Protein AF-W7TID5-F1 (afdb_monomer)

Nearest PDB structures (foldseek):
  6id6-assembly1_A  TM=7.604E-01  e=5.717E-15  Mycobacterium tuberculosis H37Rv
  3bgv-assembly3_C  TM=6.003E-01  e=4.172E-04  Homo sapiens
  6rie-assembly1_O  TM=4.556E-01  e=3.171E-04  Orthopoxvirus vaccinia
  3epp-assembly1_A  TM=5.094E-01  e=3.171E-04  Homo sapiens
  8p0n-assembly1_O  TM=4.345E-01  e=3.539E-04  Orthopoxvirus vaccinia

Mean predicted aligned error: 10.77 Å

pLDDT: mean 79.39, std 19.6, range [28.08, 98.88]

InterPro domains:
  IPR007213 Methyltransferase Ppm1/Ppm2/Tcmp [PF04072] (36-234)
  IPR011610 S-adenosyl-L-methionine-dependent methyltransferase ML2640-like [TIGR00027] (33-306)
  IPR029063 S-adenosyl-L-methionine-dependent methyltransferase superfamily [G3DSA:3.40.50.150] (23-325)
  IPR029063 S-adenosyl-L-methionine-dependent methyltransferase superfamily [SSF53335] (32-321)

Foldseek 3Di:
DPVVVVVVPPPPPPLPPPPPPQFQPCVVLVDALVLLLLLLLLCCLVVDPDRLFDQPCSDLLSDDSSNVSSVVVVLVLLPDDPQDHSVRVVLLSSQQSSLLVSLLLVVVVVLQVVQQVVCCVPPVHDGDQAAEEEEEQCQLPRCQQGHADAARYEYEYEEAPSRVVSSVVSSVVDDGHDGNYNYYHYHHDDLQPDPSVVVCVVVPDQLQGAYEYEDEPDLQQDAPVSSLVSLLVVVVSGHPSHYYKYKYFAPLLVLAVSCVSVQVVCVSSVNHGRDHDLFVVVSVVVSVDPPDDKDAAQPPSRPSVSNHHDVVLVVVVVVLVVVVVVLVVVCVVDPDDCVVVSVVVNVVVVVVSPPPRVVSVVSSVCSVPPSPDDRPCPRGGMMID

Structure (mmCIF, N/CA/C/O backbone):
data_AF-W7TID5-F1
#
_entry.id   AF-W7TID5-F1
#
loop_
_atom_site.group_PDB
_atom_site.id
_atom_site.type_symbol
_atom_site.label_atom_id
_atom_site.label_alt_id
_atom_site.label_comp_id
_atom_site.label_asym_id
_atom_site.label_entity_id
_atom_site.label_seq_id
_atom_site.pdbx_PDB_ins_code
_atom_site.Cartn_x
_atom_site.Cartn_y
_atom_site.Cartn_z
_atom_site.occupancy
_atom_site.B_iso_or_equiv
_atom_site.auth_seq_id
_atom_site.auth_comp_id
_atom_site.auth_asym_id
_atom_site.auth_atom_id
_atom_site.pdbx_PDB_model_num
ATOM 1 N N . MET A 1 1 ? -24.154 -16.522 -13.495 1.00 38.22 1 MET A N 1
ATOM 2 C CA . MET A 1 1 ? -23.960 -17.780 -14.330 1.00 38.22 1 MET A CA 1
ATOM 3 C C . MET A 1 1 ? -23.012 -17.511 -15.502 1.00 38.22 1 MET A C 1
ATOM 5 O O . MET A 1 1 ? -22.383 -18.443 -16.006 1.00 38.22 1 MET A O 1
ATOM 9 N N . ASP A 1 2 ? -22.217 -16.254 -15.408 1.00 41.12 2 ASP A N 1
ATOM 10 C CA . ASP A 1 2 ? -21.320 -15.791 -16.483 1.00 41.12 2 ASP A CA 1
ATOM 11 C C . ASP A 1 2 ? -19.944 -15.440 -15.903 1.00 41.12 2 ASP A C 1
ATOM 13 O O . ASP A 1 2 ? -18.964 -15.359 -16.647 1.00 41.12 2 ASP A O 1
ATOM 17 N N . LEU A 1 3 ? -19.691 -15.609 -14.525 1.00 28.09 3 LEU A N 1
ATOM 18 C CA . LEU A 1 3 ? -18.386 -15.388 -13.869 1.00 28.09 3 LEU A CA 1
ATOM 19 C C . LEU A 1 3 ? -17.693 -16.726 -13.595 1.00 28.09 3 LEU A C 1
ATOM 21 O O . LEU A 1 3 ? -16.471 -16.820 -13.730 1.00 28.09 3 LEU A O 1
ATOM 25 N N . GLN A 1 4 ? -18.489 -17.851 -13.604 1.00 30.02 4 GLN A N 1
ATOM 26 C CA . GLN A 1 4 ? -17.901 -19.190 -13.381 1.00 30.02 4 GLN A CA 1
ATOM 27 C C . GLN A 1 4 ? -17.480 -19.831 -14.710 1.00 30.02 4 GLN A C 1
ATOM 29 O O . GLN A 1 4 ? -16.478 -20.549 -14.753 1.00 30.02 4 GLN A O 1
ATOM 34 N N . ARG A 1 5 ? -17.934 -19.276 -15.828 1.00 33.09 5 ARG A N 1
ATOM 35 C CA . ARG A 1 5 ? -17.554 -19.788 -17.166 1.00 33.09 5 ARG A CA 1
ATOM 36 C C . ARG A 1 5 ? -16.271 -19.108 -17.657 1.00 33.09 5 ARG A C 1
ATOM 38 O O . ARG A 1 5 ? -15.450 -19.754 -18.312 1.00 33.09 5 ARG A O 1
ATOM 45 N N . HIS A 1 6 ? -15.901 -17.869 -17.071 1.00 33.94 6 HIS A N 1
ATOM 46 C CA . HIS A 1 6 ? -14.624 -17.199 -17.406 1.00 33.94 6 HIS A CA 1
ATOM 47 C C . HIS A 1 6 ? -13.496 -17.667 -16.479 1.00 33.94 6 HIS A C 1
ATOM 49 O O . HIS A 1 6 ? -12.352 -17.789 -16.923 1.00 33.94 6 HIS A O 1
ATOM 55 N N . LEU A 1 7 ? -13.906 -18.269 -15.311 1.00 34.12 7 LEU A N 1
ATOM 56 C CA . LEU A 1 7 ? -12.902 -18.849 -14.389 1.00 34.12 7 LEU A CA 1
ATOM 57 C C . LEU A 1 7 ? -12.597 -20.300 -14.761 1.00 34.12 7 LEU A C 1
ATOM 59 O O . LEU A 1 7 ? -11.462 -20.749 -14.588 1.00 34.12 7 LEU A O 1
ATOM 63 N N . ASP A 1 8 ? -13.524 -20.924 -15.618 1.00 33.19 8 ASP A N 1
ATOM 64 C CA . ASP A 1 8 ? -13.312 -22.333 -16.024 1.00 33.19 8 ASP A CA 1
ATOM 65 C C . ASP A 1 8 ? -12.595 -22.394 -17.376 1.00 33.19 8 ASP A C 1
ATOM 67 O O . ASP A 1 8 ? -12.046 -23.439 -17.732 1.00 33.19 8 ASP A O 1
ATOM 71 N N . ALA A 1 9 ? -12.390 -21.201 -18.075 1.00 32.53 9 ALA A N 1
ATOM 72 C CA . ALA A 1 9 ? -11.707 -21.196 -19.388 1.00 32.53 9 ALA A CA 1
ATOM 73 C C . ALA A 1 9 ? -10.220 -20.872 -19.197 1.00 32.53 9 ALA A C 1
ATOM 75 O O . ALA A 1 9 ? -9.450 -20.922 -20.159 1.00 32.53 9 ALA A O 1
ATOM 76 N N . VAL A 1 10 ? -9.712 -21.010 -17.923 1.00 33.84 10 VAL A N 1
ATOM 77 C CA . VAL A 1 10 ? -8.245 -20.939 -17.739 1.00 33.84 10 VAL A CA 1
ATOM 78 C C . VAL A 1 10 ? -7.714 -22.358 -17.507 1.00 33.84 10 VAL A C 1
ATOM 80 O O . VAL A 1 10 ? -8.231 -23.109 -16.677 1.00 33.84 10 VAL A O 1
ATOM 83 N N . ASP A 1 11 ? -7.760 -23.231 -18.501 1.00 28.08 11 ASP A N 1
ATOM 84 C CA . ASP A 1 11 ? -6.997 -24.493 -18.555 1.00 28.08 11 ASP A CA 1
ATOM 85 C C . ASP A 1 11 ? -5.775 -24.447 -17.615 1.00 28.08 11 ASP A C 1
ATOM 87 O O . ASP A 1 11 ? -4.859 -23.642 -17.796 1.00 28.08 11 ASP A O 1
ATOM 91 N N . PRO A 1 12 ? -5.787 -24.980 -16.384 1.00 35.19 12 PRO A N 1
ATOM 92 C CA . PRO A 1 12 ? -4.662 -25.040 -15.434 1.00 35.19 12 PRO A CA 1
ATOM 93 C C . PRO A 1 12 ? -3.476 -25.829 -16.005 1.00 35.19 12 PRO A C 1
ATOM 95 O O . PRO A 1 12 ? -2.359 -25.700 -15.498 1.00 35.19 12 PRO A O 1
ATOM 98 N N . GLU A 1 13 ? -3.563 -26.270 -17.336 1.00 28.91 13 GLU A N 1
ATOM 99 C CA . GLU A 1 13 ? -2.483 -27.170 -17.790 1.00 28.91 13 GLU A CA 1
ATOM 100 C C . GLU A 1 13 ? -1.807 -26.580 -19.029 1.00 28.91 13 GLU A C 1
ATOM 102 O O . GLU A 1 13 ? -0.747 -27.061 -19.437 1.00 28.91 13 GLU A O 1
ATOM 107 N N . LYS A 1 14 ? -2.046 -25.226 -19.255 1.00 31.23 14 LYS A N 1
ATOM 108 C CA . LYS A 1 14 ? -1.193 -24.697 -20.346 1.00 31.23 14 LYS A CA 1
ATOM 109 C C . LYS A 1 14 ? -0.378 -23.515 -19.822 1.00 31.23 14 LYS A C 1
ATOM 111 O O . LYS A 1 14 ? -0.394 -22.429 -20.406 1.00 31.23 14 LYS A O 1
ATOM 116 N N . GLY A 1 15 ? 0.144 -23.517 -18.529 1.00 32.66 15 GLY A N 1
ATOM 117 C CA . GLY A 1 15 ? 1.190 -22.579 -18.050 1.00 32.66 15 GLY A CA 1
ATOM 118 C C . GLY A 1 15 ? 2.593 -23.132 -18.321 1.00 32.66 15 GLY A C 1
ATOM 119 O O . GLY A 1 15 ? 2.868 -24.313 -18.101 1.00 32.66 15 GLY A O 1
ATOM 120 N N . GLU A 1 16 ? 3.021 -23.250 -19.608 1.00 31.70 16 GLU A N 1
ATOM 121 C CA . GLU A 1 16 ? 4.478 -23.357 -19.846 1.00 31.70 16 GLU A CA 1
ATOM 122 C C . GLU A 1 16 ? 5.277 -23.219 -18.545 1.00 31.70 16 GLU A C 1
ATOM 124 O O . GLU A 1 16 ? 5.048 -22.309 -17.745 1.00 31.70 16 GLU A O 1
ATOM 129 N N . ALA A 1 17 ? 5.523 -24.329 -17.809 1.00 30.56 17 ALA A N 1
ATOM 130 C CA . ALA A 1 17 ? 6.594 -24.678 -16.855 1.00 30.56 17 ALA A CA 1
ATOM 131 C C . ALA A 1 17 ? 7.681 -23.596 -16.807 1.00 30.56 17 ALA A C 1
ATOM 133 O O . ALA A 1 17 ? 8.222 -23.184 -17.836 1.00 30.56 17 ALA A O 1
ATOM 134 N N . VAL A 1 18 ? 7.443 -22.457 -16.110 1.00 40.59 18 VAL A N 1
ATOM 135 C CA . VAL A 1 18 ? 8.576 -21.669 -15.565 1.00 40.59 18 VAL A CA 1
ATOM 136 C C . VAL A 1 18 ? 9.692 -22.621 -15.106 1.00 40.59 18 VAL A C 1
ATOM 138 O O . VAL A 1 18 ? 9.438 -23.652 -14.478 1.00 40.59 18 VAL A O 1
ATOM 141 N N . SER A 1 19 ? 10.629 -23.077 -15.957 1.00 39.09 19 SER A N 1
ATOM 142 C CA . SER A 1 19 ? 11.872 -23.781 -15.572 1.00 39.09 19 SER A CA 1
ATOM 143 C C . SER A 1 19 ? 12.134 -23.681 -14.063 1.00 39.09 19 SER A C 1
ATOM 145 O O . SER A 1 19 ? 12.187 -22.590 -13.492 1.00 39.09 19 SER A O 1
ATOM 147 N N . ALA A 1 20 ? 11.487 -24.451 -13.164 1.00 44.69 20 ALA A N 1
ATOM 148 C CA . ALA A 1 20 ? 11.681 -24.756 -11.731 1.00 44.69 20 ALA A CA 1
ATOM 149 C C . ALA A 1 20 ? 13.158 -24.630 -11.334 1.00 44.69 20 ALA A C 1
ATOM 151 O O . ALA A 1 20 ? 13.460 -24.356 -10.170 1.00 44.69 20 ALA A O 1
ATOM 152 N N . GLN A 1 21 ? 14.092 -24.292 -12.313 1.00 45.09 21 GLN A N 1
ATOM 153 C CA . GLN A 1 21 ? 15.506 -24.322 -11.876 1.00 45.09 21 GLN A CA 1
ATOM 154 C C . GLN A 1 21 ? 16.013 -22.905 -11.596 1.00 45.09 21 GLN A C 1
ATOM 156 O O . GLN A 1 21 ? 16.920 -22.731 -10.779 1.00 45.09 21 GLN A O 1
ATOM 161 N N . ASN A 1 22 ? 14.975 -21.753 -11.492 1.00 54.78 22 ASN A N 1
ATOM 162 C CA . ASN A 1 22 ? 15.459 -20.375 -11.244 1.00 54.78 22 ASN A CA 1
ATOM 163 C C . ASN A 1 22 ? 14.438 -19.606 -10.403 1.00 54.78 22 ASN A C 1
ATOM 165 O O . ASN A 1 22 ? 14.501 -18.378 -10.319 1.00 54.78 22 ASN A O 1
ATOM 169 N N . ALA A 1 23 ? 13.426 -20.285 -9.708 1.00 57.66 23 ALA A N 1
ATOM 170 C CA . ALA A 1 23 ? 12.391 -19.526 -8.974 1.00 57.66 23 ALA A CA 1
ATOM 171 C C . ALA A 1 23 ? 12.910 -19.194 -7.561 1.00 57.66 23 ALA A C 1
ATOM 173 O O . ALA A 1 23 ? 13.675 -19.956 -6.965 1.00 57.66 23 ALA A O 1
ATOM 174 N N . ALA A 1 24 ? 12.879 -17.813 -7.185 1.00 62.94 24 ALA A N 1
ATOM 175 C CA . ALA A 1 24 ? 13.298 -17.401 -5.821 1.00 62.94 24 ALA A CA 1
ATOM 176 C C . ALA A 1 24 ? 12.678 -18.304 -4.747 1.00 62.94 24 ALA A C 1
ATOM 178 O O . ALA A 1 24 ? 11.589 -18.855 -4.927 1.00 62.94 24 ALA A O 1
ATOM 179 N N . PRO A 1 25 ? 13.367 -18.648 -3.659 1.00 66.19 25 PRO A N 1
ATOM 180 C CA . PRO A 1 25 ? 12.842 -19.474 -2.557 1.00 66.19 25 PRO A CA 1
ATOM 181 C C . PRO A 1 25 ? 11.481 -18.963 -2.062 1.00 66.19 25 PRO A C 1
ATOM 183 O O . PRO A 1 25 ? 10.602 -19.776 -1.761 1.00 66.19 25 PRO A O 1
ATOM 186 N N . THR A 1 26 ? 11.259 -17.586 -2.264 1.00 65.94 26 THR A N 1
ATOM 187 C CA . THR A 1 26 ? 9.998 -17.083 -1.665 1.00 65.94 26 THR A CA 1
ATOM 188 C C . THR A 1 26 ? 8.884 -17.035 -2.718 1.00 65.94 26 THR A C 1
ATOM 190 O O . THR A 1 26 ? 7.704 -17.004 -2.362 1.00 65.94 26 THR A O 1
ATOM 193 N N . LEU A 1 27 ? 9.237 -17.008 -4.022 1.00 65.81 27 LEU A N 1
ATOM 194 C CA . LEU A 1 27 ? 8.172 -17.136 -5.051 1.00 65.81 27 LEU A CA 1
ATOM 195 C C . LEU A 1 27 ? 7.450 -18.476 -4.930 1.00 65.81 27 LEU A C 1
ATOM 197 O O . LEU A 1 27 ? 6.262 -18.561 -5.250 1.00 65.81 27 LEU A O 1
ATOM 201 N N . GLU A 1 28 ? 8.148 -19.416 -4.294 1.00 62.00 28 GLU A N 1
ATOM 202 C CA . GLU A 1 28 ? 7.480 -20.719 -4.044 1.00 62.00 28 GLU A CA 1
ATOM 203 C C . GLU A 1 28 ? 6.466 -20.610 -2.902 1.00 62.00 28 GLU A C 1
ATOM 205 O O . GLU A 1 28 ? 5.489 -21.361 -2.879 1.00 62.00 28 GLU A O 1
ATOM 210 N N . LEU A 1 29 ? 6.724 -19.536 -2.133 1.00 65.88 29 LEU A N 1
ATOM 211 C CA . LEU A 1 29 ? 5.823 -19.337 -0.975 1.00 65.88 29 LEU A CA 1
ATOM 212 C C . LEU A 1 29 ? 4.757 -18.287 -1.281 1.00 65.88 29 LEU A C 1
ATOM 214 O O . LEU A 1 29 ? 4.011 -17.881 -0.387 1.00 65.88 29 LEU A O 1
ATOM 218 N N . GLY A 1 30 ? 4.695 -17.862 -2.702 1.00 68.69 30 GLY A N 1
ATOM 219 C CA . GLY A 1 30 ? 3.532 -17.086 -3.176 1.00 68.69 30 GLY A CA 1
ATOM 220 C C . GLY A 1 30 ? 3.850 -15.581 -3.195 1.00 68.69 30 GLY A C 1
ATOM 221 O O . GLY A 1 30 ? 2.950 -14.771 -3.426 1.00 68.69 30 GLY A O 1
ATOM 222 N N . LEU A 1 31 ? 5.181 -15.178 -2.831 1.00 77.94 31 LEU A N 1
ATOM 223 C CA . LEU A 1 31 ? 5.498 -13.739 -3.007 1.00 77.94 31 LEU A CA 1
ATOM 224 C C . LEU A 1 31 ? 5.815 -13.423 -4.472 1.00 77.94 31 LEU A C 1
ATOM 226 O O . LEU A 1 31 ? 6.447 -14.215 -5.174 1.00 77.94 31 LEU A O 1
ATOM 230 N N . SER A 1 32 ? 5.289 -12.227 -4.808 1.00 81.75 32 SER A N 1
ATOM 231 C CA . SER A 1 32 ? 5.543 -11.862 -6.219 1.00 81.75 32 SER A CA 1
ATOM 2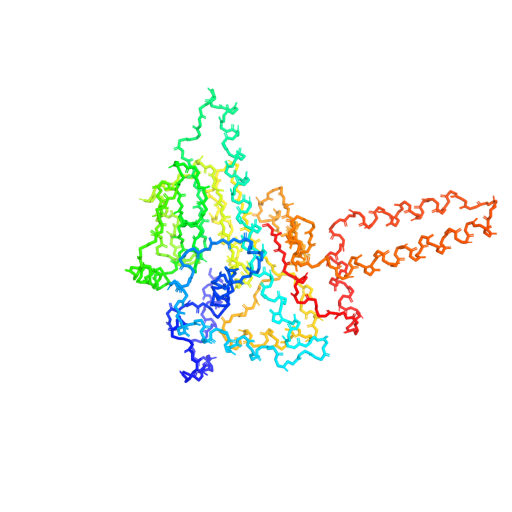32 C C . SER A 1 32 ? 6.953 -11.273 -6.385 1.00 81.75 32 SER A C 1
ATOM 234 O O . SER A 1 32 ? 7.587 -10.856 -5.414 1.00 81.75 32 SER A O 1
ATOM 236 N N . LEU A 1 33 ? 7.501 -11.452 -7.567 1.00 83.44 33 LEU A N 1
ATOM 237 C CA . LEU A 1 33 ? 8.817 -10.871 -7.907 1.00 83.44 33 LEU A CA 1
ATOM 238 C C . LEU A 1 33 ? 8.876 -9.387 -7.526 1.00 83.44 33 LEU A C 1
ATOM 240 O O . LEU A 1 33 ? 9.855 -8.949 -6.919 1.00 83.44 33 LEU A O 1
ATOM 244 N N . THR A 1 34 ? 7.898 -8.629 -7.777 1.00 82.50 34 THR A N 1
ATOM 245 C CA . THR A 1 34 ? 7.951 -7.168 -7.518 1.00 82.50 34 THR A CA 1
ATOM 246 C C . THR A 1 34 ? 7.937 -6.892 -6.011 1.00 82.50 34 THR A C 1
ATOM 248 O O . THR A 1 34 ? 8.529 -5.907 -5.564 1.00 82.50 34 THR A O 1
ATOM 251 N N . ALA A 1 35 ? 7.237 -7.781 -5.246 1.00 85.50 35 ALA A N 1
ATOM 252 C CA . ALA A 1 35 ? 7.295 -7.605 -3.777 1.00 85.50 35 ALA A CA 1
ATOM 253 C C . ALA A 1 35 ? 8.735 -7.776 -3.263 1.00 85.50 35 ALA A C 1
ATOM 255 O O . ALA A 1 35 ? 9.153 -7.049 -2.359 1.00 85.50 35 ALA A O 1
ATOM 256 N N . LEU A 1 36 ? 9.473 -8.686 -3.882 1.00 88.88 36 LEU A N 1
ATOM 257 C CA . LEU A 1 36 ? 10.877 -8.873 -3.460 1.00 88.88 36 LEU A CA 1
ATOM 258 C C . LEU A 1 36 ? 11.738 -7.675 -3.873 1.00 88.88 36 LEU A C 1
ATOM 260 O O . LEU A 1 36 ? 12.635 -7.280 -3.124 1.00 88.88 36 LEU A O 1
ATOM 264 N N . TRP A 1 37 ? 11.421 -7.111 -5.001 1.00 87.38 37 TRP A N 1
ATOM 265 C CA . TRP A 1 37 ? 12.197 -5.913 -5.398 1.00 87.38 37 TRP A CA 1
ATOM 266 C C . TRP A 1 37 ? 11.946 -4.758 -4.428 1.00 87.38 37 TRP A C 1
ATOM 268 O O . TRP A 1 37 ? 12.898 -4.101 -4.000 1.00 87.38 37 TRP A O 1
ATOM 278 N N . VAL A 1 38 ? 10.674 -4.612 -4.117 1.00 88.75 38 VAL A N 1
ATOM 279 C CA . VAL A 1 38 ? 10.356 -3.501 -3.198 1.00 88.75 38 VAL A CA 1
ATOM 280 C C . VAL A 1 38 ? 11.033 -3.755 -1.845 1.00 88.75 38 VAL A C 1
ATOM 282 O O . VAL A 1 38 ? 11.625 -2.837 -1.275 1.00 88.75 38 VAL A O 1
ATOM 285 N N . GLY A 1 39 ? 10.909 -4.995 -1.368 1.00 90.38 39 GLY A N 1
ATOM 286 C CA . GLY A 1 39 ? 11.593 -5.327 -0.100 1.00 90.38 39 GLY A CA 1
ATOM 287 C C . GLY A 1 39 ? 13.099 -5.044 -0.161 1.00 90.38 39 GLY A C 1
ATOM 288 O O . GLY A 1 39 ? 13.663 -4.525 0.805 1.00 90.38 39 GLY A O 1
ATOM 289 N N . TYR A 1 40 ? 13.659 -5.388 -1.271 1.00 91.94 40 TYR A N 1
ATOM 290 C CA . TYR A 1 40 ? 15.120 -5.185 -1.415 1.00 91.94 40 TYR A CA 1
ATOM 291 C C . TYR A 1 40 ? 15.473 -3.698 -1.304 1.00 91.94 40 TYR A C 1
ATOM 293 O O . TYR A 1 40 ? 16.392 -3.340 -0.564 1.00 91.94 40 TYR A O 1
ATOM 301 N N . TYR A 1 41 ? 14.741 -2.797 -1.977 1.00 90.38 41 TYR A N 1
ATOM 302 C CA . TYR A 1 41 ? 15.142 -1.374 -1.959 1.00 90.38 41 TYR A CA 1
ATOM 303 C C . TYR A 1 41 ? 14.771 -0.727 -0.622 1.00 90.38 41 TYR A C 1
ATOM 305 O O . TYR A 1 41 ? 15.436 0.219 -0.192 1.00 90.38 41 TYR A O 1
ATOM 313 N N . ARG A 1 42 ? 13.737 -1.290 0.014 1.00 92.31 42 ARG A N 1
ATOM 314 C CA . ARG A 1 42 ? 13.453 -0.734 1.354 1.00 92.31 42 ARG A CA 1
ATOM 315 C C . ARG A 1 42 ? 14.570 -1.097 2.338 1.00 92.31 42 ARG A C 1
ATOM 317 O O . ARG A 1 42 ? 14.957 -0.263 3.159 1.00 92.31 42 ARG A O 1
ATOM 324 N N . MET A 1 43 ? 14.993 -2.337 2.197 1.00 93.19 43 MET A N 1
ATOM 325 C CA . MET A 1 43 ? 16.075 -2.749 3.118 1.00 93.19 43 MET A CA 1
ATOM 326 C C . MET A 1 43 ? 17.336 -1.926 2.868 1.00 93.19 43 MET A C 1
ATOM 328 O O . MET A 1 43 ? 18.046 -1.591 3.818 1.00 93.19 43 MET A O 1
ATOM 332 N N . ARG A 1 44 ? 17.604 -1.439 1.725 1.00 91.38 44 ARG A N 1
ATOM 333 C CA . ARG A 1 44 ? 18.886 -0.778 1.397 1.00 91.38 44 ARG A CA 1
ATOM 334 C C . ARG A 1 44 ? 18.781 0.730 1.644 1.00 91.38 44 ARG A C 1
ATOM 336 O O . ARG A 1 44 ? 19.796 1.429 1.621 1.00 91.38 44 ARG A O 1
ATOM 343 N N . GLU A 1 45 ? 17.516 1.174 1.872 1.00 94.00 45 GLU A N 1
ATOM 344 C CA . GLU A 1 45 ? 17.335 2.635 1.978 1.00 94.00 45 GLU A CA 1
ATOM 345 C C . GLU A 1 45 ? 18.191 3.194 3.127 1.00 94.00 45 GLU A C 1
ATOM 347 O O . GLU A 1 45 ? 18.688 4.318 3.032 1.00 94.00 45 GLU A O 1
ATOM 352 N N . VAL A 1 46 ? 18.452 2.421 4.100 1.00 92.56 46 VAL A N 1
ATOM 353 C CA . VAL A 1 46 ? 19.232 2.916 5.254 1.00 92.56 46 VAL A CA 1
ATOM 354 C C . VAL A 1 46 ? 20.684 3.188 4.827 1.00 92.56 46 VAL A C 1
ATOM 356 O O . VAL A 1 46 ? 21.400 3.920 5.513 1.00 92.56 46 VAL A O 1
ATOM 359 N N . GLU A 1 47 ? 21.081 2.623 3.703 1.00 90.06 47 GLU A N 1
ATOM 360 C CA . GLU A 1 47 ? 22.482 2.806 3.260 1.00 90.06 47 GLU A CA 1
ATOM 361 C C . GLU A 1 47 ? 22.653 4.114 2.483 1.00 90.06 47 GLU A C 1
ATOM 363 O O . GLU A 1 47 ? 23.782 4.507 2.184 1.00 90.06 47 GLU A O 1
ATOM 368 N N . GLN A 1 48 ? 21.550 4.788 2.277 1.00 89.56 48 GLN A N 1
ATOM 369 C CA . GLN A 1 48 ? 21.664 6.043 1.511 1.00 89.56 48 GLN A CA 1
ATOM 370 C C . GLN A 1 48 ? 22.225 7.149 2.415 1.00 89.56 48 GLN A C 1
ATOM 372 O O . GLN A 1 48 ? 22.106 7.093 3.640 1.00 89.56 48 GLN A O 1
ATOM 377 N N . LYS A 1 49 ? 22.909 8.112 1.757 1.00 88.94 49 LYS A N 1
ATOM 378 C CA . LYS A 1 49 ? 23.484 9.229 2.553 1.00 88.94 49 LYS A CA 1
ATOM 379 C C . LYS A 1 49 ? 22.385 9.994 3.298 1.00 88.94 49 LYS A C 1
ATOM 381 O O . LYS A 1 49 ? 22.578 10.364 4.458 1.00 88.94 49 LYS A O 1
ATOM 386 N N . THR A 1 50 ? 21.240 10.174 2.565 1.00 91.38 50 THR A N 1
ATOM 387 C CA . THR A 1 50 ? 20.076 10.833 3.223 1.00 91.38 50 THR A CA 1
ATOM 388 C C . THR A 1 50 ? 18.840 9.940 3.076 1.00 91.38 50 THR A C 1
ATOM 390 O O . THR A 1 50 ? 18.029 10.122 2.165 1.00 91.38 50 THR A O 1
ATOM 393 N N . PRO A 1 51 ? 18.777 8.947 4.045 1.00 94.62 51 PRO A N 1
ATOM 394 C CA . PRO A 1 51 ? 17.650 8.011 3.899 1.00 94.62 51 PRO A CA 1
ATOM 395 C C . PRO A 1 51 ? 16.301 8.700 4.155 1.00 94.62 51 PRO A C 1
ATOM 397 O O . PRO A 1 51 ? 16.188 9.568 5.024 1.00 94.62 51 PRO A O 1
ATOM 400 N N . LEU A 1 52 ? 15.297 8.308 3.331 1.00 95.94 52 LEU A N 1
ATOM 401 C CA . LEU A 1 52 ? 13.943 8.878 3.539 1.00 95.94 52 LEU A CA 1
ATOM 402 C C . LEU A 1 52 ? 13.247 8.226 4.731 1.00 95.94 52 LEU A C 1
ATOM 404 O O . LEU A 1 52 ? 12.347 8.830 5.320 1.00 95.94 52 LEU A O 1
ATOM 408 N N . PHE A 1 53 ? 13.667 7.074 5.039 1.00 95.62 53 PHE A N 1
ATOM 409 C CA . PHE A 1 53 ? 13.104 6.408 6.230 1.00 95.62 53 PHE A CA 1
ATOM 410 C C . PHE A 1 53 ? 14.065 5.307 6.683 1.00 95.62 53 PHE A C 1
ATOM 412 O O . PHE A 1 53 ? 14.984 4.926 5.956 1.00 95.62 53 PHE A O 1
ATOM 419 N N . TYR A 1 54 ? 13.751 4.901 7.988 1.00 95.50 54 TYR A N 1
ATOM 420 C CA . TYR A 1 54 ? 14.491 3.750 8.559 1.00 95.50 54 TYR A CA 1
ATOM 421 C C . TYR A 1 54 ? 13.507 2.626 8.903 1.00 95.50 54 TYR A C 1
ATOM 423 O O . TYR A 1 54 ? 12.565 2.812 9.677 1.00 95.50 54 TYR A O 1
ATOM 431 N N . ASP A 1 55 ? 13.806 1.441 8.288 1.00 95.56 55 ASP A N 1
ATOM 432 C CA . ASP A 1 55 ? 12.945 0.266 8.550 1.00 95.56 55 ASP A CA 1
ATOM 433 C C . ASP A 1 55 ? 13.778 -0.824 9.246 1.00 95.56 55 ASP A C 1
ATOM 435 O O . ASP A 1 55 ? 14.550 -1.541 8.607 1.00 95.56 55 ASP A O 1
ATOM 439 N N . PRO A 1 56 ? 13.558 -0.930 10.539 1.00 95.19 56 PRO A N 1
ATOM 440 C CA . PRO A 1 56 ? 14.474 -1.760 11.343 1.00 95.19 56 PRO A CA 1
ATOM 441 C C . PRO A 1 56 ? 14.259 -3.258 11.085 1.00 95.19 56 PRO A C 1
ATOM 443 O O . PRO A 1 56 ? 15.107 -4.068 11.467 1.00 95.19 56 PRO A O 1
ATOM 446 N N . VAL A 1 57 ? 13.179 -3.547 10.425 1.00 95.69 57 VAL A N 1
ATOM 447 C CA . VAL A 1 57 ? 12.944 -5.009 10.300 1.00 95.69 57 VAL A CA 1
ATOM 448 C C . VAL A 1 57 ? 13.083 -5.416 8.832 1.00 95.69 57 VAL A C 1
ATOM 450 O O . VAL A 1 57 ? 12.923 -6.592 8.498 1.00 95.69 57 VAL A O 1
ATOM 453 N N . ALA A 1 58 ? 13.391 -4.481 7.917 1.00 94.94 58 ALA A N 1
ATOM 454 C CA . ALA A 1 58 ? 13.363 -4.757 6.460 1.00 94.94 58 ALA A CA 1
ATOM 455 C C . ALA A 1 58 ? 14.431 -5.800 6.105 1.00 94.94 58 ALA A C 1
ATOM 457 O O . ALA A 1 58 ? 14.154 -6.721 5.333 1.00 94.94 58 ALA A O 1
ATOM 458 N N . LYS A 1 59 ? 15.594 -5.635 6.722 1.00 94.19 59 LYS A N 1
ATOM 459 C CA . LYS A 1 59 ? 16.674 -6.588 6.368 1.00 94.19 59 LYS A CA 1
ATOM 460 C C . LYS A 1 59 ? 16.326 -8.006 6.822 1.00 94.19 59 LYS A C 1
ATOM 462 O O . LYS A 1 59 ? 16.522 -8.957 6.061 1.00 94.19 59 LYS A O 1
ATOM 467 N N . ALA A 1 60 ? 15.797 -8.085 8.055 1.00 93.75 60 ALA A N 1
ATOM 468 C CA . ALA A 1 60 ? 15.458 -9.434 8.573 1.00 93.75 60 ALA A CA 1
ATOM 469 C C . ALA A 1 60 ? 14.324 -10.071 7.762 1.00 93.75 60 ALA A C 1
ATOM 471 O O . ALA A 1 60 ? 14.413 -11.249 7.406 1.00 93.75 60 ALA A O 1
ATOM 472 N N . ILE A 1 61 ? 13.301 -9.264 7.439 1.00 92.88 61 ILE A N 1
ATOM 473 C CA . ILE A 1 61 ? 12.143 -9.860 6.732 1.00 92.88 61 ILE A CA 1
ATOM 474 C C . ILE A 1 61 ? 12.563 -10.231 5.302 1.00 92.88 61 ILE A C 1
ATOM 476 O O . ILE A 1 61 ? 12.143 -11.272 4.789 1.00 92.88 61 ILE A O 1
ATOM 480 N N . MET A 1 62 ? 13.487 -9.385 4.676 1.00 92.38 62 MET A N 1
ATOM 481 C CA . MET A 1 62 ? 13.872 -9.661 3.274 1.00 92.38 62 MET A CA 1
ATOM 482 C C . MET A 1 62 ? 14.752 -10.917 3.205 1.00 92.38 62 MET A C 1
ATOM 484 O O . MET A 1 62 ? 14.583 -11.734 2.298 1.00 92.38 62 MET A O 1
ATOM 488 N N . GLY A 1 63 ? 15.594 -11.115 4.245 1.00 90.19 63 GLY A N 1
ATOM 489 C CA . GLY A 1 63 ? 16.513 -12.274 4.186 1.00 90.19 63 GLY A CA 1
ATOM 490 C C . GLY A 1 63 ? 17.601 -12.069 3.124 1.00 90.19 63 GLY A C 1
ATOM 491 O O . GLY A 1 63 ? 17.340 -11.579 2.024 1.00 90.19 63 GLY A O 1
ATOM 492 N N . GLU A 1 64 ? 18.798 -12.580 3.389 1.00 88.81 64 GLU A N 1
ATOM 493 C CA . GLU A 1 64 ? 19.972 -12.333 2.513 1.00 88.81 64 GLU A CA 1
ATOM 494 C C . GLU A 1 64 ? 19.814 -13.063 1.172 1.00 88.81 64 GLU A C 1
ATOM 496 O O . GLU A 1 64 ? 20.108 -12.484 0.123 1.00 88.81 64 GLU A O 1
ATOM 501 N N . ASP A 1 65 ? 19.363 -14.314 1.210 1.00 88.62 65 ASP A N 1
ATOM 502 C CA . ASP A 1 65 ? 19.256 -15.077 -0.062 1.00 88.62 65 ASP A CA 1
ATOM 503 C C . ASP A 1 65 ? 18.204 -14.456 -0.986 1.00 88.62 65 ASP A C 1
ATOM 505 O O . ASP A 1 65 ? 18.447 -14.329 -2.188 1.00 88.62 65 ASP A O 1
ATOM 509 N N . ASP A 1 66 ? 17.105 -14.054 -0.393 1.00 89.94 66 ASP A N 1
ATOM 510 C CA . ASP A 1 66 ? 16.054 -13.441 -1.242 1.00 89.94 66 ASP A CA 1
ATOM 511 C C . ASP A 1 66 ? 16.507 -12.075 -1.779 1.00 89.94 66 ASP A C 1
ATOM 513 O O . ASP A 1 66 ? 16.186 -11.729 -2.918 1.00 89.94 66 ASP A O 1
ATOM 517 N N . ALA A 1 67 ? 17.232 -11.386 -0.942 1.00 89.50 67 ALA A N 1
ATOM 518 C CA . ALA A 1 67 ? 17.743 -10.073 -1.422 1.00 89.50 67 ALA A CA 1
ATOM 519 C C . ALA A 1 67 ? 18.714 -10.268 -2.586 1.00 89.50 67 ALA A C 1
ATOM 521 O O . ALA A 1 67 ? 18.643 -9.532 -3.572 1.00 89.50 67 ALA A O 1
ATOM 522 N N . ARG A 1 68 ? 19.656 -11.191 -2.437 1.00 88.25 68 ARG A N 1
ATOM 523 C CA . ARG A 1 68 ? 20.602 -11.462 -3.538 1.00 88.25 68 ARG A CA 1
ATOM 524 C C . ARG A 1 68 ? 19.871 -11.885 -4.816 1.00 88.25 68 ARG A C 1
ATOM 526 O O . ARG A 1 68 ? 20.206 -11.402 -5.900 1.00 88.25 68 ARG A O 1
ATOM 533 N N . TRP A 1 69 ? 18.940 -12.762 -4.610 1.00 87.69 69 TRP A N 1
ATOM 534 C CA . TRP A 1 69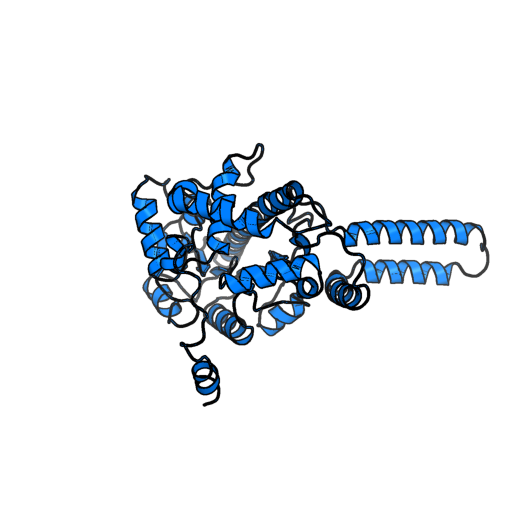 ? 18.169 -13.215 -5.784 1.00 87.69 69 TRP A CA 1
ATOM 535 C C . TRP A 1 69 ? 17.429 -12.042 -6.442 1.00 87.69 69 TRP A C 1
ATOM 537 O O . TRP A 1 69 ? 17.435 -11.926 -7.669 1.00 87.69 69 TRP A O 1
ATOM 547 N N . ALA A 1 70 ? 16.689 -11.239 -5.616 1.00 87.00 70 ALA A N 1
ATOM 548 C CA . ALA A 1 70 ? 15.933 -10.087 -6.173 1.00 87.00 70 ALA A CA 1
ATOM 549 C C . ALA A 1 70 ? 16.872 -9.157 -6.947 1.00 87.00 70 ALA A C 1
ATOM 551 O O . ALA A 1 70 ? 16.519 -8.698 -8.036 1.00 87.00 70 ALA A O 1
ATOM 552 N N . PHE A 1 71 ? 18.014 -8.894 -6.388 1.00 84.69 71 PHE A N 1
ATOM 553 C CA . PHE A 1 71 ? 18.979 -8.002 -7.061 1.00 84.69 71 PHE A CA 1
ATOM 554 C C . PHE A 1 71 ? 19.413 -8.590 -8.408 1.00 84.69 71 PHE A C 1
ATOM 556 O O . PHE A 1 71 ? 19.461 -7.866 -9.404 1.00 84.69 71 PHE A O 1
ATOM 563 N N . GLN A 1 72 ? 19.722 -9.887 -8.469 1.00 83.25 72 GLN A N 1
ATOM 564 C CA . GLN A 1 72 ? 20.166 -10.511 -9.736 1.00 83.25 72 GLN A CA 1
ATOM 565 C C . GLN A 1 72 ? 19.067 -10.454 -10.802 1.00 83.25 72 GLN A C 1
ATOM 567 O O . GLN A 1 72 ? 19.355 -10.144 -11.960 1.00 83.25 72 GLN A O 1
ATOM 572 N N . ARG A 1 73 ? 17.858 -10.731 -10.319 1.00 83.31 73 ARG A N 1
ATOM 573 C CA . ARG A 1 73 ? 16.769 -10.759 -11.315 1.00 83.31 73 ARG A CA 1
ATOM 574 C C . ARG A 1 73 ? 16.475 -9.348 -11.840 1.00 83.31 73 ARG A C 1
ATOM 576 O O . ARG A 1 73 ? 16.160 -9.185 -13.021 1.00 83.31 73 ARG A O 1
ATOM 583 N N . MET A 1 74 ? 16.560 -8.428 -10.997 1.00 78.31 74 MET A N 1
ATOM 584 C CA . MET A 1 74 ? 16.317 -7.039 -11.449 1.00 78.31 74 MET A CA 1
ATOM 585 C C . MET A 1 74 ? 17.346 -6.638 -12.511 1.00 78.31 74 MET A C 1
ATOM 587 O O . MET A 1 74 ? 16.993 -5.963 -13.479 1.00 78.31 74 MET A O 1
ATOM 591 N N . GLN A 1 75 ? 18.573 -7.041 -12.381 1.00 74.94 75 GLN A N 1
ATOM 592 C CA . GLN A 1 75 ? 19.626 -6.686 -13.358 1.00 74.94 75 GLN A CA 1
ATOM 593 C C . GLN A 1 75 ? 19.328 -7.274 -14.739 1.00 74.94 75 GLN A C 1
ATOM 595 O O . GLN A 1 75 ? 19.705 -6.682 -15.752 1.00 74.94 75 GLN A O 1
ATOM 600 N N . GLU A 1 76 ? 18.542 -8.327 -14.784 1.00 75.06 76 GLU A N 1
ATOM 601 C CA . GLU A 1 76 ? 18.208 -8.953 -16.087 1.00 75.06 76 GLU A CA 1
ATOM 602 C C . GLU A 1 76 ? 17.157 -8.134 -16.843 1.00 75.06 76 GLU A C 1
ATOM 604 O O . GLU A 1 76 ? 17.086 -8.216 -18.071 1.00 75.06 76 GLU A O 1
ATOM 609 N N . THR A 1 77 ? 16.392 -7.387 -15.979 1.00 65.75 77 THR A N 1
ATOM 610 C CA . THR A 1 77 ? 15.395 -6.506 -16.641 1.00 65.75 77 THR A CA 1
ATOM 611 C C . THR A 1 77 ? 16.068 -5.253 -17.202 1.00 65.75 77 THR A C 1
ATOM 613 O O . THR A 1 77 ? 15.496 -4.586 -18.067 1.00 65.75 77 THR A O 1
ATOM 616 N N . LEU A 1 78 ? 17.389 -4.986 -16.823 1.00 59.75 78 LEU A N 1
ATOM 617 C CA . LEU A 1 78 ? 18.065 -3.705 -17.133 1.00 59.75 78 LEU A CA 1
ATOM 618 C C . LEU A 1 78 ? 18.924 -3.846 -18.387 1.00 59.75 78 LEU A C 1
ATOM 620 O O . LEU A 1 78 ? 19.389 -2.842 -18.932 1.00 59.75 78 LEU A O 1
ATOM 624 N N . GLU A 1 79 ? 18.984 -5.051 -19.097 1.00 52.50 79 GLU A N 1
ATOM 625 C CA . GLU A 1 79 ? 19.955 -5.337 -20.180 1.00 52.50 79 GLU A CA 1
ATOM 626 C C . GLU A 1 79 ? 19.340 -4.985 -21.536 1.00 52.50 79 GLU A C 1
ATOM 628 O O . GLU A 1 79 ? 20.074 -4.736 -22.495 1.00 52.50 79 GLU A O 1
ATOM 633 N N . ASP A 1 80 ? 18.458 -3.758 -21.645 1.00 49.31 80 ASP A N 1
ATOM 634 C CA . ASP A 1 80 ? 18.175 -3.505 -23.084 1.00 49.31 80 ASP A CA 1
ATOM 635 C C . ASP A 1 80 ? 17.492 -2.146 -23.231 1.00 49.31 80 ASP A C 1
ATOM 637 O O . ASP A 1 80 ? 16.639 -1.966 -24.102 1.00 49.31 80 ASP A O 1
ATOM 641 N N . SER A 1 81 ? 17.963 -1.079 -22.408 1.00 49.28 81 SER A N 1
ATOM 642 C CA . SER A 1 81 ? 17.339 0.202 -22.836 1.00 49.28 81 SER A CA 1
ATOM 643 C C . SER A 1 81 ? 18.370 1.041 -23.601 1.00 49.28 81 SER A C 1
ATOM 645 O O . SER A 1 81 ? 19.530 1.153 -23.201 1.00 49.28 81 SER A O 1
ATOM 647 N N . TRP A 1 82 ? 18.337 1.143 -25.019 1.00 44.75 82 TRP A N 1
ATOM 648 C CA . TRP A 1 82 ? 19.238 2.015 -25.814 1.00 44.75 82 TRP A CA 1
ATOM 649 C C . TRP A 1 82 ? 19.165 3.469 -25.334 1.00 44.75 82 TRP A C 1
ATOM 651 O O . TRP A 1 82 ? 20.038 4.272 -25.671 1.00 44.75 82 TRP A O 1
ATOM 661 N N . LEU A 1 83 ? 18.230 3.856 -24.398 1.00 48.19 83 LEU A N 1
ATOM 662 C CA . LEU A 1 83 ? 17.988 5.278 -24.059 1.00 48.19 83 LEU A CA 1
ATOM 663 C C . LEU A 1 83 ? 18.457 5.562 -22.632 1.00 48.19 83 LEU A C 1
ATOM 665 O O . LEU A 1 83 ? 18.856 6.689 -22.333 1.00 48.19 83 LEU A O 1
ATOM 669 N N . MET A 1 84 ? 18.760 4.494 -21.715 1.00 55.09 84 MET A N 1
ATOM 670 C CA . MET A 1 84 ? 19.244 4.730 -20.340 1.00 55.09 84 MET A CA 1
ATOM 671 C C . MET A 1 84 ? 20.288 3.666 -19.990 1.00 55.09 84 MET A C 1
ATOM 673 O O . MET A 1 84 ? 20.165 2.501 -20.372 1.00 55.09 84 MET A O 1
ATOM 677 N N . SER A 1 85 ? 21.470 4.214 -19.490 1.00 58.78 85 SER A N 1
ATOM 678 C CA . SER A 1 85 ? 22.481 3.238 -19.020 1.00 58.78 85 SER A CA 1
ATOM 679 C C . SER A 1 85 ? 21.929 2.373 -17.876 1.00 58.78 85 SER A C 1
ATOM 681 O O . SER A 1 85 ? 20.910 2.700 -17.264 1.00 58.78 85 SER A O 1
ATOM 683 N N . LYS A 1 86 ? 22.279 1.163 -17.739 1.00 61.66 86 LYS A N 1
ATOM 684 C CA . LYS A 1 86 ? 21.964 0.285 -16.591 1.00 61.66 86 LYS A CA 1
ATOM 685 C C . LYS A 1 86 ? 22.080 1.043 -15.257 1.00 61.66 86 LYS A C 1
ATOM 687 O O . LYS A 1 86 ? 21.234 0.869 -14.377 1.00 61.66 86 LYS A O 1
ATOM 692 N N . ALA A 1 87 ? 23.008 1.911 -15.194 1.00 60.88 87 ALA A N 1
ATOM 693 C CA . ALA A 1 87 ? 23.217 2.684 -13.948 1.00 60.88 87 ALA A CA 1
ATOM 694 C C . ALA A 1 87 ? 22.104 3.725 -13.754 1.00 60.88 87 ALA A C 1
ATOM 696 O O . ALA A 1 87 ? 21.635 3.918 -12.630 1.00 60.88 87 ALA A O 1
ATOM 697 N N . ALA A 1 88 ? 21.726 4.354 -14.722 1.00 61.41 88 ALA A N 1
ATOM 698 C CA . ALA A 1 88 ? 20.637 5.349 -14.630 1.00 61.41 88 ALA A CA 1
ATOM 699 C C . ALA A 1 88 ? 19.293 4.676 -14.316 1.00 61.41 88 ALA A C 1
ATOM 701 O O . ALA A 1 88 ? 18.510 5.210 -13.527 1.00 61.41 88 ALA A O 1
ATOM 702 N N . TYR A 1 89 ? 19.065 3.610 -14.775 1.00 61.00 89 TYR A N 1
ATOM 703 C CA . TYR A 1 89 ? 17.826 2.861 -14.469 1.00 61.00 89 TYR A CA 1
ATOM 704 C C . TYR A 1 89 ? 17.851 2.326 -13.033 1.00 61.00 89 TYR A C 1
ATOM 706 O O . TYR A 1 89 ? 16.844 2.417 -12.327 1.00 61.00 89 TYR A O 1
ATOM 714 N N . ALA A 1 90 ? 18.920 1.659 -12.681 1.00 61.38 90 ALA A N 1
ATOM 715 C CA . ALA A 1 90 ? 19.044 1.189 -11.282 1.00 61.38 90 ALA A CA 1
ATOM 716 C C .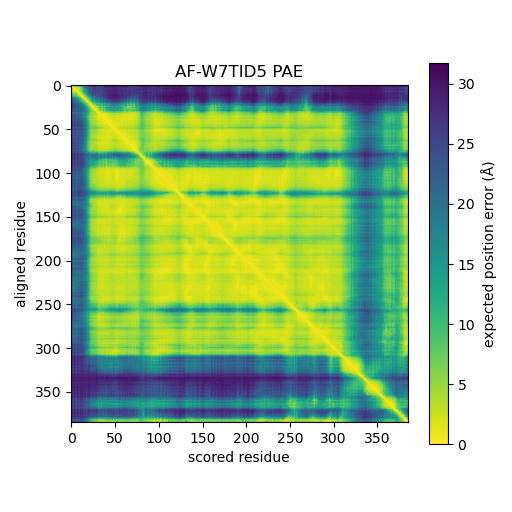 ALA A 1 90 ? 18.873 2.362 -10.306 1.00 61.38 90 ALA A C 1
ATOM 718 O O . ALA A 1 90 ? 18.245 2.200 -9.257 1.00 61.38 90 ALA A O 1
ATOM 719 N N . ARG A 1 91 ? 19.380 3.481 -10.686 1.00 66.81 91 ARG A N 1
ATOM 720 C CA . ARG A 1 91 ? 19.191 4.676 -9.836 1.00 66.81 91 ARG A CA 1
ATOM 721 C C . ARG A 1 91 ? 17.717 5.108 -9.803 1.00 66.81 91 ARG A C 1
ATOM 723 O O . ARG A 1 91 ? 17.218 5.500 -8.746 1.00 66.81 91 ARG A O 1
ATOM 730 N N . SER A 1 92 ? 17.074 4.986 -10.884 1.00 67.81 92 SER A N 1
ATOM 731 C CA . SER A 1 92 ? 15.640 5.333 -10.904 1.00 67.81 92 SER A CA 1
ATOM 732 C C . SER A 1 92 ? 14.818 4.413 -9.998 1.00 67.81 92 SER A C 1
ATOM 734 O O . SER A 1 92 ? 13.962 4.895 -9.254 1.00 67.81 92 SER A O 1
ATOM 736 N N . GLU A 1 93 ? 15.050 3.129 -10.031 1.00 68.94 93 GLU A N 1
ATOM 737 C CA . GLU A 1 93 ? 14.291 2.206 -9.160 1.00 68.94 93 GLU A CA 1
ATOM 738 C C . GLU A 1 93 ? 14.691 2.405 -7.694 1.00 68.94 93 GLU A C 1
ATOM 740 O O . GLU A 1 93 ? 13.834 2.330 -6.811 1.00 68.94 93 GLU A O 1
ATOM 745 N N . ALA A 1 94 ? 15.944 2.632 -7.512 1.00 73.69 94 ALA A N 1
ATOM 746 C CA . ALA A 1 94 ? 16.421 2.870 -6.132 1.00 73.69 94 ALA A CA 1
ATOM 747 C C . ALA A 1 94 ? 15.795 4.140 -5.552 1.00 73.69 94 ALA A C 1
ATOM 749 O O . ALA A 1 94 ? 15.727 4.290 -4.330 1.00 73.69 94 ALA A O 1
ATOM 750 N N . ASN A 1 95 ? 15.303 4.990 -6.452 1.00 83.44 95 ASN A N 1
ATOM 751 C CA . ASN A 1 95 ? 14.670 6.218 -5.920 1.00 83.44 95 ASN A CA 1
ATOM 752 C C . ASN A 1 95 ? 13.148 6.073 -5.842 1.00 83.44 95 ASN A C 1
ATOM 754 O O . ASN A 1 95 ? 12.534 6.572 -4.898 1.00 83.44 95 ASN A O 1
ATOM 758 N N . PHE A 1 96 ? 12.583 5.340 -6.730 1.00 85.19 96 PHE A N 1
ATOM 759 C CA . PHE A 1 96 ? 11.103 5.293 -6.794 1.00 85.19 96 PHE A CA 1
ATOM 760 C C . PHE A 1 96 ? 10.535 4.608 -5.551 1.00 85.19 96 PHE A C 1
ATOM 762 O O . PHE A 1 96 ? 9.620 5.145 -4.923 1.00 85.19 96 PHE A O 1
ATOM 769 N N . PHE A 1 97 ? 10.989 3.410 -5.216 1.00 88.88 97 PHE A N 1
ATOM 770 C CA . PHE A 1 97 ? 10.337 2.628 -4.144 1.00 88.88 97 PHE A CA 1
ATOM 771 C C . PHE A 1 97 ? 10.458 3.341 -2.796 1.00 88.88 97 PHE A C 1
ATOM 773 O O . PHE A 1 97 ? 9.479 3.410 -2.050 1.00 88.88 97 PHE A O 1
ATOM 780 N N . PRO A 1 98 ? 11.604 3.920 -2.459 1.00 92.25 98 PRO A N 1
ATOM 781 C CA . PRO A 1 98 ? 11.660 4.649 -1.187 1.00 92.25 98 PRO A CA 1
ATOM 782 C C . PRO A 1 98 ? 10.753 5.893 -1.199 1.00 92.25 98 PRO A C 1
ATOM 784 O O . PRO A 1 98 ? 10.153 6.219 -0.171 1.00 92.25 98 PRO A O 1
ATOM 787 N N . VAL A 1 99 ? 10.696 6.651 -2.384 1.00 93.38 99 VAL A N 1
ATOM 788 C CA . VAL A 1 99 ? 9.776 7.817 -2.454 1.00 93.38 99 VAL A CA 1
ATOM 789 C C . VAL A 1 99 ? 8.326 7.351 -2.281 1.00 93.38 99 VAL A C 1
ATOM 791 O O . VAL A 1 99 ? 7.556 7.998 -1.566 1.00 93.38 99 VAL A O 1
ATOM 794 N N . ARG A 1 100 ? 8.001 6.244 -2.923 1.00 94.44 100 ARG A N 1
ATOM 795 C CA . ARG A 1 100 ? 6.630 5.716 -2.746 1.00 94.44 100 ARG A CA 1
ATOM 796 C C . ARG A 1 100 ? 6.375 5.366 -1.277 1.00 94.44 100 ARG A C 1
ATOM 798 O O . ARG A 1 100 ? 5.316 5.702 -0.743 1.00 94.44 100 ARG A O 1
ATOM 805 N N . THR A 1 101 ? 7.323 4.720 -0.659 1.00 95.19 101 THR A N 1
ATOM 806 C CA . THR A 1 101 ? 7.152 4.333 0.751 1.00 95.19 101 THR A CA 1
ATOM 807 C C . THR A 1 101 ? 6.961 5.584 1.627 1.00 95.19 101 THR A C 1
ATOM 809 O O . THR A 1 101 ? 6.049 5.620 2.456 1.00 95.19 101 THR A O 1
ATOM 812 N N . ARG A 1 102 ? 7.840 6.562 1.454 1.00 96.12 102 ARG A N 1
ATOM 813 C CA . ARG A 1 102 ? 7.712 7.786 2.264 1.00 96.12 102 ARG A CA 1
ATOM 814 C C . ARG A 1 102 ? 6.390 8.511 1.981 1.00 96.12 102 ARG A C 1
ATOM 816 O O . ARG A 1 102 ? 5.767 9.034 2.908 1.00 96.12 102 ARG A O 1
ATOM 823 N N . PHE A 1 103 ? 6.033 8.611 0.696 1.00 96.56 103 PHE A N 1
ATOM 824 C CA . PHE A 1 103 ? 4.733 9.240 0.365 1.00 96.56 103 PHE A CA 1
ATOM 825 C C . PHE A 1 103 ? 3.588 8.581 1.127 1.00 96.56 103 PHE A C 1
ATOM 827 O O . PHE A 1 103 ? 2.754 9.283 1.703 1.00 96.56 103 PHE A O 1
ATOM 834 N N . ILE A 1 104 ? 3.511 7.298 1.126 1.00 97.50 104 ILE A N 1
ATOM 835 C CA . ILE A 1 104 ? 2.403 6.586 1.807 1.00 97.50 104 ILE A CA 1
ATOM 836 C C . ILE A 1 104 ? 2.532 6.778 3.322 1.00 97.50 104 ILE A C 1
ATOM 838 O O . ILE A 1 104 ? 1.522 6.968 4.005 1.00 97.50 104 ILE A O 1
ATOM 842 N N . ASP A 1 105 ? 3.813 6.803 3.859 1.00 98.00 105 ASP A N 1
ATOM 843 C CA . ASP A 1 105 ? 3.983 7.067 5.305 1.00 98.00 105 ASP A CA 1
ATOM 844 C C . ASP A 1 105 ? 3.373 8.422 5.683 1.00 98.00 105 ASP A C 1
ATOM 846 O O . ASP A 1 105 ? 2.668 8.516 6.690 1.00 98.00 105 ASP A O 1
ATOM 850 N N . ASP A 1 106 ? 3.686 9.415 4.855 1.00 97.50 106 ASP A N 1
ATOM 851 C CA . ASP A 1 106 ? 3.157 10.758 5.156 1.00 97.50 106 ASP A CA 1
ATOM 852 C C . ASP A 1 106 ? 1.625 10.786 5.089 1.00 97.50 106 ASP A C 1
ATOM 854 O O . ASP A 1 106 ? 0.988 11.431 5.924 1.00 97.50 106 ASP A O 1
ATOM 858 N N . HIS A 1 107 ? 1.085 10.082 4.132 1.00 97.56 107 HIS A N 1
ATOM 859 C CA . HIS A 1 107 ? -0.394 10.067 4.053 1.00 97.56 107 HIS A CA 1
ATOM 860 C C . HIS A 1 107 ? -1.010 9.420 5.298 1.00 97.56 107 HIS A C 1
ATOM 862 O O . HIS A 1 107 ? -2.024 9.909 5.801 1.00 97.56 107 HIS A O 1
ATOM 868 N N . ILE A 1 108 ? -0.395 8.322 5.778 1.00 98.50 108 ILE A N 1
ATOM 869 C CA . ILE A 1 108 ? -0.949 7.670 6.984 1.00 98.50 108 ILE A CA 1
ATOM 870 C C . ILE A 1 108 ? -0.940 8.665 8.149 1.00 98.50 108 ILE A C 1
ATOM 872 O O . ILE A 1 108 ? -1.956 8.819 8.831 1.00 98.50 108 ILE A O 1
ATOM 876 N N . GLY A 1 109 ? 0.206 9.338 8.334 1.00 97.94 109 GLY A N 1
ATOM 877 C CA . GLY A 1 109 ? 0.305 10.322 9.436 1.00 97.94 109 GLY A CA 1
ATOM 878 C C . GLY A 1 109 ? -0.728 11.446 9.295 1.00 97.94 109 GLY A C 1
ATOM 879 O O . GLY A 1 109 ? -1.407 11.777 10.269 1.00 97.94 109 GLY A O 1
ATOM 880 N N . ARG A 1 110 ? -0.827 12.035 8.104 1.00 97.44 110 ARG A N 1
ATOM 881 C CA . ARG A 1 110 ? -1.776 13.150 7.895 1.00 97.44 110 ARG A CA 1
ATOM 882 C C . ARG A 1 110 ? -3.226 12.699 8.095 1.00 97.44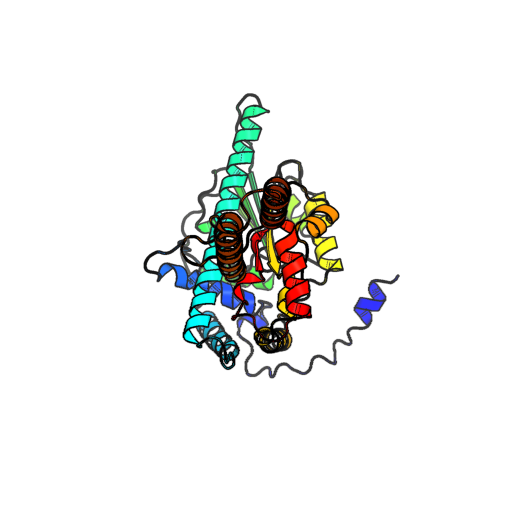 110 ARG A C 1
ATOM 884 O O . ARG A 1 110 ? -4.027 13.449 8.658 1.00 97.44 110 ARG A O 1
ATOM 891 N N . SER A 1 111 ? -3.509 11.489 7.670 1.00 97.88 111 SER A N 1
ATOM 892 C CA . SER A 1 111 ? -4.912 11.020 7.804 1.00 97.88 111 SER A CA 1
ATOM 893 C C . SER A 1 111 ? -5.270 10.779 9.276 1.00 97.88 111 SER A C 1
ATOM 895 O O . SER A 1 111 ? -6.372 11.129 9.702 1.00 97.88 111 SER A O 1
ATOM 897 N N . LEU A 1 112 ? -4.339 10.185 9.971 1.00 97.94 112 LEU A N 1
ATOM 898 C CA . LEU A 1 112 ? -4.645 9.944 11.396 1.00 97.94 112 LEU A CA 1
ATOM 899 C C . LEU A 1 112 ? -4.767 11.275 12.142 1.00 97.94 112 LEU A C 1
ATOM 901 O O . LEU A 1 112 ? -5.646 11.418 12.996 1.00 97.94 112 LEU A O 1
ATOM 905 N N . GLU A 1 113 ? -3.877 12.198 11.821 1.00 96.75 113 GLU A N 1
ATOM 906 C CA . GLU A 1 113 ? -3.998 13.530 12.445 1.00 96.75 113 GLU A CA 1
ATOM 907 C C . GLU A 1 113 ? -5.349 14.183 12.121 1.00 96.75 113 GLU A C 1
ATOM 909 O O . GLU A 1 113 ? -5.977 14.760 13.011 1.00 96.75 113 GLU A O 1
ATOM 914 N N . ALA A 1 114 ? -5.742 14.134 10.911 1.00 95.50 114 ALA A N 1
ATOM 915 C CA . ALA A 1 114 ? -7.049 14.713 10.539 1.00 95.50 114 ALA A CA 1
ATOM 916 C C . ALA A 1 114 ? -8.198 14.038 11.301 1.00 95.50 114 ALA A C 1
ATOM 918 O O . ALA A 1 114 ? -9.137 14.718 11.722 1.00 95.50 114 ALA A O 1
ATOM 919 N N . GLN A 1 115 ? -8.094 12.731 11.456 1.00 95.75 115 GLN A N 1
ATOM 920 C CA . GLN A 1 115 ? -9.184 12.036 12.184 1.00 95.75 115 GLN A CA 1
ATOM 921 C C . GLN A 1 115 ? -9.208 12.466 13.657 1.00 95.75 115 GLN A C 1
ATOM 923 O O . GLN A 1 115 ? -10.288 12.615 14.233 1.00 95.75 115 GLN A O 1
ATOM 928 N N . ILE A 1 116 ? -8.066 12.669 14.182 1.00 95.12 116 ILE A N 1
ATOM 929 C CA . ILE A 1 116 ? -8.010 13.112 15.591 1.00 95.12 116 ILE A CA 1
ATOM 930 C C . ILE A 1 116 ? -8.605 14.520 15.706 1.00 95.12 116 ILE A C 1
ATOM 932 O O . ILE A 1 116 ? -9.395 14.779 16.617 1.00 95.12 116 ILE A O 1
ATOM 936 N N . LEU A 1 117 ? -8.180 15.380 14.814 1.00 94.12 117 LEU A N 1
A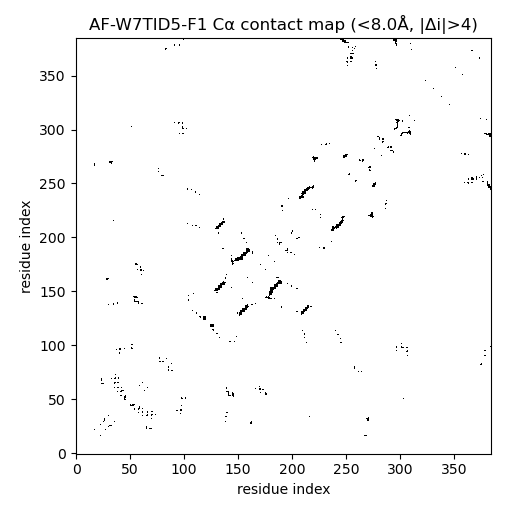TOM 937 C CA . LEU A 1 117 ? -8.714 16.757 14.859 1.00 94.12 117 LEU A CA 1
ATOM 938 C C . LEU A 1 117 ? -10.228 16.775 14.638 1.00 94.12 117 LEU A C 1
ATOM 940 O O . LEU A 1 117 ? -10.932 17.541 15.300 1.00 94.12 117 LEU A O 1
ATOM 944 N N . CYS A 1 118 ? -10.698 15.987 13.728 1.00 92.44 118 CYS A N 1
ATOM 945 C CA . CYS A 1 118 ? -12.155 15.939 13.490 1.00 92.44 118 CYS A CA 1
ATOM 946 C C . CYS A 1 118 ? -12.891 15.407 14.728 1.00 92.44 118 CYS A C 1
ATOM 948 O O . CYS A 1 118 ? -13.943 15.938 15.088 1.00 92.44 118 CYS A O 1
ATOM 950 N N . ALA A 1 119 ? -12.378 14.393 15.367 1.00 90.88 119 ALA A N 1
ATOM 951 C CA . ALA A 1 119 ? -13.046 13.851 16.573 1.00 90.88 119 ALA A CA 1
ATOM 952 C C . ALA A 1 119 ? -13.064 14.901 17.698 1.00 90.88 119 ALA A C 1
ATOM 954 O O . ALA A 1 119 ? -14.045 14.989 18.440 1.00 90.88 119 ALA A O 1
ATOM 955 N N . GLN A 1 120 ? -12.013 15.659 17.792 1.00 89.19 120 GLN A N 1
ATOM 956 C CA . GLN A 1 120 ? -11.965 16.681 18.860 1.00 89.19 120 GLN A CA 1
ATOM 957 C C . GLN A 1 120 ? -13.011 17.775 18.621 1.00 89.19 120 GLN A C 1
ATOM 959 O O . GLN A 1 120 ? -13.529 18.348 19.583 1.00 89.19 120 GLN A O 1
ATOM 964 N N . SER A 1 121 ? -13.324 17.963 17.335 1.00 88.50 121 SER A N 1
ATOM 965 C CA . SER A 1 121 ? -14.310 19.029 17.047 1.00 88.50 121 SER A CA 1
ATOM 966 C C . SER A 1 121 ? -15.743 18.508 17.176 1.00 88.50 121 SER A C 1
ATOM 968 O O . SER A 1 121 ? -16.663 19.299 17.394 1.00 88.50 121 SER A O 1
ATOM 970 N N . THR A 1 122 ? -15.948 17.214 17.175 1.00 86.81 122 THR A N 1
ATOM 971 C CA . THR A 1 122 ? -17.352 16.738 17.084 1.00 86.81 122 THR A CA 1
ATOM 972 C C . THR A 1 122 ? -17.714 15.969 18.356 1.00 86.81 122 THR A C 1
ATOM 974 O O . THR A 1 122 ? -18.896 15.730 18.611 1.00 86.81 122 THR A O 1
ATOM 977 N N . SER A 1 123 ? -16.678 15.653 19.239 1.00 81.00 123 SER A N 1
ATOM 978 C CA . SER A 1 123 ? -16.995 14.784 20.397 1.00 81.00 123 SER A CA 1
ATOM 979 C C . SER A 1 123 ? -16.624 15.516 21.689 1.00 81.00 123 SER A C 1
ATOM 981 O O . SER A 1 123 ? -16.135 14.901 22.639 1.00 81.00 123 SER A O 1
ATOM 983 N N . GLY A 1 124 ? -17.053 16.796 21.852 1.00 80.00 124 GLY A N 1
ATOM 984 C CA . GLY A 1 124 ? -16.836 17.489 23.147 1.00 80.00 124 GLY A CA 1
ATOM 985 C C . GLY A 1 124 ? -15.347 17.572 23.512 1.00 80.00 124 GLY A C 1
ATOM 986 O O . GLY A 1 124 ? -15.012 17.614 24.697 1.00 80.00 124 GLY A O 1
ATOM 987 N N . GLY A 1 125 ? -14.419 17.399 22.464 1.00 80.19 125 GLY A N 1
ATOM 988 C CA . GLY A 1 125 ? -12.966 17.602 22.710 1.00 80.19 125 GLY A CA 1
ATOM 989 C C . GLY A 1 125 ? -12.259 16.295 23.080 1.00 80.19 125 GLY A C 1
ATOM 990 O O . GLY A 1 125 ? -11.064 16.318 23.385 1.00 80.19 125 GLY A O 1
ATOM 991 N N . LYS A 1 126 ? -12.995 15.136 23.022 1.00 82.88 126 LYS A N 1
ATOM 992 C CA . LYS A 1 126 ? -12.325 13.880 23.423 1.00 82.88 126 LYS A CA 1
ATOM 993 C C . LYS A 1 126 ? -11.654 13.220 22.208 1.00 82.88 126 LYS A C 1
ATOM 995 O O . LYS A 1 126 ? -12.141 13.316 21.079 1.00 82.88 126 LYS A O 1
ATOM 1000 N N . PRO A 1 127 ? -10.477 12.690 22.424 1.00 84.69 127 PRO A N 1
ATOM 1001 C CA . PRO A 1 127 ? -9.814 11.976 21.324 1.00 84.69 127 PRO A CA 1
ATOM 1002 C C . PRO A 1 127 ? -10.567 10.687 20.946 1.00 84.69 127 PRO A C 1
ATOM 1004 O O . PRO A 1 127 ? -11.408 10.201 21.707 1.00 84.69 127 PRO A O 1
ATOM 1007 N N . PRO A 1 128 ? -10.258 10.269 19.665 1.00 90.75 128 PRO A N 1
ATOM 1008 C CA . PRO A 1 128 ? -10.932 9.024 19.267 1.00 90.75 128 PRO A CA 1
ATOM 1009 C C . PRO A 1 128 ? -10.534 7.845 20.172 1.00 90.75 128 PRO A C 1
ATOM 1011 O O . PRO A 1 128 ? -9.399 7.767 20.649 1.00 90.75 128 PRO A O 1
ATOM 1014 N N . ARG A 1 129 ? -11.538 7.029 20.437 1.00 92.44 129 ARG A N 1
ATOM 1015 C CA . ARG A 1 129 ? -11.247 5.842 21.278 1.00 92.44 129 ARG A CA 1
ATOM 1016 C C . ARG A 1 129 ? -10.297 4.876 20.561 1.00 92.44 129 ARG A C 1
ATOM 1018 O O . ARG A 1 129 ? -9.560 4.140 21.221 1.00 92.44 129 ARG A O 1
ATOM 1025 N N . GLN A 1 130 ? -10.418 4.874 19.248 1.00 96.62 130 GLN A N 1
ATOM 1026 C CA . GLN A 1 130 ? -9.565 3.931 18.490 1.00 96.62 130 GLN A CA 1
ATOM 1027 C C . GLN A 1 130 ? -9.282 4.518 17.099 1.00 96.62 130 GLN A C 1
ATOM 1029 O O . GLN A 1 130 ? -10.161 5.099 16.459 1.00 96.62 130 GLN A O 1
ATOM 1034 N N . LEU A 1 131 ? -8.065 4.384 16.742 1.00 98.44 131 LEU A N 1
ATOM 1035 C CA . LEU A 1 131 ? -7.703 4.612 15.322 1.00 98.44 131 LEU A CA 1
ATOM 1036 C C . LEU A 1 131 ? -7.326 3.291 14.652 1.00 98.44 131 LEU A C 1
ATOM 1038 O O . LEU A 1 131 ? -6.893 2.342 15.311 1.00 98.44 131 LEU A O 1
ATOM 1042 N N . GLN A 1 132 ? -7.698 3.239 13.223 1.00 98.69 132 GLN A N 1
ATOM 1043 C CA . GLN A 1 132 ? -7.408 1.922 12.600 1.00 98.69 132 GLN A CA 1
ATOM 1044 C C . GLN A 1 132 ? -6.770 2.144 11.222 1.00 98.69 132 GLN A C 1
ATOM 1046 O O . GLN A 1 132 ? -7.146 3.057 10.483 1.00 98.69 132 GLN A O 1
ATOM 1051 N N . VAL A 1 133 ? -5.673 1.395 11.071 1.00 98.88 133 VAL A N 1
ATOM 1052 C CA . VAL A 1 133 ? -5.005 1.363 9.755 1.00 98.88 133 VAL A CA 1
ATOM 1053 C C . VAL A 1 133 ? -4.994 -0.078 9.232 1.00 98.88 133 VAL A C 1
ATOM 1055 O O . VAL A 1 133 ? -4.682 -1.022 9.961 1.00 98.88 133 VAL A O 1
ATOM 1058 N N . VAL A 1 134 ? -5.375 -0.188 7.872 1.00 98.88 134 VAL A N 1
ATOM 1059 C CA . VAL A 1 134 ? -5.383 -1.550 7.303 1.00 98.88 134 VAL A CA 1
ATOM 1060 C C . VAL A 1 134 ? -4.450 -1.557 6.086 1.00 98.88 134 VAL A C 1
ATOM 1062 O O . VAL A 1 134 ? -4.630 -0.793 5.135 1.00 98.88 134 VAL A O 1
ATOM 1065 N N . ASP A 1 135 ? -3.413 -2.388 6.210 1.00 98.69 135 ASP A N 1
ATOM 1066 C CA . ASP A 1 135 ? -2.481 -2.605 5.087 1.00 98.69 135 ASP A CA 1
ATOM 1067 C C . ASP A 1 135 ? -2.821 -3.893 4.323 1.00 98.69 135 ASP A C 1
ATOM 1069 O O . ASP A 1 135 ? -2.546 -5.002 4.786 1.00 98.69 135 ASP A O 1
ATOM 1073 N N . MET A 1 136 ? -3.373 -3.669 3.085 1.00 98.19 136 MET A N 1
ATOM 1074 C CA . MET A 1 136 ? -3.844 -4.825 2.287 1.00 98.19 136 MET A CA 1
ATOM 1075 C C . MET A 1 136 ? -2.702 -5.331 1.395 1.00 98.19 136 MET A C 1
ATOM 1077 O O . MET A 1 136 ? -1.988 -4.549 0.764 1.00 98.19 136 MET A O 1
ATOM 1081 N N . ALA A 1 137 ? -2.689 -6.724 1.368 1.00 95.62 137 ALA A N 1
ATOM 1082 C CA . ALA A 1 137 ? -1.543 -7.325 0.644 1.00 95.62 137 ALA A CA 1
ATOM 1083 C C . ALA A 1 137 ? -0.215 -6.715 1.109 1.00 95.62 137 ALA A C 1
ATOM 1085 O O . ALA A 1 137 ? 0.576 -6.231 0.297 1.00 95.62 137 ALA A O 1
ATOM 1086 N N . CYS A 1 138 ? 0.005 -6.936 2.416 1.00 94.69 138 CYS A N 1
ATOM 1087 C CA . CYS A 1 138 ? 1.031 -6.137 3.120 1.00 94.69 138 CYS A CA 1
ATOM 1088 C C . CYS A 1 138 ? 2.434 -6.653 2.802 1.00 94.69 138 CYS A C 1
ATOM 1090 O O . CYS A 1 138 ? 3.414 -5.933 3.005 1.00 94.69 138 CYS A O 1
ATOM 1092 N N . GLY A 1 139 ? 2.597 -7.803 2.260 1.00 92.69 139 GLY A N 1
ATOM 1093 C CA . GLY A 1 139 ? 3.934 -8.279 1.857 1.00 92.69 139 GLY A CA 1
ATOM 1094 C C . GLY A 1 139 ? 4.941 -8.109 3.007 1.00 92.69 139 GLY A C 1
ATOM 1095 O O . GLY A 1 139 ? 4.660 -8.447 4.159 1.00 92.69 139 GLY A O 1
ATOM 1096 N N . PHE A 1 140 ? 6.116 -7.514 2.630 1.00 92.25 140 PHE A N 1
ATOM 1097 C CA . PHE A 1 140 ? 7.201 -7.377 3.632 1.00 92.25 140 PHE A CA 1
ATOM 1098 C C . PHE A 1 140 ? 7.173 -5.973 4.235 1.00 92.25 140 PHE A C 1
ATOM 1100 O O . PHE A 1 140 ? 8.212 -5.441 4.632 1.00 92.25 140 PHE A O 1
ATOM 1107 N N . ASP A 1 141 ? 6.072 -5.434 4.398 1.00 94.44 141 ASP A N 1
ATOM 1108 C CA . ASP A 1 141 ? 5.951 -4.064 4.927 1.00 94.44 141 ASP A CA 1
ATOM 1109 C C . ASP A 1 141 ? 6.270 -4.035 6.429 1.00 94.44 141 ASP A C 1
ATOM 1111 O O . ASP A 1 141 ? 5.807 -4.882 7.196 1.00 94.44 141 ASP A O 1
ATOM 1115 N N . GLY A 1 142 ? 7.124 -2.986 6.847 1.00 95.25 142 GLY A N 1
ATOM 1116 C CA . GLY A 1 142 ? 7.557 -2.947 8.266 1.00 95.25 142 GLY A CA 1
ATOM 1117 C C . GLY A 1 142 ? 6.995 -1.704 8.975 1.00 95.25 142 GLY A C 1
ATOM 1118 O O . GLY A 1 142 ? 7.532 -1.298 10.007 1.00 95.25 142 GLY A O 1
ATOM 1119 N N . ARG A 1 143 ? 5.894 -1.117 8.487 1.00 97.69 143 ARG A N 1
ATOM 1120 C CA . ARG A 1 143 ? 5.464 0.203 9.000 1.00 97.69 143 ARG A CA 1
ATOM 1121 C C . ARG A 1 143 ? 5.002 0.070 10.459 1.00 97.69 143 ARG A C 1
ATOM 1123 O O . ARG A 1 143 ? 5.147 1.014 11.239 1.00 97.69 143 ARG A O 1
ATOM 1130 N N . ALA A 1 144 ? 4.466 -1.079 10.788 1.00 97.06 144 ALA A N 1
ATOM 1131 C C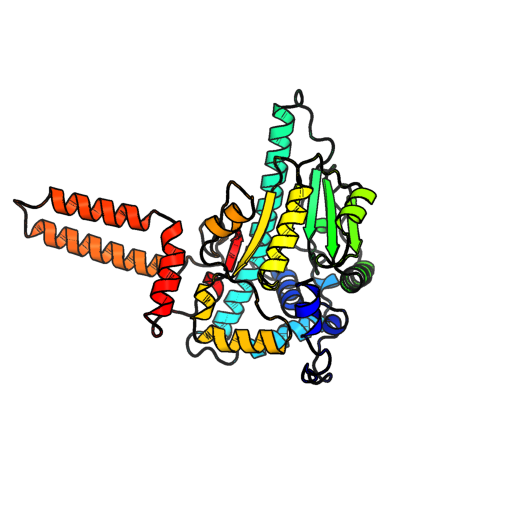A . ALA A 1 144 ? 4.021 -1.208 12.196 1.00 97.06 144 ALA A CA 1
ATOM 1132 C C . ALA A 1 144 ? 5.203 -1.046 13.161 1.00 97.06 144 ALA A C 1
ATOM 1134 O O . ALA A 1 144 ? 5.001 -0.693 14.326 1.00 97.06 144 ALA A O 1
ATOM 1135 N N . PHE A 1 145 ? 6.401 -1.268 12.662 1.00 96.88 145 PHE A N 1
ATOM 1136 C CA . PHE A 1 145 ? 7.564 -1.252 13.582 1.00 96.88 145 PHE A CA 1
ATOM 1137 C C . PHE A 1 145 ? 8.293 0.086 13.484 1.00 96.88 145 PHE A C 1
ATOM 1139 O O . PHE A 1 145 ? 9.163 0.372 14.309 1.00 96.88 145 PHE A O 1
ATOM 1146 N N . ARG A 1 146 ? 7.894 0.948 12.562 1.00 95.94 146 ARG A N 1
ATOM 1147 C CA . ARG A 1 146 ? 8.831 2.094 12.390 1.00 95.94 146 ARG A CA 1
ATOM 1148 C C . ARG A 1 146 ? 8.041 3.400 12.430 1.00 95.94 146 ARG A C 1
ATOM 1150 O O . ARG A 1 146 ? 8.612 4.451 12.728 1.00 95.94 146 ARG A O 1
ATOM 1157 N N . LEU A 1 147 ? 6.653 3.276 12.169 1.00 97.69 147 LEU A N 1
ATOM 1158 C CA . LEU A 1 147 ? 5.953 4.571 12.185 1.00 97.69 147 LEU A CA 1
ATOM 1159 C C . LEU A 1 147 ? 5.499 4.884 13.611 1.00 97.69 147 LEU A C 1
ATOM 1161 O O . LEU A 1 147 ? 5.259 3.981 14.417 1.00 97.69 147 LEU A O 1
ATOM 1165 N N . ASP A 1 148 ? 5.453 6.177 13.882 1.00 95.94 148 ASP A N 1
ATOM 1166 C CA . ASP A 1 148 ? 4.949 6.618 15.204 1.00 95.94 148 ASP A CA 1
ATOM 1167 C C . ASP A 1 148 ? 3.422 6.785 15.162 1.00 95.94 148 ASP A C 1
ATOM 1169 O O . ASP A 1 148 ? 2.893 7.666 14.480 1.00 95.94 148 ASP A O 1
ATOM 1173 N N . PHE A 1 149 ? 2.818 5.883 15.871 1.00 97.56 149 PHE A N 1
ATOM 1174 C CA . PHE A 1 149 ? 1.341 5.925 15.839 1.00 97.56 149 PHE A CA 1
ATOM 1175 C C . PHE A 1 149 ? 0.835 6.451 17.187 1.00 97.56 149 PHE A C 1
ATOM 1177 O O . PHE A 1 149 ? 1.480 6.279 18.223 1.00 97.56 149 PHE A O 1
ATOM 1184 N N . PRO A 1 150 ? -0.325 7.116 17.101 1.00 96.00 150 PRO A N 1
ATOM 1185 C CA . PRO A 1 150 ? -0.998 7.311 18.394 1.00 96.00 150 PRO A CA 1
ATOM 1186 C C . PRO A 1 150 ? -1.238 5.979 19.121 1.00 96.00 150 PRO A C 1
ATOM 1188 O O . PRO A 1 150 ? -1.407 4.933 18.488 1.00 96.00 150 PRO A O 1
ATOM 1191 N N . THR A 1 151 ? -1.215 6.028 20.463 1.00 93.44 151 THR A N 1
ATOM 1192 C CA . THR A 1 151 ? -1.096 4.782 21.268 1.00 93.44 151 THR A CA 1
ATOM 1193 C C . THR A 1 151 ? -2.392 3.968 21.181 1.00 93.44 151 THR A C 1
ATOM 1195 O O . THR A 1 151 ? -2.394 2.782 21.517 1.00 93.44 151 THR A O 1
ATOM 1198 N N . ASN A 1 152 ? -3.457 4.575 20.707 1.00 96.06 152 ASN A N 1
ATOM 1199 C CA . ASN A 1 152 ? -4.711 3.783 20.604 1.00 96.06 152 ASN A CA 1
ATOM 1200 C C . ASN A 1 152 ? -4.943 3.295 19.170 1.00 96.06 152 ASN A C 1
ATOM 1202 O O . ASN A 1 152 ? -6.079 3.004 18.791 1.00 96.06 152 ASN A O 1
ATOM 1206 N N . THR A 1 153 ? -3.864 3.160 18.338 1.00 98.56 153 THR A N 1
ATOM 1207 C CA . THR A 1 153 ? -4.036 2.744 16.929 1.00 98.56 153 THR A CA 1
ATOM 1208 C C . THR A 1 153 ? -3.921 1.218 16.820 1.00 98.56 153 THR A C 1
ATOM 1210 O O . THR A 1 153 ? -3.016 0.603 17.389 1.00 98.56 153 THR A O 1
ATOM 1213 N N . LEU A 1 154 ? -4.924 0.642 16.101 1.00 98.69 154 LEU A N 1
ATOM 1214 C CA . LEU A 1 154 ? -4.775 -0.757 15.642 1.00 98.69 154 LEU A CA 1
ATOM 1215 C C . LEU A 1 154 ? -4.269 -0.809 14.197 1.00 98.69 154 LEU A C 1
ATOM 1217 O O . LEU A 1 154 ? -4.830 -0.177 13.300 1.00 98.69 154 LEU A O 1
ATOM 1221 N N . PHE A 1 155 ? -3.188 -1.553 14.073 1.00 98.81 155 PHE A N 1
ATOM 1222 C CA . PHE A 1 155 ? -2.625 -1.700 12.716 1.00 98.81 155 PHE A CA 1
ATOM 1223 C C . PHE A 1 155 ? -2.824 -3.135 12.212 1.00 98.81 155 PHE A C 1
ATOM 1225 O O . PHE A 1 155 ? -2.266 -4.088 12.759 1.00 98.81 155 PHE A O 1
ATOM 1232 N N . PHE A 1 156 ? -3.663 -3.231 11.108 1.00 98.88 156 PHE A N 1
ATOM 1233 C CA . PHE A 1 156 ? -4.017 -4.564 10.580 1.00 98.88 156 PHE A CA 1
ATOM 1234 C C . PHE A 1 156 ? -3.185 -4.829 9.320 1.00 98.88 156 PHE A C 1
ATOM 1236 O O . PHE A 1 156 ? -3.087 -3.983 8.429 1.00 98.88 156 PHE A O 1
ATOM 1243 N N . GLU A 1 157 ? -2.560 -5.988 9.356 1.00 98.62 157 GLU A N 1
ATOM 1244 C CA . GLU A 1 157 ? -1.929 -6.477 8.107 1.00 98.62 157 GLU A CA 1
ATOM 1245 C C . GLU A 1 157 ? -2.697 -7.674 7.537 1.00 98.62 157 GLU A C 1
ATOM 1247 O O . GLU A 1 157 ? -2.979 -8.647 8.240 1.00 98.62 157 GLU A O 1
ATOM 1252 N N . VAL A 1 158 ? -2.994 -7.526 6.238 1.00 98.62 158 VAL A N 1
ATOM 1253 C CA . VAL A 1 158 ? -3.763 -8.622 5.614 1.00 98.62 158 VAL A CA 1
ATOM 1254 C C . VAL A 1 158 ? -2.959 -9.150 4.419 1.00 98.62 158 VAL A C 1
ATOM 1256 O O . VAL A 1 158 ? -2.567 -8.396 3.526 1.00 98.62 158 VAL A O 1
ATOM 1259 N N . ASP A 1 159 ? -2.723 -10.397 4.487 1.00 97.12 159 ASP A N 1
ATOM 1260 C CA . ASP A 1 159 ? -2.077 -11.042 3.327 1.00 97.12 159 ASP A CA 1
ATOM 1261 C C . ASP A 1 159 ? -2.297 -12.558 3.390 1.00 97.12 159 ASP A C 1
ATOM 1263 O O . ASP A 1 159 ? -2.952 -13.064 4.304 1.00 97.12 159 ASP A O 1
ATOM 1267 N N . ARG A 1 160 ? -1.873 -13.178 2.319 1.00 95.50 160 ARG A N 1
ATOM 1268 C CA . ARG A 1 160 ? -2.038 -14.652 2.277 1.00 95.50 160 ARG A CA 1
ATOM 1269 C C . ARG A 1 160 ? -1.248 -15.333 3.400 1.00 95.50 160 ARG A C 1
ATOM 1271 O O . ARG A 1 160 ? -0.246 -14.807 3.887 1.00 95.50 160 ARG A O 1
ATOM 1278 N N . GLU A 1 161 ? -1.714 -16.548 3.731 1.00 94.12 161 GLU A N 1
ATOM 1279 C CA . GLU A 1 161 ? -1.130 -17.271 4.883 1.00 94.12 161 GLU A CA 1
ATOM 1280 C C . GLU A 1 161 ? 0.371 -17.511 4.687 1.00 94.12 161 GLU A C 1
ATOM 1282 O O . GLU A 1 161 ? 1.149 -17.322 5.625 1.00 94.12 161 GLU A O 1
ATOM 1287 N N . GLU A 1 162 ? 0.727 -17.893 3.518 1.00 92.31 162 GLU A N 1
ATOM 1288 C CA . GLU A 1 162 ? 2.164 -18.216 3.317 1.00 92.31 162 GLU A CA 1
ATOM 1289 C C . GLU A 1 162 ? 3.045 -16.973 3.513 1.00 92.31 162 GLU A C 1
ATOM 1291 O O . GLU A 1 162 ? 4.156 -17.087 4.034 1.00 92.31 162 GLU A O 1
ATOM 1296 N N . VAL A 1 163 ? 2.533 -15.774 3.114 1.00 92.56 163 VAL A N 1
ATOM 1297 C CA . VAL A 1 163 ? 3.347 -14.547 3.282 1.00 92.56 163 VAL A CA 1
ATOM 1298 C C . VAL A 1 163 ? 3.405 -14.175 4.771 1.00 92.56 163 VAL A C 1
ATOM 1300 O O . VAL A 1 163 ? 4.480 -13.850 5.280 1.00 92.56 163 VAL A O 1
ATOM 1303 N N . MET A 1 164 ? 2.257 -14.301 5.401 1.00 94.75 164 MET A N 1
ATOM 1304 C CA . MET A 1 164 ? 2.252 -13.932 6.833 1.00 94.75 164 MET A CA 1
ATOM 1305 C C . MET A 1 164 ? 3.143 -14.884 7.639 1.00 94.75 164 MET A C 1
ATOM 1307 O O . MET A 1 164 ? 3.862 -14.436 8.534 1.00 94.75 164 MET A O 1
ATOM 1311 N N . ALA A 1 165 ? 3.101 -16.185 7.319 1.00 93.81 165 ALA A N 1
ATOM 1312 C CA . ALA A 1 165 ? 3.928 -17.154 8.066 1.00 93.81 165 ALA A CA 1
ATOM 1313 C C . ALA A 1 165 ? 5.421 -16.874 7.832 1.00 93.81 165 ALA A C 1
ATOM 1315 O O . ALA A 1 165 ? 6.215 -16.959 8.771 1.00 93.81 165 ALA A O 1
ATOM 1316 N N . LEU A 1 166 ? 5.705 -16.560 6.601 1.00 92.25 166 LEU A N 1
ATOM 1317 C CA . LEU A 1 166 ? 7.122 -16.259 6.317 1.00 92.25 166 LEU A CA 1
ATOM 1318 C C . LEU A 1 166 ? 7.578 -15.006 7.082 1.00 92.25 166 LEU A C 1
ATOM 1320 O O . LEU A 1 166 ? 8.654 -15.015 7.685 1.00 92.25 166 LEU A O 1
ATOM 1324 N N . LYS A 1 167 ? 6.846 -13.990 6.977 1.00 93.12 167 LYS A N 1
ATOM 1325 C CA . LYS A 1 167 ? 7.214 -12.772 7.725 1.00 93.12 167 LYS A CA 1
ATOM 1326 C C . LYS A 1 167 ? 7.351 -13.049 9.227 1.00 93.12 167 LYS A C 1
ATOM 1328 O O . LYS A 1 167 ? 8.304 -12.578 9.852 1.00 93.12 167 LYS A O 1
ATOM 1333 N N . LYS A 1 168 ? 6.373 -13.787 9.770 1.00 94.19 168 LYS A N 1
ATOM 1334 C CA . LYS A 1 168 ? 6.466 -14.135 11.201 1.00 94.19 168 LYS A CA 1
ATOM 1335 C C . LYS A 1 168 ? 7.747 -14.924 11.506 1.00 94.19 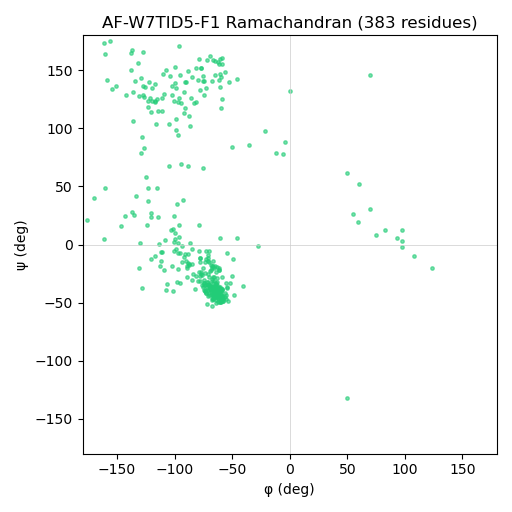168 LYS A C 1
ATOM 1337 O O . LYS A 1 168 ? 8.413 -14.643 12.504 1.00 94.19 168 LYS A O 1
ATOM 1342 N N . SER A 1 169 ? 8.016 -15.885 10.684 1.00 94.00 169 SER A N 1
ATOM 1343 C CA . SER A 1 169 ? 9.224 -16.697 10.933 1.00 94.00 169 SER A CA 1
ATOM 1344 C C . SER A 1 169 ? 10.486 -15.825 10.868 1.00 94.00 169 SER A C 1
ATOM 1346 O O . SER A 1 169 ? 11.375 -15.971 11.709 1.00 94.00 169 SER A O 1
ATOM 1348 N N . ARG A 1 170 ? 10.569 -14.893 9.985 1.00 93.19 170 ARG A N 1
ATOM 1349 C CA . ARG A 1 170 ? 11.790 -14.070 9.838 1.00 93.19 170 ARG A CA 1
ATOM 1350 C C . ARG A 1 170 ? 11.875 -13.030 10.963 1.00 93.19 170 ARG A C 1
ATOM 1352 O O . ARG A 1 170 ? 12.964 -12.773 11.479 1.00 93.19 170 ARG A O 1
ATOM 1359 N N . LEU A 1 171 ? 10.761 -12.571 11.333 1.00 94.81 171 LEU A N 1
ATOM 1360 C CA . LEU A 1 171 ? 10.811 -11.580 12.426 1.00 94.81 171 LEU A CA 1
ATOM 1361 C C . LEU A 1 171 ? 11.186 -12.255 13.749 1.00 94.81 171 LEU A C 1
ATOM 1363 O O . LEU A 1 171 ? 11.754 -11.605 14.629 1.00 94.81 171 LEU A O 1
ATOM 1367 N N . SER A 1 172 ? 10.893 -13.596 13.890 1.00 94.44 172 SER A N 1
ATOM 1368 C CA . SER A 1 172 ? 11.224 -14.299 15.150 1.00 94.44 172 SER A CA 1
ATOM 1369 C C . SER A 1 172 ? 12.741 -14.461 15.302 1.00 94.44 172 SER A C 1
ATOM 1371 O O . SER A 1 172 ? 13.215 -14.793 16.390 1.00 94.44 172 SER A O 1
ATOM 1373 N N . GLN A 1 173 ? 13.431 -14.049 14.241 1.00 93.31 173 GLN A N 1
ATOM 1374 C CA . GLN A 1 173 ? 14.895 -14.247 14.308 1.00 93.31 173 GLN A CA 1
ATOM 1375 C C . GLN A 1 173 ? 15.567 -12.982 14.850 1.00 93.31 173 GLN A C 1
ATOM 1377 O O . GLN A 1 173 ? 16.784 -12.969 15.049 1.00 93.31 173 GLN A O 1
ATOM 1382 N N . ILE A 1 174 ? 14.739 -12.014 15.101 1.00 95.19 174 ILE A N 1
ATOM 1383 C CA . ILE A 1 174 ? 15.352 -10.773 15.615 1.00 95.19 174 ILE A CA 1
ATOM 1384 C C . ILE A 1 174 ? 14.460 -10.239 16.740 1.00 95.19 174 ILE A C 1
ATOM 1386 O O . ILE A 1 174 ? 13.364 -10.752 16.980 1.00 95.19 174 ILE A O 1
ATOM 1390 N N . ARG A 1 175 ? 15.053 -9.313 17.499 1.00 94.94 175 ARG A N 1
ATOM 1391 C CA . ARG A 1 175 ? 14.215 -8.538 18.455 1.00 94.94 175 ARG A CA 1
ATOM 1392 C C . ARG A 1 175 ? 13.852 -7.180 17.844 1.00 94.94 175 ARG A C 1
ATOM 1394 O O . ARG A 1 175 ? 14.655 -6.244 17.849 1.00 94.94 175 ARG A O 1
ATOM 1401 N N . PRO A 1 176 ? 12.556 -7.144 17.274 1.00 93.56 176 PRO A N 1
ATOM 1402 C CA . PRO A 1 176 ? 12.196 -5.864 16.642 1.00 93.56 176 PRO A CA 1
ATOM 1403 C C . PRO A 1 176 ? 11.938 -4.765 17.682 1.00 93.56 176 PRO A C 1
ATOM 1405 O O . PRO A 1 176 ? 11.743 -5.049 18.866 1.00 93.56 176 PRO A O 1
ATOM 1408 N N . PRO A 1 177 ? 12.025 -3.517 17.306 1.00 93.44 177 PRO A N 1
ATOM 1409 C CA . PRO A 1 177 ? 11.683 -2.445 18.253 1.00 93.44 177 PRO A CA 1
ATOM 1410 C C . PRO A 1 177 ? 10.238 -2.574 18.764 1.00 93.44 177 PRO A C 1
ATOM 1412 O O . PRO A 1 177 ? 9.429 -3.308 18.191 1.00 93.44 177 PRO A O 1
ATOM 1415 N N . ASP A 1 178 ? 10.075 -1.869 19.921 1.00 94.62 178 ASP A N 1
ATOM 1416 C CA . ASP A 1 178 ? 8.689 -1.887 20.451 1.00 94.62 178 ASP A CA 1
ATOM 1417 C C . ASP A 1 178 ? 7.728 -1.166 19.493 1.00 94.62 178 ASP A C 1
ATOM 1419 O O . ASP A 1 178 ? 8.093 -0.191 18.834 1.00 94.62 178 ASP A O 1
ATOM 1423 N N . LEU A 1 179 ? 6.529 -1.732 19.501 1.00 96.38 179 LEU A N 1
ATOM 1424 C CA . LEU A 1 179 ? 5.509 -1.108 18.628 1.00 96.38 179 LEU A CA 1
ATOM 1425 C C . LEU A 1 179 ? 5.005 0.194 19.262 1.00 96.38 179 LEU A C 1
ATOM 1427 O O . LEU A 1 179 ? 4.873 0.301 20.483 1.00 96.38 179 LEU A O 1
ATOM 1431 N N . THR A 1 180 ? 4.822 1.131 18.407 1.00 94.44 180 THR A N 1
ATOM 1432 C CA . THR A 1 180 ? 4.182 2.362 18.942 1.00 94.44 180 THR A CA 1
ATOM 1433 C C . THR A 1 180 ? 2.659 2.258 18.838 1.00 94.44 180 THR A C 1
ATOM 1435 O O . THR A 1 180 ? 1.947 2.936 19.583 1.00 94.44 180 THR A O 1
ATOM 1438 N N . CYS A 1 181 ? 2.156 1.504 17.871 1.00 96.56 181 CYS A N 1
ATOM 1439 C CA . CYS A 1 181 ? 0.693 1.292 17.870 1.00 96.56 181 CYS A CA 1
ATOM 1440 C C . CYS A 1 181 ? 0.275 0.404 19.047 1.00 96.56 181 CYS A C 1
ATOM 1442 O O . CYS A 1 181 ? 1.111 -0.231 19.691 1.00 96.56 181 CYS A O 1
ATOM 1444 N N . ALA A 1 182 ? -0.981 0.531 19.263 1.00 96.50 182 ALA A N 1
ATOM 1445 C CA . ALA A 1 182 ? -1.487 -0.257 20.410 1.00 96.50 182 ALA A CA 1
ATOM 1446 C C . ALA A 1 182 ? -1.394 -1.761 20.137 1.00 96.50 182 ALA A C 1
ATOM 1448 O O . ALA A 1 182 ? -1.004 -2.521 21.027 1.00 96.50 182 ALA A O 1
ATOM 1449 N N . ARG A 1 183 ? -1.739 -2.051 18.898 1.00 97.62 183 ARG A N 1
ATOM 1450 C CA . ARG A 1 183 ? -1.710 -3.496 18.590 1.00 97.62 183 ARG A CA 1
ATOM 1451 C C . ARG A 1 183 ? -1.490 -3.683 17.084 1.00 97.62 183 ARG A C 1
ATOM 1453 O O . ARG A 1 183 ? -2.055 -2.960 16.261 1.00 97.62 183 ARG A O 1
ATOM 1460 N N . ARG A 1 184 ? -0.575 -4.595 16.802 1.00 97.75 184 ARG A N 1
ATOM 1461 C CA . ARG A 1 184 ? -0.411 -5.088 15.419 1.00 97.75 184 ARG A CA 1
ATOM 1462 C C . ARG A 1 184 ? -1.181 -6.408 15.247 1.00 97.75 184 ARG A C 1
ATOM 1464 O O . ARG A 1 184 ? -0.959 -7.377 15.976 1.00 97.75 184 ARG A O 1
ATOM 1471 N N . VAL A 1 185 ? -2.128 -6.402 14.241 1.00 98.38 185 VAL A N 1
ATOM 1472 C CA . VAL A 1 185 ? -2.973 -7.602 14.045 1.00 98.38 185 VAL A CA 1
ATOM 1473 C C . VAL A 1 185 ? -2.700 -8.185 12.651 1.00 98.38 185 VAL A C 1
ATOM 1475 O O . VAL A 1 185 ? -2.856 -7.509 11.631 1.00 98.38 185 VAL A O 1
ATOM 1478 N N . CYS A 1 186 ? -2.308 -9.496 12.698 1.00 98.19 186 CYS A N 1
ATOM 1479 C CA . CYS A 1 186 ? -2.014 -10.151 11.406 1.00 98.19 186 CYS A CA 1
ATOM 1480 C C . CYS A 1 186 ? -3.213 -11.012 10.974 1.00 98.19 186 CYS A C 1
ATOM 1482 O O . CYS A 1 186 ? -3.665 -11.891 11.709 1.00 98.19 186 CYS A O 1
ATOM 1484 N N . ILE A 1 187 ? -3.697 -10.692 9.755 1.00 98.44 187 ILE A N 1
ATOM 1485 C CA . ILE A 1 187 ? -4.857 -11.444 9.206 1.00 98.44 187 ILE A CA 1
ATOM 1486 C C . ILE A 1 187 ? -4.382 -12.224 7.975 1.00 98.44 187 ILE A C 1
ATOM 1488 O O . ILE A 1 187 ? -3.957 -11.647 6.972 1.00 98.44 187 ILE A O 1
ATOM 1492 N N . SER A 1 188 ? -4.443 -13.581 8.162 1.00 97.75 188 SER A N 1
ATOM 1493 C CA . SER A 1 188 ? -4.063 -14.421 6.999 1.00 97.75 188 SER A CA 1
ATOM 1494 C C . SER A 1 188 ? -5.278 -14.661 6.096 1.00 97.75 188 SER A C 1
ATOM 1496 O O . SER A 1 188 ? -6.168 -15.451 6.418 1.00 97.75 188 SER A O 1
ATOM 1498 N N . ALA A 1 189 ? -5.300 -13.923 5.008 1.00 97.50 189 ALA A N 1
ATOM 1499 C CA . ALA A 1 189 ? -6.427 -14.071 4.068 1.00 97.50 189 ALA A CA 1
ATOM 1500 C C . ALA A 1 189 ? -6.011 -13.566 2.679 1.00 97.50 189 ALA A C 1
ATOM 1502 O O . ALA A 1 189 ? -5.171 -12.673 2.547 1.00 97.50 189 ALA A O 1
ATOM 1503 N N . ASP A 1 190 ? -6.529 -14.336 1.702 1.00 95.69 190 ASP A N 1
ATOM 1504 C CA . ASP A 1 190 ? -6.448 -13.785 0.331 1.00 95.69 190 ASP A CA 1
ATOM 1505 C C . ASP A 1 190 ? -7.469 -12.657 0.120 1.00 95.69 190 ASP A C 1
ATOM 1507 O O . ASP A 1 190 ? -8.673 -12.839 0.314 1.00 95.69 190 ASP A O 1
ATOM 1511 N N . ILE A 1 191 ? -6.986 -11.485 -0.379 1.00 96.25 191 ILE A N 1
ATOM 1512 C CA . ILE A 1 191 ? -7.851 -10.274 -0.368 1.00 96.25 191 ILE A CA 1
ATOM 1513 C C . ILE A 1 191 ? -8.847 -10.346 -1.533 1.00 96.25 191 ILE A C 1
ATOM 1515 O O . ILE A 1 191 ? -9.798 -9.563 -1.581 1.00 96.25 191 ILE A O 1
ATOM 1519 N N . ILE A 1 192 ? -8.634 -11.409 -2.365 1.00 95.25 192 ILE A N 1
ATOM 1520 C CA . ILE A 1 192 ? -9.583 -11.511 -3.500 1.00 95.25 192 ILE A CA 1
ATOM 1521 C C . ILE A 1 192 ? -10.645 -12.567 -3.192 1.00 95.25 192 ILE A C 1
ATOM 1523 O O . ILE A 1 192 ? -11.831 -12.330 -3.433 1.00 95.25 192 ILE A O 1
ATOM 1527 N N . THR A 1 193 ? -10.245 -13.621 -2.609 1.00 93.88 193 THR A N 1
ATOM 1528 C CA . THR A 1 193 ? -11.210 -14.744 -2.610 1.00 93.88 193 THR A CA 1
ATOM 1529 C C . THR A 1 193 ? -11.758 -14.955 -1.197 1.00 93.88 193 THR A C 1
ATOM 1531 O O . THR A 1 193 ? -12.852 -15.499 -1.041 1.00 93.88 193 THR A O 1
ATOM 1534 N N . ASP A 1 194 ? -11.077 -14.522 -0.192 1.00 96.00 194 ASP A N 1
ATOM 1535 C CA . ASP A 1 194 ? -11.510 -14.896 1.174 1.00 96.00 194 ASP A CA 1
ATOM 1536 C C . ASP A 1 194 ? -12.363 -13.767 1.763 1.00 96.00 194 ASP A C 1
ATOM 1538 O O . ASP A 1 194 ? -12.447 -12.673 1.200 1.00 96.00 194 ASP A O 1
ATOM 1542 N N . LYS A 1 195 ? -12.976 -14.128 2.979 1.00 95.00 195 LYS A N 1
ATOM 1543 C CA . LYS A 1 195 ? -13.789 -13.117 3.700 1.00 95.00 195 LYS A CA 1
ATOM 1544 C C . LYS A 1 195 ? -12.930 -12.407 4.756 1.00 95.00 195 LYS A C 1
ATOM 1546 O O . LYS A 1 195 ? -13.110 -12.606 5.959 1.00 95.00 195 LYS A O 1
ATOM 1551 N N . TRP A 1 196 ? -12.015 -11.639 4.309 1.00 98.00 196 TRP A N 1
ATOM 1552 C CA . TRP A 1 196 ? -11.064 -10.959 5.210 1.00 98.00 196 TRP A CA 1
ATOM 1553 C C . TRP A 1 196 ? -11.770 -9.905 6.073 1.00 98.00 196 TRP A C 1
ATOM 1555 O O . TRP A 1 196 ? -11.271 -9.550 7.143 1.00 98.00 196 TRP A O 1
ATOM 1565 N N . GLU A 1 197 ? -12.961 -9.458 5.632 1.00 98.31 197 GLU A N 1
ATOM 1566 C CA . GLU A 1 197 ? -13.704 -8.474 6.468 1.00 98.31 197 GLU A CA 1
ATOM 1567 C C . GLU A 1 197 ? -14.112 -9.092 7.809 1.00 98.31 197 GLU A C 1
ATOM 1569 O O . GLU A 1 197 ? -13.951 -8.452 8.850 1.00 98.31 197 GLU A O 1
ATOM 1574 N N . THR A 1 198 ? -14.630 -10.305 7.678 1.00 98.00 198 THR A N 1
ATOM 1575 C CA . THR A 1 198 ? -15.051 -10.966 8.934 1.00 98.00 198 THR A CA 1
ATOM 1576 C C . THR A 1 198 ? -13.857 -11.134 9.888 1.00 98.00 198 THR A C 1
ATOM 1578 O O . THR A 1 198 ? -14.003 -10.924 11.094 1.00 98.00 198 THR A O 1
ATOM 1581 N N . ALA A 1 199 ? -12.740 -11.535 9.366 1.00 98.06 199 ALA A N 1
ATOM 1582 C CA . ALA A 1 199 ? -11.538 -11.671 10.218 1.00 98.06 199 ALA A CA 1
ATOM 1583 C C . ALA A 1 199 ? -11.134 -10.319 10.832 1.00 98.06 199 ALA A C 1
ATOM 1585 O O . ALA A 1 199 ? -10.705 -10.274 11.987 1.00 98.06 199 ALA A O 1
ATOM 1586 N N . LEU A 1 200 ? -11.297 -9.321 10.066 1.00 98.62 200 LEU A N 1
ATOM 1587 C CA . LEU A 1 200 ? -11.006 -7.999 10.668 1.00 98.62 200 LEU A CA 1
ATOM 1588 C C . LEU A 1 200 ? -11.955 -7.712 11.834 1.00 98.62 200 LEU A C 1
ATOM 1590 O O . LEU A 1 200 ? -11.500 -7.294 12.901 1.00 98.62 200 LEU A O 1
ATOM 1594 N N . PHE A 1 201 ? -13.246 -7.954 11.616 1.00 98.50 201 PHE A N 1
ATOM 1595 C CA . PHE A 1 201 ? -14.217 -7.679 12.697 1.00 98.50 201 PHE A CA 1
ATOM 1596 C C . PHE A 1 201 ? -13.901 -8.521 13.930 1.00 98.50 201 PHE A C 1
ATOM 1598 O O . PHE A 1 201 ? -13.941 -8.004 15.048 1.00 98.50 201 PHE A O 1
ATOM 1605 N N . ASP A 1 202 ? -13.524 -9.706 13.677 1.00 98.25 202 ASP A N 1
ATOM 1606 C CA . ASP A 1 202 ? -13.288 -10.613 14.819 1.00 98.25 202 ASP A CA 1
ATOM 1607 C C . ASP A 1 202 ? -12.029 -10.195 15.588 1.00 98.25 202 ASP A C 1
ATOM 1609 O O . ASP A 1 202 ? -11.823 -10.645 16.717 1.00 98.25 202 ASP A O 1
ATOM 1613 N N . ASN A 1 203 ? -11.279 -9.280 14.944 1.00 98.25 203 ASN A N 1
ATOM 1614 C CA . ASN A 1 203 ? -10.006 -8.950 15.623 1.00 98.25 203 ASN A CA 1
ATOM 1615 C C . ASN A 1 203 ? -9.947 -7.458 15.964 1.00 98.25 203 ASN A C 1
ATOM 1617 O O . ASN A 1 203 ? -8.861 -6.882 16.057 1.00 98.25 203 ASN A O 1
ATOM 1621 N N . GLY A 1 204 ? -11.211 -6.883 16.054 1.00 98.00 204 GLY A N 1
ATOM 1622 C CA . GLY A 1 204 ? -11.207 -5.567 16.732 1.00 98.00 204 GLY A CA 1
ATOM 1623 C C . GLY A 1 204 ? -11.448 -4.425 15.736 1.00 98.00 204 GLY A C 1
ATOM 1624 O O . GLY A 1 204 ? -11.494 -3.263 16.146 1.00 98.00 204 GLY A O 1
ATOM 1625 N N . PHE A 1 205 ? -11.416 -4.739 14.406 1.00 98.69 205 PHE A N 1
ATOM 1626 C CA . PHE A 1 205 ? -11.806 -3.690 13.435 1.00 98.69 205 PHE A CA 1
ATOM 1627 C C . PHE A 1 205 ? -13.252 -3.237 13.666 1.00 98.69 205 PHE A C 1
ATOM 1629 O O . PHE A 1 205 ? -14.148 -4.050 13.904 1.00 98.69 205 PHE A O 1
ATOM 1636 N N . ASP A 1 206 ? -13.450 -1.909 13.624 1.00 98.31 206 ASP A N 1
ATOM 1637 C CA . ASP A 1 206 ? -14.803 -1.343 13.817 1.00 98.31 206 ASP A CA 1
ATOM 1638 C C . ASP A 1 206 ? -15.204 -0.534 12.569 1.00 98.31 206 ASP A C 1
ATOM 1640 O O . ASP A 1 206 ? -14.675 0.549 12.313 1.00 98.31 206 ASP A O 1
ATOM 1644 N N . PRO A 1 207 ? -16.259 -1.030 11.840 1.00 97.94 207 PRO A N 1
ATOM 1645 C CA . PRO A 1 207 ? -16.621 -0.367 10.572 1.00 97.94 207 PRO A CA 1
ATOM 1646 C C . PRO A 1 207 ? -17.303 0.982 10.806 1.00 97.94 207 PRO A C 1
ATOM 1648 O O . PRO A 1 207 ? -17.493 1.743 9.853 1.00 97.94 207 PRO A O 1
ATOM 1651 N N . ALA A 1 208 ? -17.549 1.254 12.078 1.00 96.62 208 ALA A N 1
ATOM 1652 C CA . ALA A 1 208 ? -18.172 2.568 12.349 1.00 96.62 208 ALA A CA 1
ATOM 1653 C C . ALA A 1 208 ? -17.099 3.650 12.528 1.00 96.62 208 ALA A C 1
ATOM 1655 O O . ALA A 1 208 ? -17.427 4.836 12.615 1.00 96.62 208 ALA A O 1
ATOM 1656 N N . LEU A 1 209 ? -15.836 3.248 12.591 1.00 97.00 209 LEU A N 1
ATOM 1657 C CA . LEU A 1 209 ? -14.757 4.242 12.755 1.00 97.00 209 LEU A CA 1
ATOM 1658 C C . LEU A 1 209 ? -14.025 4.451 11.423 1.00 97.00 209 LEU A C 1
ATOM 1660 O O . LEU A 1 209 ? -13.907 3.531 10.611 1.00 97.00 209 LEU A O 1
ATOM 1664 N N . PRO A 1 210 ? -13.594 5.712 11.200 1.00 97.81 210 PRO A N 1
ATOM 1665 C CA . PRO A 1 210 ? -12.819 5.936 9.973 1.00 97.81 210 PRO A CA 1
ATOM 1666 C C . PRO A 1 210 ? -11.542 5.076 9.938 1.00 97.81 210 PRO A C 1
ATOM 1668 O O . PRO A 1 210 ? -10.898 4.858 10.968 1.00 97.81 210 PRO A O 1
ATOM 1671 N N . THR A 1 211 ? -11.248 4.645 8.626 1.00 98.81 211 THR A N 1
ATOM 1672 C CA . THR A 1 211 ? -10.103 3.729 8.455 1.00 98.81 211 THR A CA 1
ATOM 1673 C C . THR A 1 211 ? -9.144 4.314 7.416 1.00 98.81 211 THR A C 1
ATOM 1675 O O . THR A 1 211 ? -9.567 4.911 6.423 1.00 98.81 211 THR A O 1
ATOM 1678 N N . VAL A 1 212 ? -7.801 4.227 7.819 1.00 98.81 212 VAL A N 1
ATOM 1679 C CA . VAL A 1 212 ? -6.797 4.511 6.766 1.00 98.81 212 VAL A CA 1
ATOM 1680 C C . VAL A 1 212 ? -6.395 3.200 6.076 1.00 98.81 212 VAL A C 1
ATOM 1682 O O . VAL A 1 212 ? -5.769 2.324 6.677 1.00 98.81 212 VAL A O 1
ATOM 1685 N N . TRP A 1 213 ? -6.793 3.098 4.703 1.00 98.88 213 TRP A N 1
ATOM 1686 C CA . TRP A 1 213 ? -6.520 1.865 3.934 1.00 98.88 213 TRP A CA 1
ATOM 1687 C C . TRP A 1 213 ? -5.250 2.076 3.096 1.00 98.88 213 TRP A C 1
ATOM 1689 O O . TRP A 1 213 ? -5.059 3.126 2.477 1.00 98.88 213 TRP A O 1
ATOM 1699 N N . ILE A 1 214 ? -4.403 0.987 3.177 1.00 98.69 214 ILE A N 1
ATOM 1700 C CA . ILE A 1 214 ? -3.211 0.999 2.308 1.00 98.69 214 ILE A CA 1
ATOM 1701 C C . ILE A 1 214 ? -3.303 -0.143 1.290 1.00 98.69 214 ILE A C 1
ATOM 1703 O O . ILE A 1 214 ? -3.500 -1.307 1.649 1.00 98.69 214 ILE A O 1
ATOM 1707 N N . MET A 1 215 ? -3.186 0.270 0.004 1.00 97.56 215 MET A N 1
ATOM 1708 C CA . MET A 1 215 ? -3.061 -0.761 -1.050 1.00 97.56 215 MET A CA 1
ATOM 1709 C C . MET A 1 215 ? -1.850 -0.431 -1.927 1.00 97.56 215 MET A C 1
ATOM 1711 O O . MET A 1 215 ? -1.986 0.145 -3.008 1.00 97.56 215 MET A O 1
ATOM 1715 N N . GLU A 1 216 ? -0.748 -0.777 -1.382 1.00 95.44 216 GLU A N 1
ATOM 1716 C CA . GLU A 1 216 ? 0.535 -0.436 -2.034 1.00 95.44 216 GLU A CA 1
ATOM 1717 C C . GLU A 1 216 ? 1.007 -1.613 -2.901 1.00 95.44 216 GLU A C 1
ATOM 1719 O O . GLU A 1 216 ? 1.160 -2.739 -2.423 1.00 95.44 216 GLU A O 1
ATOM 1724 N N . GLY A 1 217 ? 1.177 -1.264 -4.231 1.00 91.38 217 GLY A N 1
ATOM 1725 C CA . GLY A 1 217 ? 1.783 -2.246 -5.160 1.00 91.38 217 GLY A CA 1
ATOM 1726 C C . GLY A 1 217 ? 0.857 -3.428 -5.432 1.00 91.38 217 GLY A C 1
ATOM 1727 O O . GLY A 1 217 ? 1.341 -4.540 -5.652 1.00 91.38 217 GLY A O 1
ATOM 1728 N N . ILE A 1 218 ? -0.491 -3.209 -5.394 1.00 93.50 218 ILE A N 1
ATOM 1729 C CA . ILE A 1 218 ? -1.308 -4.443 -5.566 1.00 93.50 218 ILE A CA 1
ATOM 1730 C C . ILE A 1 218 ? -2.331 -4.183 -6.682 1.00 93.50 218 ILE A C 1
ATOM 1732 O O . ILE A 1 218 ? -2.604 -5.080 -7.484 1.00 93.50 218 ILE A O 1
ATOM 1736 N N . LEU A 1 219 ? -2.918 -3.028 -6.824 1.00 93.94 219 LEU A N 1
ATOM 1737 C CA . LEU A 1 219 ? -4.073 -2.844 -7.728 1.00 93.94 219 LEU A CA 1
ATOM 1738 C C . LEU A 1 219 ? -3.657 -3.086 -9.180 1.00 93.94 219 LEU A C 1
ATOM 1740 O O . LEU A 1 219 ? -4.422 -3.678 -9.944 1.00 93.94 219 LEU A O 1
ATOM 1744 N N . THR A 1 220 ? -2.425 -2.749 -9.570 1.00 91.50 220 THR A N 1
ATOM 1745 C CA . THR A 1 220 ? -1.987 -2.861 -10.976 1.00 91.50 220 THR A CA 1
ATOM 1746 C C . THR A 1 220 ? -1.924 -4.338 -11.405 1.00 91.50 220 THR A C 1
ATOM 1748 O O . THR A 1 220 ? -1.946 -4.634 -12.601 1.00 91.50 220 THR A O 1
ATOM 1751 N N . TYR A 1 221 ? -1.980 -5.161 -10.416 1.00 91.25 221 TYR A N 1
ATOM 1752 C CA . TYR A 1 221 ? -1.838 -6.590 -10.785 1.00 91.25 221 TYR A CA 1
ATOM 1753 C C . TYR A 1 221 ? -3.206 -7.267 -10.872 1.00 91.25 221 TYR A C 1
ATOM 1755 O O . TYR A 1 221 ? -3.290 -8.440 -11.245 1.00 91.25 221 TYR A O 1
ATOM 1763 N N . LEU A 1 222 ? -4.221 -6.506 -10.533 1.00 93.88 222 LEU A N 1
ATOM 1764 C CA . LEU A 1 222 ? -5.567 -7.118 -10.582 1.00 93.88 222 LEU A CA 1
ATOM 1765 C C . LEU A 1 222 ? -6.286 -6.722 -11.878 1.00 93.88 222 LEU A C 1
ATOM 1767 O O . LEU A 1 222 ? -6.171 -5.589 -12.351 1.00 93.88 222 LEU A O 1
ATOM 1771 N N . PRO A 1 223 ? -6.962 -7.768 -12.412 1.00 94.69 223 PRO A N 1
ATOM 1772 C CA . PRO A 1 223 ? -7.850 -7.354 -13.514 1.00 94.69 223 PRO A CA 1
ATOM 1773 C C . PRO A 1 223 ? -8.888 -6.321 -13.046 1.00 94.69 223 PRO A C 1
ATOM 1775 O O . PRO A 1 223 ? -9.285 -6.304 -11.878 1.00 94.69 223 PRO A O 1
ATOM 1778 N N . LEU A 1 224 ? -9.365 -5.536 -14.009 1.00 94.19 224 LEU A N 1
ATOM 1779 C CA . LEU A 1 224 ? -10.211 -4.377 -13.655 1.00 94.19 224 LEU A CA 1
ATOM 1780 C C . LEU A 1 224 ? -11.450 -4.817 -12.865 1.00 94.19 224 LEU A C 1
ATOM 1782 O O . LEU A 1 224 ? -11.736 -4.247 -11.810 1.00 94.19 224 LEU A O 1
ATOM 1786 N N . PRO A 1 225 ? -12.202 -5.870 -13.285 1.00 95.88 225 PRO A N 1
ATOM 1787 C CA . PRO A 1 225 ? -13.409 -6.214 -12.508 1.00 95.88 225 PRO A CA 1
ATOM 1788 C C . PRO A 1 225 ? -13.055 -6.667 -11.083 1.00 95.88 225 PRO A C 1
ATOM 1790 O O . PRO A 1 225 ? -13.822 -6.400 -10.155 1.00 95.88 225 PRO A O 1
ATOM 1793 N N . VAL A 1 226 ? -11.938 -7.296 -10.992 1.00 96.88 226 VAL A N 1
ATOM 1794 C CA . VAL A 1 226 ? -11.532 -7.762 -9.644 1.00 96.88 226 VAL A CA 1
ATOM 1795 C C . VAL A 1 226 ? -11.129 -6.558 -8.777 1.00 96.88 226 VAL A C 1
ATOM 1797 O O . VAL A 1 226 ? -11.495 -6.500 -7.601 1.00 96.88 226 VAL A O 1
ATOM 1800 N N . ALA A 1 227 ? -10.365 -5.619 -9.314 1.00 96.44 227 ALA A N 1
ATOM 1801 C CA . ALA A 1 227 ? -10.012 -4.398 -8.559 1.00 96.44 227 ALA A CA 1
ATOM 1802 C C . ALA A 1 227 ? -11.264 -3.628 -8.129 1.00 96.44 227 ALA A C 1
ATOM 1804 O O . ALA A 1 227 ? -11.351 -3.194 -6.977 1.00 96.44 227 ALA A O 1
ATOM 1805 N N . LYS A 1 228 ? -12.231 -3.480 -9.062 1.00 96.31 228 LYS A N 1
ATOM 1806 C CA . LYS A 1 228 ? -13.472 -2.757 -8.696 1.00 96.31 228 LYS A CA 1
ATOM 1807 C C . LYS A 1 228 ? -14.231 -3.478 -7.577 1.00 96.31 228 LYS A C 1
ATOM 1809 O O . LYS A 1 228 ? -14.745 -2.824 -6.668 1.00 96.31 228 LYS A O 1
ATOM 1814 N N . ALA A 1 229 ? -14.241 -4.772 -7.671 1.00 97.38 229 ALA A N 1
ATOM 1815 C CA . ALA A 1 229 ? -14.958 -5.515 -6.611 1.00 97.38 229 ALA A CA 1
ATOM 1816 C C . ALA A 1 229 ? -14.243 -5.351 -5.259 1.00 97.38 229 ALA A C 1
ATOM 1818 O O . ALA A 1 229 ? -14.906 -5.205 -4.230 1.00 97.38 229 ALA A O 1
ATOM 1819 N N . LEU A 1 230 ? -12.936 -5.460 -5.301 1.00 98.19 230 LEU 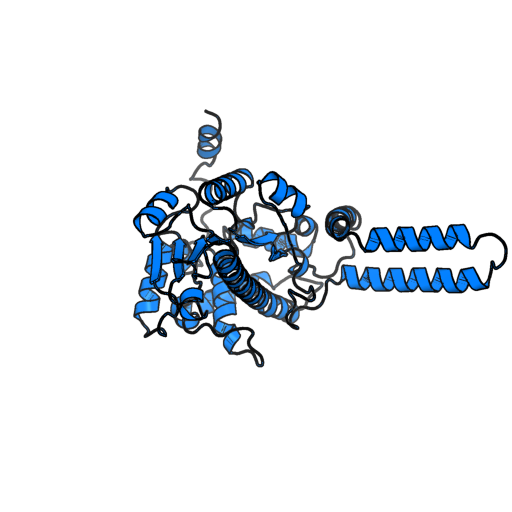A N 1
ATOM 1820 C CA . LEU A 1 230 ? -12.193 -5.283 -4.034 1.00 98.19 230 LEU A CA 1
ATOM 1821 C C . LEU A 1 230 ? -12.432 -3.879 -3.461 1.00 98.19 230 LEU A C 1
ATOM 1823 O O . LEU A 1 230 ? -12.675 -3.742 -2.260 1.00 98.19 230 LEU A O 1
ATOM 1827 N N . LEU A 1 231 ? -12.345 -2.836 -4.296 1.00 98.06 231 LEU A N 1
ATOM 1828 C CA . LEU A 1 231 ? -12.587 -1.464 -3.807 1.00 98.06 231 LEU A CA 1
ATOM 1829 C C . LEU A 1 231 ? -14.008 -1.310 -3.258 1.00 98.06 231 LEU A C 1
ATOM 1831 O O . LEU A 1 231 ? -14.209 -0.593 -2.274 1.00 98.06 231 LEU A O 1
ATOM 1835 N N . ALA A 1 232 ? -14.969 -1.992 -3.907 1.00 98.19 232 ALA A N 1
ATOM 1836 C CA . ALA A 1 232 ? -16.346 -1.922 -3.374 1.00 98.19 232 ALA A CA 1
ATOM 1837 C C . ALA A 1 232 ? -16.422 -2.557 -1.977 1.00 98.19 232 ALA A C 1
ATOM 1839 O O . ALA A 1 232 ? -17.116 -2.033 -1.103 1.00 98.19 232 ALA A O 1
ATOM 1840 N N . ARG A 1 233 ? -15.732 -3.633 -1.808 1.00 98.19 233 ARG A N 1
ATOM 1841 C CA . ARG A 1 233 ? -15.746 -4.285 -0.477 1.00 98.19 233 ARG A CA 1
ATOM 1842 C C . ARG A 1 233 ? -15.075 -3.389 0.571 1.00 98.19 233 ARG A C 1
ATOM 1844 O O . ARG A 1 233 ? -15.553 -3.312 1.705 1.00 98.19 233 ARG A O 1
ATOM 1851 N N . VAL A 1 234 ? -13.969 -2.708 0.211 1.00 98.38 234 VAL A N 1
ATOM 1852 C CA . VAL A 1 234 ? -13.319 -1.758 1.143 1.00 98.38 234 VAL A CA 1
ATOM 1853 C C . VAL A 1 234 ? -14.284 -0.612 1.465 1.00 98.38 234 VAL A C 1
ATOM 1855 O O . VAL A 1 234 ? -14.458 -0.270 2.637 1.00 98.38 234 VAL A O 1
ATOM 1858 N N . ARG A 1 235 ? -14.945 -0.193 0.559 1.00 97.75 235 ARG A N 1
ATOM 1859 C CA . ARG A 1 235 ? -15.891 0.914 0.797 1.00 97.75 235 ARG A CA 1
ATOM 1860 C C . ARG A 1 235 ? -17.051 0.478 1.698 1.00 97.75 235 ARG A C 1
ATOM 1862 O O . ARG A 1 235 ? -17.496 1.257 2.543 1.00 97.75 235 ARG A O 1
ATOM 1869 N N . ALA A 1 236 ? -17.480 -0.649 1.476 1.00 98.00 236 ALA A N 1
ATOM 1870 C CA . ALA A 1 236 ? -18.679 -1.108 2.212 1.00 98.00 236 ALA A CA 1
ATOM 1871 C C . ALA A 1 236 ? -18.406 -1.141 3.721 1.00 98.00 236 ALA A C 1
ATOM 1873 O O . ALA A 1 236 ? -19.341 -1.015 4.515 1.00 98.00 236 ALA A O 1
ATOM 1874 N N . ILE A 1 237 ? -17.178 -1.182 4.087 1.00 98.25 237 ILE A N 1
ATOM 1875 C CA . ILE A 1 237 ? -16.953 -1.260 5.550 1.00 98.25 237 ILE A CA 1
ATOM 1876 C C . ILE A 1 237 ? -16.119 -0.050 5.979 1.00 98.25 237 ILE A C 1
ATOM 1878 O O . ILE A 1 237 ? -15.444 -0.090 7.010 1.00 98.25 237 ILE A O 1
ATOM 1882 N N . SER A 1 238 ? -16.233 1.039 5.225 1.00 98.50 238 SER A N 1
ATOM 1883 C CA . SER A 1 238 ? -15.474 2.258 5.574 1.00 98.50 238 SER A CA 1
ATOM 1884 C C . SER A 1 238 ? -16.456 3.342 6.041 1.00 98.50 238 SER A C 1
ATOM 1886 O O . SER A 1 238 ? -17.431 3.661 5.357 1.00 98.50 238 SER A O 1
ATOM 1888 N N . ALA A 1 239 ? -16.181 3.844 7.219 1.00 97.38 239 ALA A N 1
ATOM 1889 C CA . ALA A 1 239 ? -17.000 4.970 7.731 1.00 97.38 239 ALA A CA 1
ATOM 1890 C C . ALA A 1 239 ? -16.568 6.296 7.091 1.00 97.38 239 ALA A C 1
ATOM 1892 O O . ALA A 1 239 ? -15.474 6.409 6.533 1.00 97.38 239 ALA A O 1
ATOM 1893 N N . PRO A 1 240 ? -17.490 7.282 7.140 1.00 95.19 240 PRO A N 1
ATOM 1894 C CA . PRO A 1 240 ? -17.066 8.611 6.675 1.00 95.19 240 PRO A CA 1
ATOM 1895 C C . PRO A 1 240 ? -15.779 9.077 7.379 1.00 95.19 240 PRO A C 1
ATOM 1897 O O . PRO A 1 240 ? -15.604 8.873 8.583 1.00 95.19 240 PRO A O 1
ATOM 1900 N N . GLY A 1 241 ? -14.952 9.685 6.536 1.00 95.06 241 GLY A N 1
ATOM 1901 C CA . GLY A 1 241 ? -13.660 10.165 7.096 1.00 95.06 241 GLY A CA 1
ATOM 1902 C C . GLY A 1 241 ? -12.530 9.161 6.827 1.00 95.06 241 GLY A C 1
ATOM 1903 O O . GLY A 1 241 ? -11.372 9.460 7.124 1.00 95.06 241 GLY A O 1
ATOM 1904 N N . SER A 1 242 ? -12.919 8.003 6.174 1.00 98.38 242 SER A N 1
ATOM 1905 C CA . SER A 1 242 ? -11.864 7.025 5.838 1.00 98.38 242 SER A CA 1
ATOM 1906 C C . SER A 1 242 ? -11.068 7.494 4.620 1.00 98.38 242 SER A C 1
ATOM 1908 O O . SER A 1 242 ? -11.545 8.304 3.823 1.00 98.38 242 SER A O 1
ATOM 1910 N N . SER A 1 243 ? -9.813 7.045 4.614 1.00 98.38 243 SER A N 1
ATOM 1911 C CA . SER A 1 243 ? -9.003 7.378 3.422 1.00 98.38 243 SER A CA 1
ATOM 1912 C C . SER A 1 243 ? -8.295 6.130 2.888 1.00 98.38 243 SER A C 1
ATOM 1914 O O . SER A 1 243 ? -8.129 5.137 3.600 1.00 98.38 243 SER A O 1
ATOM 1916 N N . LEU A 1 244 ? -7.961 6.220 1.560 1.00 98.44 244 LEU A N 1
ATOM 1917 C CA . LEU A 1 244 ? -7.212 5.123 0.904 1.00 98.44 244 LEU A CA 1
ATOM 1918 C C . LEU A 1 244 ? -6.023 5.712 0.136 1.00 98.44 244 LEU A C 1
ATOM 1920 O O . LEU A 1 244 ? -6.151 6.719 -0.565 1.00 98.44 244 LEU A O 1
ATOM 1924 N N . VAL A 1 245 ? -4.891 5.123 0.445 1.00 98.12 245 VAL A N 1
ATOM 1925 C CA . VAL A 1 245 ? -3.710 5.495 -0.370 1.00 98.12 245 VAL A CA 1
ATOM 1926 C C . VAL A 1 245 ? -3.203 4.261 -1.129 1.00 98.12 245 VAL A C 1
ATOM 1928 O O . VAL A 1 245 ? -3.176 3.148 -0.598 1.00 98.12 245 VAL A O 1
ATOM 1931 N N . CYS A 1 246 ? -2.848 4.563 -2.471 1.00 96.31 246 CYS A N 1
ATOM 1932 C CA . CYS A 1 246 ? -2.402 3.431 -3.311 1.00 96.31 246 CYS A CA 1
ATOM 1933 C C . CYS A 1 246 ? -1.536 3.964 -4.452 1.00 96.31 246 CYS A C 1
ATOM 1935 O O . CYS A 1 246 ? -1.281 5.166 -4.542 1.00 96.31 246 CYS A O 1
ATOM 1937 N N . ASP A 1 247 ? -1.005 3.027 -5.210 1.00 92.56 247 ASP A N 1
ATOM 1938 C CA . ASP A 1 247 ? -0.297 3.411 -6.449 1.00 92.56 247 ASP A CA 1
ATOM 1939 C C . ASP A 1 247 ? -0.831 2.587 -7.625 1.00 92.56 247 ASP A C 1
ATOM 1941 O O . ASP A 1 247 ? -1.220 1.428 -7.467 1.00 92.56 247 ASP A O 1
ATOM 1945 N N . VAL A 1 248 ? -0.894 3.305 -8.781 1.00 90.19 248 VAL A N 1
ATOM 1946 C CA . VAL A 1 248 ? -1.364 2.606 -9.994 1.00 90.19 248 VAL A CA 1
ATOM 1947 C C . VAL A 1 248 ? -0.468 3.019 -11.165 1.00 90.19 248 VAL A C 1
ATOM 1949 O O . VAL A 1 248 ? 0.353 3.932 -11.045 1.00 90.19 248 VAL A O 1
ATOM 1952 N N . VAL A 1 249 ? -0.689 2.206 -12.191 1.00 86.50 249 VAL A N 1
ATOM 1953 C CA . VAL A 1 249 ? 0.149 2.508 -13.373 1.00 86.50 249 VAL A CA 1
ATOM 1954 C C . VAL A 1 249 ? -0.711 3.258 -14.402 1.00 86.50 249 VAL A C 1
ATOM 1956 O O . VAL A 1 249 ? -1.878 2.926 -14.623 1.00 86.50 249 VAL A O 1
ATOM 1959 N N . ASN A 1 250 ? -0.074 4.259 -14.931 1.00 82.19 250 ASN A N 1
ATOM 1960 C CA . ASN A 1 250 ? -0.726 5.012 -16.015 1.00 82.19 250 ASN A CA 1
ATOM 1961 C C . ASN A 1 250 ? -0.697 4.248 -17.346 1.00 82.19 250 ASN A C 1
ATOM 1963 O O . ASN A 1 250 ? 0.290 3.593 -17.684 1.00 82.19 250 ASN A O 1
ATOM 1967 N N . ALA A 1 251 ? -1.829 4.437 -18.131 1.00 81.00 251 ALA A N 1
ATOM 1968 C CA . ALA A 1 251 ? -1.997 3.624 -19.360 1.00 81.00 251 ALA A CA 1
ATOM 1969 C C . ALA A 1 251 ? -0.990 4.040 -20.431 1.00 81.00 251 ALA A C 1
ATOM 1971 O O . ALA A 1 251 ? -0.712 3.264 -21.348 1.00 81.00 251 ALA A O 1
ATOM 1972 N N . ALA A 1 252 ? -0.389 5.180 -20.227 1.00 71.12 252 ALA A N 1
ATOM 1973 C CA . ALA A 1 252 ? 0.553 5.668 -21.247 1.00 71.12 252 ALA A CA 1
ATOM 1974 C C . ALA A 1 252 ? 1.779 4.744 -21.327 1.00 71.12 252 ALA A C 1
ATOM 1976 O O . ALA A 1 252 ? 2.464 4.716 -22.353 1.00 71.12 252 ALA A O 1
ATOM 1977 N N . ILE A 1 253 ? 1.919 3.989 -20.278 1.00 73.00 253 ILE A N 1
ATOM 1978 C CA . ILE A 1 253 ? 3.110 3.116 -20.247 1.00 73.00 253 ILE A CA 1
ATOM 1979 C C . ILE A 1 253 ? 3.038 2.073 -21.366 1.00 73.00 253 ILE A C 1
ATOM 1981 O O . ILE A 1 253 ? 4.073 1.555 -21.791 1.00 73.00 253 ILE A O 1
ATOM 1985 N N . LYS A 1 254 ? 1.883 1.826 -21.925 1.00 71.19 254 LYS A N 1
ATOM 1986 C CA . LYS A 1 254 ? 1.731 0.765 -22.946 1.00 71.19 254 LYS A CA 1
ATOM 1987 C C . LYS A 1 254 ? 2.353 1.208 -24.272 1.00 71.19 254 LYS A C 1
ATOM 1989 O O . LYS A 1 254 ? 2.664 0.364 -25.115 1.00 71.19 254 LYS A O 1
ATOM 1994 N N . TYR A 1 255 ? 2.568 2.425 -24.306 1.00 67.62 255 TYR A N 1
ATOM 1995 C CA . TYR A 1 255 ? 3.007 2.899 -25.632 1.00 67.62 255 TYR A CA 1
ATOM 1996 C C . TYR A 1 255 ? 4.488 3.273 -25.591 1.00 67.62 255 TYR A C 1
ATOM 1998 O O . TYR A 1 255 ? 5.055 3.662 -26.615 1.00 67.62 255 TYR A O 1
ATOM 2006 N N . ALA A 1 256 ? 5.072 3.031 -24.449 1.00 64.38 256 ALA A N 1
ATOM 2007 C CA . ALA A 1 256 ? 6.519 3.321 -24.371 1.00 64.38 256 ALA A CA 1
ATOM 2008 C C . ALA A 1 256 ? 7.338 2.081 -24.758 1.00 64.38 256 ALA A C 1
ATOM 2010 O O . ALA A 1 256 ? 7.176 1.001 -24.187 1.00 64.38 256 ALA A O 1
ATOM 2011 N N . THR A 1 257 ? 8.162 2.165 -25.885 1.00 60.50 257 THR A N 1
ATOM 2012 C CA . THR A 1 257 ? 8.873 1.034 -26.518 1.00 60.50 257 THR A CA 1
ATOM 2013 C C . THR A 1 257 ? 9.818 0.351 -25.516 1.00 60.50 257 THR A C 1
ATOM 2015 O O . THR A 1 257 ? 9.847 -0.879 -25.442 1.00 60.50 257 THR A O 1
ATOM 2018 N N . PRO A 1 258 ? 10.514 1.095 -24.638 1.00 62.25 258 PRO A N 1
ATOM 2019 C CA . PRO A 1 258 ? 11.400 0.388 -23.697 1.00 62.25 258 PRO A CA 1
ATOM 2020 C C . PRO A 1 258 ? 10.605 -0.393 -22.642 1.00 62.25 258 PRO A C 1
ATOM 2022 O O . PRO A 1 258 ? 11.149 -1.314 -22.028 1.00 62.25 258 PRO A O 1
ATOM 2025 N N . MET A 1 259 ? 9.290 -0.166 -22.614 1.00 68.62 259 MET A N 1
ATOM 2026 C CA . MET A 1 259 ? 8.497 -0.804 -21.540 1.00 68.62 259 MET A CA 1
ATOM 2027 C C . MET A 1 259 ? 7.838 -2.097 -22.036 1.00 68.62 259 MET A C 1
ATOM 2029 O O . MET A 1 259 ? 7.403 -2.915 -21.224 1.00 68.62 259 MET A O 1
ATOM 2033 N N . LYS A 1 260 ? 7.924 -2.387 -23.339 1.00 71.69 260 LYS A N 1
ATOM 2034 C CA . LYS A 1 260 ? 7.308 -3.630 -23.870 1.00 71.69 260 LYS A CA 1
ATOM 2035 C C . LYS A 1 260 ? 8.128 -4.857 -23.457 1.00 71.69 260 LYS A C 1
ATOM 2037 O O . LYS A 1 260 ? 7.549 -5.879 -23.084 1.00 71.69 260 LYS A O 1
ATOM 2042 N N . LYS A 1 261 ? 9.407 -4.734 -23.499 1.00 73.00 261 LYS A N 1
ATOM 2043 C CA . LYS A 1 261 ? 10.238 -5.876 -23.051 1.00 73.00 261 LYS A CA 1
ATOM 2044 C C . LYS A 1 261 ? 10.074 -6.119 -21.544 1.00 73.00 261 LYS A C 1
ATOM 2046 O O . LYS A 1 261 ? 10.013 -7.273 -21.113 1.00 73.00 261 LYS A O 1
ATOM 2051 N N . ARG A 1 262 ? 10.091 -5.051 -20.851 1.00 74.88 262 ARG A N 1
ATOM 2052 C CA . ARG A 1 262 ? 9.871 -5.198 -19.397 1.00 74.88 262 ARG A CA 1
ATOM 2053 C C . ARG A 1 262 ? 8.514 -5.859 -19.107 1.00 74.88 262 ARG A C 1
ATOM 2055 O O . ARG A 1 262 ? 8.432 -6.736 -18.245 1.00 74.88 262 ARG A O 1
ATOM 2062 N N . MET A 1 263 ? 7.550 -5.384 -19.747 1.00 78.81 263 MET A N 1
ATOM 2063 C CA . MET A 1 263 ? 6.212 -5.984 -19.506 1.00 78.81 263 MET A CA 1
ATOM 2064 C C . MET A 1 263 ? 6.204 -7.470 -19.871 1.00 78.81 263 MET A C 1
ATOM 2066 O O . MET A 1 263 ? 5.568 -8.265 -19.177 1.00 78.81 263 MET A O 1
ATOM 2070 N N . ARG A 1 264 ? 6.955 -7.818 -20.988 1.00 81.50 264 ARG A N 1
ATOM 2071 C CA . ARG A 1 264 ? 7.034 -9.262 -21.312 1.00 81.50 264 ARG A CA 1
ATOM 2072 C C . ARG A 1 264 ? 7.768 -10.029 -20.207 1.00 81.50 264 ARG A C 1
ATOM 2074 O O . ARG A 1 264 ? 7.342 -11.125 -19.836 1.00 81.50 264 ARG A O 1
ATOM 2081 N N . PHE A 1 265 ? 8.785 -9.410 -19.696 1.00 81.81 265 PHE A N 1
ATOM 2082 C CA . PHE A 1 265 ? 9.517 -10.077 -18.603 1.00 81.81 265 PHE A CA 1
ATOM 2083 C C . PHE A 1 265 ? 8.604 -10.276 -17.387 1.00 81.81 265 PHE A C 1
ATOM 2085 O O . PHE A 1 265 ? 8.591 -11.361 -16.803 1.00 81.81 265 PHE A O 1
ATOM 2092 N N . LEU A 1 266 ? 7.956 -9.200 -17.013 1.00 82.00 266 LEU A N 1
ATOM 2093 C CA . LEU A 1 266 ? 7.058 -9.332 -15.846 1.00 82.00 266 LEU A CA 1
ATOM 2094 C C . LEU A 1 266 ? 5.983 -10.394 -16.085 1.00 82.00 266 LEU A C 1
ATOM 2096 O O . LEU A 1 266 ? 5.653 -11.147 -15.166 1.00 82.00 266 LEU A O 1
ATOM 2100 N N . ARG A 1 267 ? 5.518 -10.420 -17.265 1.00 84.94 267 ARG A N 1
ATOM 2101 C CA . ARG A 1 267 ? 4.526 -11.478 -17.569 1.00 84.94 267 ARG A CA 1
ATOM 2102 C C . ARG A 1 267 ? 5.138 -12.870 -17.422 1.00 84.94 267 ARG A C 1
ATOM 2104 O O . ARG A 1 267 ? 4.521 -13.745 -16.811 1.00 84.94 267 ARG A O 1
ATOM 2111 N N . ASP A 1 268 ? 6.369 -13.062 -17.929 1.00 85.00 268 ASP A N 1
ATOM 2112 C CA . ASP A 1 268 ? 7.000 -14.398 -17.857 1.00 85.00 268 ASP A CA 1
ATOM 2113 C C . ASP A 1 268 ? 7.281 -14.788 -16.402 1.00 85.00 268 ASP A C 1
ATOM 2115 O O . ASP A 1 268 ? 7.334 -15.979 -16.088 1.00 85.00 268 ASP A O 1
ATOM 2119 N N . GLU A 1 269 ? 7.323 -13.737 -15.575 1.00 80.88 269 GLU A N 1
ATOM 2120 C CA . GLU A 1 269 ? 7.630 -14.057 -14.163 1.00 80.88 269 GLU A CA 1
ATOM 2121 C C . GLU A 1 269 ? 6.347 -14.101 -13.331 1.00 80.88 269 GLU A C 1
ATOM 2123 O O . GLU A 1 269 ? 6.406 -14.208 -12.105 1.00 80.88 269 GLU A O 1
ATOM 2128 N N . GLY A 1 270 ? 5.198 -13.944 -14.064 1.00 82.56 270 GLY A N 1
ATOM 2129 C CA . GLY A 1 270 ? 3.924 -14.076 -13.329 1.00 82.56 270 GLY A CA 1
ATOM 2130 C C . GLY A 1 270 ? 3.555 -12.766 -12.621 1.00 82.56 270 GLY A C 1
ATOM 2131 O O . GLY A 1 270 ? 2.765 -12.790 -11.675 1.00 82.56 270 GLY A O 1
ATOM 2132 N N . ALA A 1 271 ? 4.215 -11.656 -12.935 1.00 84.69 271 ALA A N 1
ATOM 2133 C CA . ALA A 1 271 ? 3.899 -10.346 -12.320 1.00 84.69 271 ALA A CA 1
ATOM 2134 C C . ALA A 1 271 ? 3.384 -9.362 -13.373 1.00 84.69 271 ALA A C 1
ATOM 2136 O O . ALA A 1 271 ? 3.793 -8.198 -13.404 1.00 84.69 271 ALA A O 1
ATOM 2137 N N . GLU A 1 272 ? 2.446 -9.871 -14.143 1.00 87.50 272 GLU A N 1
ATOM 2138 C CA . GLU A 1 272 ? 1.938 -9.048 -15.263 1.00 87.50 272 GLU A CA 1
ATOM 2139 C C . GLU A 1 272 ? 1.022 -7.936 -14.728 1.00 87.50 272 GLU A C 1
ATOM 2141 O O . GLU A 1 272 ? 0.259 -8.138 -13.781 1.00 87.50 272 GLU A O 1
ATOM 2146 N N . TYR A 1 273 ? 1.215 -6.782 -15.389 1.00 88.12 273 TYR A N 1
ATOM 2147 C CA . TYR A 1 273 ? 0.275 -5.680 -15.076 1.00 88.12 273 TYR A CA 1
ATOM 2148 C C . TYR A 1 273 ? -1.065 -5.899 -15.782 1.00 88.12 273 TYR A C 1
ATOM 2150 O O . TYR A 1 273 ? -1.121 -6.140 -16.991 1.00 88.12 273 TYR A O 1
ATOM 2158 N N . ASN A 1 274 ? -2.155 -5.736 -15.015 1.00 90.31 274 ASN A N 1
ATOM 2159 C CA . ASN A 1 274 ? -3.480 -6.012 -15.616 1.00 90.31 274 ASN A CA 1
ATOM 2160 C C . ASN A 1 274 ? -4.376 -4.771 -15.573 1.00 90.31 274 ASN A C 1
ATOM 2162 O O . ASN A 1 274 ? -5.416 -4.744 -16.234 1.00 90.31 274 ASN A O 1
ATOM 2166 N N . LEU A 1 275 ? -3.894 -3.835 -14.789 1.00 91.19 275 LEU A N 1
ATOM 2167 C CA . LEU A 1 275 ? -4.751 -2.635 -14.685 1.00 91.19 275 LEU A CA 1
ATOM 2168 C C . LEU A 1 275 ? -3.913 -1.396 -15.020 1.00 91.19 275 LEU A C 1
ATOM 2170 O O . LEU A 1 275 ? -2.845 -1.171 -14.445 1.00 91.19 275 LEU A O 1
ATOM 2174 N N . PHE A 1 276 ? -4.436 -0.627 -15.958 1.00 89.50 276 PHE A N 1
ATOM 2175 C CA . PHE A 1 276 ? -3.838 0.664 -16.344 1.00 89.50 276 PHE A CA 1
ATOM 2176 C C . PHE A 1 276 ? -4.909 1.757 -16.287 1.00 89.50 276 PHE A C 1
ATOM 2178 O O . PHE A 1 276 ? -6.026 1.584 -16.780 1.00 89.50 276 PHE A O 1
ATOM 2185 N N . ILE A 1 277 ? -4.455 2.894 -15.713 1.00 85.81 277 ILE A N 1
ATOM 2186 C CA . ILE A 1 277 ? -5.490 3.930 -15.510 1.00 85.81 277 ILE A CA 1
ATOM 2187 C C . ILE A 1 277 ? -5.045 5.194 -16.256 1.00 85.81 277 ILE A C 1
ATOM 2189 O O . ILE A 1 277 ? -3.952 5.721 -16.034 1.00 85.81 277 ILE A O 1
ATOM 2193 N N . SER A 1 278 ? -5.961 5.663 -17.117 1.00 80.62 278 SER A N 1
ATOM 2194 C CA . SER A 1 278 ? -5.606 6.873 -17.903 1.00 80.62 278 SER A CA 1
ATOM 2195 C C . SER A 1 278 ? -6.141 8.134 -17.225 1.00 80.62 278 SER A C 1
ATOM 2197 O O . SER A 1 278 ? -5.510 9.190 -17.312 1.00 80.62 278 SER A O 1
ATOM 2199 N N . ASP A 1 279 ? -7.262 7.955 -16.599 1.00 83.25 279 ASP A N 1
ATOM 2200 C CA . ASP A 1 279 ? -7.875 9.108 -15.902 1.00 83.25 279 ASP A CA 1
ATOM 2201 C C . ASP A 1 279 ? -8.198 8.716 -14.449 1.00 83.25 279 ASP A C 1
ATOM 2203 O O . ASP A 1 279 ? -9.249 8.139 -14.162 1.00 83.25 279 ASP A O 1
ATOM 2207 N N . PRO A 1 280 ? -7.222 9.007 -13.537 1.00 86.00 280 PRO A N 1
ATOM 2208 C CA . PRO A 1 280 ? -7.375 8.551 -12.141 1.00 86.00 280 PRO A CA 1
ATOM 2209 C C . PRO A 1 280 ? -8.583 9.198 -11.459 1.00 86.00 280 PRO A C 1
ATOM 2211 O O . PRO A 1 280 ? -9.248 8.542 -10.653 1.00 86.00 280 PRO A O 1
ATOM 2214 N N . ILE A 1 281 ? -8.917 10.457 -11.836 1.00 85.62 281 ILE A N 1
ATOM 2215 C CA . ILE A 1 281 ? -10.076 11.105 -11.177 1.00 85.62 281 ILE A CA 1
ATOM 2216 C C . ILE A 1 281 ? -11.367 10.384 -11.577 1.00 85.62 281 ILE A C 1
ATOM 2218 O O . ILE A 1 281 ? -12.175 10.046 -10.709 1.00 85.62 281 ILE A O 1
ATOM 2222 N N . ALA A 1 282 ? -11.524 10.147 -12.891 1.00 87.00 282 ALA A N 1
ATOM 2223 C CA . ALA A 1 282 ? -12.760 9.453 -13.322 1.00 87.00 282 ALA A CA 1
ATOM 2224 C C . ALA A 1 282 ? -12.823 8.028 -12.756 1.00 87.00 282 ALA A C 1
ATOM 2226 O O . ALA A 1 282 ? -13.883 7.601 -12.293 1.00 87.00 282 ALA A O 1
ATOM 2227 N N . PHE A 1 283 ? -11.718 7.340 -12.824 1.00 91.88 283 PHE A N 1
ATOM 2228 C CA . PHE A 1 283 ? -11.733 5.933 -12.359 1.00 91.88 283 PHE A CA 1
ATOM 2229 C C . PHE A 1 283 ? -12.172 5.861 -10.892 1.00 91.88 283 PHE A C 1
ATOM 2231 O O . PHE A 1 283 ? -13.077 5.092 -10.562 1.00 91.88 283 PHE A O 1
ATOM 2238 N N . TRP A 1 284 ? -11.551 6.716 -10.048 1.00 93.94 284 TRP A N 1
ATOM 2239 C CA . TRP A 1 284 ? -11.830 6.569 -8.599 1.00 93.94 284 TRP A CA 1
ATOM 2240 C C . TRP A 1 284 ? -13.196 7.176 -8.254 1.00 93.94 284 TRP A C 1
ATOM 2242 O O . TRP A 1 284 ? -13.877 6.684 -7.352 1.00 93.94 284 TRP A O 1
ATOM 2252 N N . THR A 1 285 ? -13.615 8.216 -8.973 1.00 93.81 285 THR A N 1
ATOM 2253 C CA . THR A 1 285 ? -14.993 8.728 -8.745 1.00 93.81 285 THR A CA 1
ATOM 2254 C C . THR A 1 285 ? -16.032 7.653 -9.082 1.00 93.81 285 THR A C 1
ATOM 2256 O O . THR A 1 285 ? -16.977 7.457 -8.316 1.00 93.81 285 THR A O 1
ATOM 2259 N N . ASN A 1 286 ? -15.779 6.969 -10.173 1.00 93.69 286 ASN A N 1
ATOM 2260 C CA . ASN A 1 286 ? -16.747 5.908 -10.546 1.00 93.69 286 ASN A CA 1
ATOM 2261 C C . ASN A 1 286 ? -16.708 4.740 -9.556 1.00 93.69 286 ASN A C 1
ATOM 2263 O O . ASN A 1 286 ? -17.686 3.998 -9.449 1.00 93.69 286 ASN A O 1
ATOM 2267 N N . ALA A 1 287 ? -15.589 4.670 -8.896 1.00 93.19 287 ALA A N 1
ATOM 2268 C CA . ALA A 1 287 ? -15.511 3.581 -7.893 1.00 93.19 287 ALA A CA 1
ATOM 2269 C C . ALA A 1 287 ? -16.084 4.036 -6.550 1.00 93.19 287 ALA A C 1
ATOM 2271 O O . ALA A 1 287 ? -16.068 3.275 -5.579 1.00 93.19 287 ALA A O 1
ATOM 2272 N N . GLY A 1 288 ? -16.593 5.324 -6.514 1.00 94.19 288 GLY A N 1
ATOM 2273 C CA . GLY A 1 288 ? -17.384 5.739 -5.332 1.00 94.19 288 GLY A CA 1
ATOM 2274 C C . GLY A 1 288 ? -16.514 6.521 -4.342 1.00 94.19 288 GLY A C 1
ATOM 2275 O O . GLY A 1 288 ? -16.908 6.687 -3.186 1.00 94.19 288 GLY A O 1
ATOM 2276 N N . PHE A 1 289 ? -15.312 6.916 -4.790 1.00 95.06 289 PHE A N 1
ATOM 2277 C CA . PHE A 1 289 ? -14.446 7.694 -3.884 1.00 95.06 289 PHE A CA 1
ATOM 2278 C C . PHE A 1 289 ? -14.559 9.182 -4.230 1.00 95.06 289 PHE A C 1
ATOM 2280 O O . PHE A 1 289 ? -14.954 9.552 -5.337 1.00 95.06 289 PHE A O 1
ATOM 2287 N N . SER A 1 290 ? -14.304 9.980 -3.148 1.00 94.50 290 SER A N 1
ATOM 2288 C CA . SER A 1 290 ? -14.321 11.447 -3.365 1.00 94.50 290 SER A CA 1
ATOM 2289 C C . SER A 1 290 ? -13.013 12.061 -2.848 1.00 94.50 290 SER A C 1
ATOM 2291 O O . SER A 1 290 ? -12.184 11.377 -2.244 1.00 94.50 290 SER A O 1
ATOM 2293 N N . GLN A 1 291 ? -12.775 13.360 -3.261 1.00 92.94 291 GLN A N 1
ATOM 2294 C CA . GLN A 1 291 ? -11.561 14.110 -2.866 1.00 92.94 291 GLN A CA 1
ATOM 2295 C C . GLN A 1 291 ? -10.294 13.402 -3.356 1.00 92.94 291 GLN A C 1
ATOM 2297 O O . GLN A 1 291 ? -9.339 13.221 -2.597 1.00 92.94 291 GLN A O 1
ATOM 2302 N N . ILE A 1 292 ? -10.309 13.129 -4.620 1.00 93.69 292 ILE A N 1
ATOM 2303 C CA . ILE A 1 292 ? -9.227 12.332 -5.240 1.00 93.69 292 ILE A CA 1
ATOM 2304 C C . ILE A 1 292 ? -8.037 13.265 -5.520 1.00 93.69 292 ILE A C 1
ATOM 2306 O O . ILE A 1 292 ? -8.184 14.327 -6.130 1.00 93.69 292 ILE A O 1
ATOM 2310 N N . ARG A 1 293 ? -6.946 12.763 -4.881 1.00 91.25 293 ARG A N 1
ATOM 2311 C CA . ARG A 1 293 ? -5.685 13.459 -5.234 1.00 91.25 293 ARG A CA 1
ATOM 2312 C C . ARG A 1 293 ? -4.683 12.451 -5.809 1.00 91.25 293 ARG A C 1
ATOM 2314 O O . ARG A 1 293 ? -4.580 11.314 -5.344 1.00 91.25 293 ARG A O 1
ATOM 2321 N N . TYR A 1 294 ? -4.002 12.922 -6.829 1.00 89.06 294 TYR A N 1
ATOM 2322 C CA . TYR A 1 294 ? -2.953 12.020 -7.351 1.00 89.06 294 TYR A CA 1
ATOM 2323 C C . TYR A 1 294 ? -1.698 12.828 -7.672 1.00 89.06 294 TYR A C 1
ATOM 2325 O O . TYR A 1 294 ? -1.762 14.038 -7.899 1.00 89.06 294 TYR A O 1
ATOM 2333 N N . HIS A 1 295 ? -0.535 12.076 -7.527 1.00 87.06 295 HIS A N 1
ATOM 2334 C CA . HIS A 1 295 ? 0.764 12.724 -7.770 1.00 87.06 295 HIS A CA 1
ATOM 2335 C C . HIS A 1 295 ? 1.653 11.821 -8.635 1.00 87.06 295 HIS A C 1
ATOM 2337 O O . HIS A 1 295 ? 1.643 10.595 -8.499 1.00 87.06 295 HIS A O 1
ATOM 2343 N N . PHE A 1 296 ? 2.316 12.498 -9.494 1.00 82.44 296 PHE A N 1
ATOM 2344 C CA . PHE A 1 296 ? 3.400 11.750 -10.166 1.00 82.44 296 PHE A CA 1
ATOM 2345 C C . PHE A 1 296 ? 4.678 11.775 -9.313 1.00 82.44 296 PHE A C 1
ATOM 2347 O O . PHE A 1 296 ? 4.957 12.749 -8.611 1.00 82.44 296 PHE A O 1
ATOM 2354 N N . PRO A 1 297 ? 5.311 10.573 -9.458 1.00 79.31 297 PRO A N 1
ATOM 2355 C CA . PRO A 1 297 ? 6.621 10.628 -8.794 1.00 79.31 297 PRO A CA 1
ATOM 2356 C C . PRO A 1 297 ? 7.514 11.732 -9.385 1.00 79.31 297 PRO A C 1
ATOM 2358 O O . PRO A 1 297 ? 7.593 11.899 -10.605 1.00 79.31 297 PRO A O 1
ATOM 2361 N N . GLY A 1 298 ? 7.865 12.742 -8.505 1.00 79.75 298 GLY A N 1
ATOM 2362 C CA . GLY A 1 298 ? 8.652 13.911 -8.985 1.00 79.75 298 GLY A CA 1
ATOM 2363 C C . GLY A 1 298 ? 7.927 15.225 -8.697 1.00 79.75 298 GLY A C 1
ATOM 2364 O O . GLY A 1 298 ? 8.542 16.290 -8.780 1.00 79.75 298 GLY A O 1
ATOM 2365 N N . ASP A 1 299 ? 6.571 15.050 -8.477 1.00 82.56 299 ASP A N 1
ATOM 2366 C CA . ASP A 1 299 ? 5.864 16.279 -8.075 1.00 82.56 299 ASP A CA 1
ATOM 2367 C C . ASP A 1 299 ? 6.438 16.802 -6.749 1.00 82.56 299 ASP A C 1
ATOM 2369 O O . ASP A 1 299 ? 7.055 16.059 -5.983 1.00 82.56 299 ASP A O 1
ATOM 2373 N N . ASN A 1 300 ? 6.253 18.146 -6.574 1.00 82.19 300 ASN A N 1
ATOM 2374 C CA . ASN A 1 300 ? 6.864 18.783 -5.380 1.00 82.19 300 ASN A CA 1
ATOM 2375 C C . ASN A 1 300 ? 6.481 18.049 -4.091 1.00 82.19 300 ASN A C 1
ATOM 2377 O O . ASN A 1 300 ? 7.327 17.881 -3.211 1.00 82.19 300 ASN A O 1
ATOM 2381 N N . ASP A 1 301 ? 5.284 17.519 -4.097 1.00 84.25 301 ASP A N 1
ATOM 2382 C CA . ASP A 1 301 ? 4.877 16.862 -2.829 1.00 84.25 301 ASP A CA 1
ATOM 2383 C C . ASP A 1 301 ? 5.146 15.355 -2.889 1.00 84.25 301 ASP A C 1
ATOM 2385 O O . ASP A 1 301 ? 4.802 14.630 -1.953 1.00 84.25 301 ASP A O 1
ATOM 2389 N N . ALA A 1 302 ? 5.823 14.910 -3.997 1.00 88.12 302 ALA A N 1
ATOM 2390 C CA . ALA A 1 302 ? 6.004 13.437 -4.116 1.00 88.12 302 ALA A CA 1
ATOM 2391 C C . ALA A 1 302 ? 7.383 13.142 -4.713 1.00 88.12 302 ALA A C 1
ATOM 2393 O O . ALA A 1 302 ? 7.582 12.103 -5.347 1.00 88.12 302 ALA A O 1
ATOM 2394 N N . SER A 1 303 ? 8.358 14.185 -4.507 1.00 87.56 303 SER A N 1
ATOM 2395 C CA . SER A 1 303 ? 9.693 13.968 -5.117 1.00 87.56 303 SER A CA 1
ATOM 2396 C C . SER A 1 303 ? 10.713 13.649 -4.023 1.00 87.56 303 SER A C 1
ATOM 2398 O O . SER A 1 303 ? 11.654 12.891 -4.265 1.00 87.56 303 SER A O 1
ATOM 2400 N N . TYR A 1 304 ? 10.490 14.410 -2.923 1.00 90.75 304 TYR A N 1
ATOM 2401 C CA . TYR A 1 304 ? 11.370 14.284 -1.747 1.00 90.75 304 TYR A CA 1
ATOM 2402 C C . TYR A 1 304 ? 12.831 14.496 -2.141 1.00 90.75 304 TYR A C 1
ATOM 2404 O O . TYR A 1 304 ? 13.732 13.884 -1.561 1.00 90.75 304 TYR A O 1
ATOM 2412 N N . GLY A 1 305 ? 12.957 15.304 -3.278 1.00 87.88 305 GLY A N 1
ATOM 2413 C CA . GLY A 1 305 ? 14.328 15.673 -3.701 1.00 87.88 305 GLY A CA 1
ATOM 2414 C C . GLY A 1 305 ? 15.066 14.510 -4.371 1.00 87.88 305 GLY A C 1
ATOM 2415 O O . GLY A 1 305 ? 16.265 14.624 -4.633 1.00 87.88 305 GLY A O 1
ATOM 2416 N N . ARG A 1 306 ? 14.296 13.417 -4.618 1.00 85.88 306 ARG A N 1
ATOM 2417 C CA . ARG A 1 306 ? 15.001 12.225 -5.152 1.00 85.88 306 ARG A CA 1
ATOM 2418 C C . ARG A 1 306 ? 14.685 12.035 -6.633 1.00 85.88 306 ARG A C 1
ATOM 2420 O O . ARG A 1 306 ? 15.525 11.525 -7.377 1.00 85.88 306 ARG A O 1
ATOM 2427 N N . ILE A 1 307 ? 13.423 12.416 -6.904 1.00 83.25 307 ILE A N 1
ATOM 2428 C CA . ILE A 1 307 ? 13.021 12.137 -8.298 1.00 83.25 307 ILE A CA 1
ATOM 2429 C C . ILE A 1 307 ? 12.733 13.482 -8.980 1.00 83.25 307 ILE A C 1
ATOM 2431 O O . ILE A 1 307 ? 11.957 14.300 -8.481 1.00 83.25 307 ILE A O 1
ATOM 2435 N N . PRO A 1 308 ? 13.408 13.729 -10.019 1.00 76.31 308 PRO A N 1
ATOM 2436 C CA . PRO A 1 308 ? 13.185 15.004 -10.713 1.00 76.31 308 PRO A CA 1
ATOM 2437 C C . PRO A 1 308 ? 11.765 15.091 -11.305 1.00 76.31 308 PRO A C 1
ATOM 2439 O O . PRO A 1 308 ? 11.082 14.075 -11.458 1.00 76.31 308 PRO A O 1
ATOM 2442 N N . PRO A 1 309 ? 11.338 16.374 -11.527 1.00 69.44 309 PRO A N 1
ATOM 2443 C CA . PRO A 1 309 ? 9.997 16.548 -12.109 1.00 69.44 309 PRO A CA 1
ATOM 2444 C C . PRO A 1 309 ? 9.887 15.892 -13.494 1.00 69.44 309 PRO A C 1
ATOM 2446 O O . PRO A 1 309 ? 10.898 15.609 -14.142 1.00 69.44 309 PRO A O 1
ATOM 2449 N N . HIS A 1 310 ? 8.601 15.628 -13.888 1.00 64.94 310 HIS A N 1
ATOM 2450 C CA . HIS A 1 310 ? 8.313 14.932 -15.157 1.00 64.94 310 HIS A CA 1
ATOM 2451 C C . HIS A 1 310 ? 8.883 15.685 -16.358 1.00 64.94 310 HIS A C 1
ATOM 2453 O O . HIS A 1 310 ? 8.748 16.906 -16.464 1.00 64.94 310 HIS A O 1
ATOM 2459 N N . PRO A 1 311 ? 9.719 14.992 -17.216 1.00 59.12 311 PRO A N 1
ATOM 2460 C CA . PRO A 1 311 ? 10.403 15.581 -18.378 1.00 59.12 311 PRO A CA 1
ATOM 2461 C C . PRO A 1 311 ? 9.416 16.285 -19.323 1.00 59.12 311 PRO A C 1
ATOM 2463 O O . PRO A 1 311 ? 9.767 17.308 -19.917 1.00 59.12 311 PRO A O 1
ATOM 2466 N N . PHE A 1 312 ? 8.147 15.704 -19.506 1.00 56.53 312 PHE A N 1
ATOM 2467 C CA . PHE A 1 312 ? 7.109 16.380 -20.307 1.00 56.53 312 PHE A CA 1
ATOM 2468 C C . PHE A 1 312 ? 6.782 17.768 -19.737 1.00 56.53 312 PHE A C 1
ATOM 2470 O O . PHE A 1 312 ? 6.651 18.727 -20.501 1.00 56.53 312 PHE A O 1
ATOM 2477 N N . LEU A 1 313 ? 6.647 17.886 -18.500 1.00 52.88 313 LEU A N 1
ATOM 2478 C CA . LEU A 1 313 ? 6.387 19.217 -17.920 1.00 52.88 313 LEU A CA 1
ATOM 2479 C C . LEU A 1 313 ? 7.596 20.139 -18.114 1.00 52.88 313 LEU A C 1
ATOM 2481 O O . LEU A 1 313 ? 7.421 21.344 -18.305 1.00 52.88 313 LEU A O 1
ATOM 2485 N N . GLN A 1 314 ? 8.747 19.486 -18.178 1.00 56.41 314 GLN A N 1
ATOM 2486 C CA . GLN A 1 314 ? 9.940 20.323 -18.420 1.00 56.41 314 GLN A CA 1
ATOM 2487 C C . GLN A 1 314 ? 10.001 20.789 -19.881 1.00 56.41 314 GLN A C 1
ATOM 2489 O O . GLN A 1 314 ? 10.343 21.945 -20.140 1.00 56.41 314 GLN A O 1
ATOM 2494 N N . VAL A 1 315 ? 9.627 19.886 -20.803 1.00 55.94 315 VAL A N 1
ATOM 2495 C CA . VAL A 1 315 ? 9.611 20.245 -22.234 1.00 55.94 315 VAL A CA 1
ATOM 2496 C C . VAL A 1 315 ? 8.459 21.228 -22.495 1.00 55.94 315 VAL A C 1
ATOM 2498 O O . VAL A 1 315 ? 8.635 22.193 -23.243 1.00 55.94 315 VAL A O 1
ATOM 2501 N N . MET A 1 316 ? 7.328 21.027 -21.876 1.00 55.84 316 MET A N 1
ATOM 2502 C CA . MET A 1 316 ? 6.210 21.975 -22.072 1.00 55.84 316 MET A CA 1
ATOM 2503 C C . MET A 1 316 ? 6.578 23.346 -21.485 1.00 55.84 316 MET A C 1
ATOM 2505 O O . MET A 1 316 ? 6.194 24.374 -22.044 1.00 55.84 316 MET A O 1
ATOM 2509 N N . ARG A 1 317 ? 7.295 23.294 -20.377 1.00 54.16 317 ARG A N 1
ATOM 2510 C CA . ARG A 1 317 ? 7.728 24.593 -19.811 1.00 54.16 317 ARG A CA 1
ATOM 2511 C C . ARG A 1 317 ? 8.675 25.310 -20.781 1.00 54.16 317 ARG A C 1
ATOM 2513 O O . ARG A 1 317 ? 8.577 26.528 -20.943 1.00 54.16 317 ARG A O 1
ATOM 2520 N N . ILE A 1 318 ? 9.518 24.479 -21.372 1.00 61.88 318 ILE A N 1
ATOM 2521 C CA . ILE A 1 318 ? 10.442 25.068 -22.363 1.00 61.88 318 ILE A CA 1
ATOM 2522 C C . ILE A 1 318 ? 9.656 25.559 -23.587 1.00 61.88 318 ILE A C 1
ATOM 2524 O O . ILE A 1 318 ? 9.917 26.658 -24.081 1.00 61.88 318 ILE A O 1
ATOM 2528 N N . VAL A 1 319 ? 8.683 24.735 -24.067 1.00 61.94 319 VAL A N 1
ATOM 2529 C CA . VAL A 1 319 ? 7.900 25.116 -25.261 1.00 61.94 319 VAL A CA 1
ATOM 2530 C C . VAL A 1 319 ? 7.061 26.361 -24.928 1.00 61.94 319 VAL A C 1
ATOM 2532 O O . VAL A 1 319 ? 6.987 27.286 -25.740 1.00 61.94 319 VAL A O 1
ATOM 2535 N N . ILE A 1 320 ? 6.512 26.392 -23.722 1.00 61.47 320 ILE A N 1
ATOM 2536 C CA . ILE A 1 320 ? 5.676 27.536 -23.316 1.00 61.47 320 ILE A CA 1
ATOM 2537 C C . ILE A 1 320 ? 6.569 28.786 -23.230 1.00 61.47 320 ILE A C 1
ATOM 2539 O O . ILE A 1 320 ? 6.174 29.855 -23.700 1.00 61.47 320 ILE A O 1
ATOM 2543 N N . ARG A 1 321 ? 7.743 28.641 -22.577 1.00 62.09 321 ARG A N 1
ATOM 2544 C CA . ARG A 1 321 ? 8.676 29.785 -22.521 1.00 62.09 321 ARG A CA 1
ATOM 2545 C C . ARG A 1 321 ? 9.085 30.245 -23.924 1.00 62.09 321 ARG A C 1
ATOM 2547 O O . ARG A 1 321 ? 9.237 31.447 -24.152 1.00 62.09 321 ARG A O 1
ATOM 2554 N N . PHE A 1 322 ? 9.264 29.229 -24.772 1.00 69.31 322 PHE A N 1
ATOM 2555 C CA . PHE A 1 322 ? 9.590 29.555 -26.172 1.00 69.31 322 PHE A CA 1
ATOM 2556 C C . PHE A 1 322 ? 8.420 30.260 -26.866 1.00 69.31 322 PHE A C 1
ATOM 2558 O O . PHE A 1 322 ? 8.631 31.265 -27.548 1.00 69.31 322 PHE A O 1
ATOM 2565 N N . VAL A 1 323 ? 7.169 29.742 -26.691 1.00 67.44 323 VAL A N 1
ATOM 2566 C CA . VAL A 1 323 ? 5.988 30.354 -27.340 1.00 67.44 323 VAL A CA 1
ATOM 2567 C C . VAL A 1 323 ? 5.773 31.757 -26.751 1.00 67.44 323 VAL A C 1
ATOM 2569 O O . VAL A 1 323 ? 5.496 32.698 -27.498 1.00 67.44 323 VAL A O 1
ATOM 2572 N N . ILE A 1 324 ? 5.924 31.929 -25.381 1.00 64.88 324 ILE A N 1
ATOM 2573 C CA . ILE A 1 324 ? 5.752 33.247 -24.738 1.00 64.88 324 ILE A CA 1
ATOM 2574 C C . ILE A 1 324 ? 6.832 34.196 -25.278 1.00 64.88 324 ILE A C 1
ATOM 2576 O O . ILE A 1 324 ? 6.537 35.358 -25.570 1.00 64.88 324 ILE A O 1
ATOM 2580 N N . ALA A 1 325 ? 8.084 33.711 -25.408 1.00 65.69 325 ALA A N 1
ATOM 2581 C CA . ALA A 1 325 ? 9.187 34.527 -25.954 1.00 65.69 325 ALA A CA 1
ATOM 2582 C C . ALA A 1 325 ? 8.908 34.944 -27.404 1.00 65.69 325 ALA A C 1
ATOM 2584 O O . ALA A 1 325 ? 9.156 36.096 -27.768 1.00 65.69 325 ALA A O 1
ATOM 2585 N N . VAL A 1 326 ? 8.361 34.018 -28.246 1.00 68.12 326 VAL A N 1
ATOM 2586 C CA . VAL A 1 326 ? 8.035 34.326 -29.662 1.00 68.12 326 VAL A CA 1
ATOM 2587 C C . VAL A 1 326 ? 6.849 35.298 -29.715 1.00 68.12 326 VAL A C 1
ATOM 2589 O O . VAL A 1 326 ? 6.848 36.216 -30.539 1.00 68.12 326 VAL A O 1
ATOM 2592 N N . LEU A 1 327 ? 5.901 35.105 -28.824 1.00 62.47 327 LEU A N 1
ATOM 2593 C CA . LEU A 1 327 ? 4.722 35.998 -28.794 1.00 62.47 327 LEU A CA 1
ATOM 2594 C C . LEU A 1 327 ? 5.126 37.387 -28.295 1.00 62.47 327 LEU A C 1
ATOM 2596 O O . LEU A 1 327 ? 4.611 38.390 -28.794 1.00 62.47 327 LEU A O 1
ATOM 2600 N N . TYR A 1 328 ? 6.108 37.546 -27.361 1.00 63.91 328 TYR A N 1
ATOM 2601 C CA . TYR A 1 328 ? 6.598 38.844 -26.856 1.00 63.91 328 TYR A CA 1
ATOM 2602 C C . TYR A 1 328 ? 7.484 39.521 -27.906 1.00 63.91 328 TYR A C 1
ATOM 2604 O O . TYR A 1 328 ? 7.423 40.743 -28.062 1.00 63.91 328 TYR A O 1
ATOM 2612 N N . LEU A 1 329 ? 8.259 38.748 -28.680 1.00 64.62 329 LEU A N 1
ATOM 2613 C CA . LEU A 1 329 ? 9.074 39.312 -29.775 1.00 64.62 329 LEU A CA 1
ATOM 2614 C C . LEU A 1 329 ? 8.201 39.703 -30.968 1.00 64.62 329 LEU A C 1
ATOM 2616 O O . LEU A 1 329 ? 8.490 40.698 -31.637 1.00 64.62 329 LEU A O 1
ATOM 2620 N N . GLY A 1 330 ? 7.077 39.004 -31.201 1.00 57.19 330 GLY A N 1
ATOM 2621 C CA . GLY A 1 330 ? 6.107 39.296 -32.277 1.00 57.19 330 GLY A CA 1
ATOM 2622 C C . GLY A 1 330 ? 5.173 40.449 -31.889 1.00 57.19 330 GLY A C 1
ATOM 2623 O O . GLY A 1 330 ? 4.745 41.209 -32.761 1.00 57.19 330 GLY A O 1
ATOM 2624 N N . ALA A 1 331 ? 4.807 40.678 -30.558 1.00 54.53 331 ALA A N 1
ATOM 2625 C CA . ALA A 1 331 ? 4.005 41.810 -30.041 1.00 54.53 331 ALA A CA 1
ATOM 2626 C C . ALA A 1 331 ? 4.807 43.116 -30.137 1.00 54.53 331 ALA A C 1
ATOM 2628 O O . ALA A 1 331 ? 4.219 44.186 -30.307 1.00 54.53 331 ALA A O 1
ATOM 2629 N N . GLY A 1 332 ? 6.153 43.050 -30.185 1.00 55.00 332 GLY A N 1
ATOM 2630 C CA . GLY A 1 332 ? 7.022 44.229 -30.429 1.00 55.00 332 GLY A CA 1
ATOM 2631 C C . GLY A 1 332 ? 7.052 44.623 -31.908 1.00 55.00 332 GLY A C 1
ATOM 2632 O O . GLY A 1 332 ? 7.207 45.806 -32.218 1.00 55.00 332 GLY A O 1
ATOM 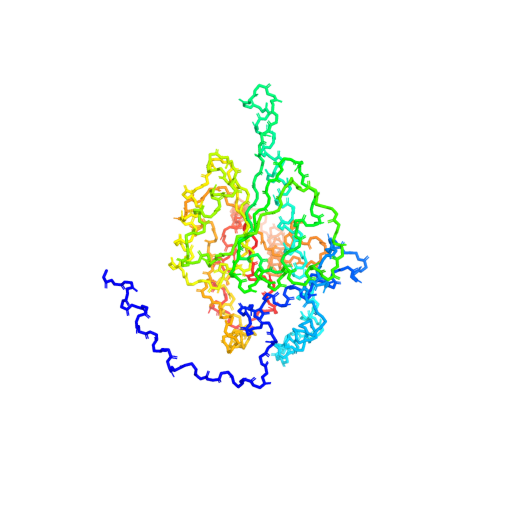2633 N N . PHE A 1 333 ? 6.503 43.730 -32.848 1.00 53.31 333 PHE A N 1
ATOM 2634 C CA . PHE A 1 333 ? 6.541 43.995 -34.305 1.00 53.31 333 PHE A CA 1
ATOM 2635 C C . PHE A 1 333 ? 5.135 44.285 -34.831 1.00 53.31 333 PHE A C 1
ATOM 2637 O O . PHE A 1 333 ? 4.980 45.096 -35.746 1.00 53.31 333 PHE A O 1
ATOM 2644 N N . LEU A 1 334 ? 4.015 44.159 -34.026 1.00 52.09 334 LEU A N 1
ATOM 2645 C CA . LEU A 1 334 ? 2.648 44.378 -34.560 1.00 52.09 334 LEU A CA 1
ATOM 2646 C C . LEU A 1 334 ? 1.875 45.277 -33.593 1.00 52.09 334 LEU A C 1
ATOM 2648 O O . LEU A 1 334 ? 0.873 44.861 -33.007 1.00 52.09 334 LEU A O 1
ATOM 2652 N N . SER A 1 335 ? 2.440 46.298 -33.040 1.00 53.44 335 SER A N 1
ATOM 2653 C CA . SER A 1 335 ? 1.852 47.215 -32.038 1.00 53.44 335 SER A CA 1
ATOM 2654 C C . SER A 1 335 ? 0.860 48.170 -32.710 1.00 53.44 335 SER A C 1
ATOM 2656 O O . SER A 1 335 ? 0.242 48.995 -32.034 1.00 53.44 335 SER A O 1
ATOM 2658 N N . GLY A 1 336 ? -0.278 47.524 -33.222 1.00 55.97 336 GLY A N 1
ATOM 2659 C CA . GLY A 1 336 ? -1.281 48.627 -33.139 1.00 55.97 336 GLY A CA 1
ATOM 2660 C C . GLY A 1 336 ? -2.659 48.133 -33.563 1.00 55.97 336 GLY A C 1
ATOM 2661 O O . GLY A 1 336 ? -3.668 48.604 -33.034 1.00 55.97 336 GLY A O 1
ATOM 2662 N N . PHE A 1 337 ? -2.954 46.662 -33.523 1.00 56.41 337 PHE A N 1
ATOM 2663 C CA . PHE A 1 337 ? -4.396 46.425 -33.813 1.00 56.41 337 PHE A CA 1
ATOM 2664 C C . PHE A 1 337 ? -4.780 45.029 -33.329 1.00 56.41 337 PHE A C 1
ATOM 2666 O O . PHE A 1 337 ? -5.957 44.776 -33.064 1.00 56.41 337 PHE A O 1
ATOM 2673 N N . PHE A 1 338 ? -3.847 44.191 -32.609 1.00 55.97 338 PHE A N 1
ATOM 2674 C CA . PHE A 1 338 ? -4.313 42.820 -32.295 1.00 55.97 338 PHE A CA 1
ATOM 2675 C C . PHE A 1 338 ? -3.960 42.490 -30.842 1.00 55.97 338 PHE A C 1
ATOM 2677 O O . PHE A 1 338 ? -3.995 41.323 -30.446 1.00 55.97 338 PHE A O 1
ATOM 2684 N N . LEU A 1 339 ? -3.805 43.378 -29.923 1.00 56.78 339 LEU A N 1
ATOM 2685 C CA . LEU A 1 339 ? -3.365 43.196 -28.522 1.00 56.78 339 LEU A CA 1
ATOM 2686 C C . LEU A 1 339 ? -4.449 42.489 -27.700 1.00 56.78 339 LEU A C 1
ATOM 2688 O O . LEU A 1 339 ? -4.129 41.618 -26.888 1.00 56.78 339 LEU A O 1
ATOM 2692 N N . PRO A 1 340 ? -5.715 42.573 -27.990 1.00 59.69 340 PRO A N 1
ATOM 2693 C CA . PRO A 1 340 ? -6.714 41.859 -27.171 1.00 59.69 340 PRO A CA 1
ATOM 2694 C C . PRO A 1 340 ? -6.874 40.399 -27.618 1.00 59.69 340 PRO A C 1
ATOM 2696 O O . PRO A 1 340 ? -7.147 39.536 -26.780 1.00 59.69 340 PRO A O 1
ATOM 2699 N N . ILE A 1 341 ? -6.573 40.068 -28.865 1.00 60.25 341 ILE A N 1
ATOM 2700 C CA . ILE A 1 341 ? -6.645 38.680 -29.376 1.00 60.25 341 ILE A CA 1
ATOM 2701 C C . ILE A 1 341 ? -5.420 37.888 -28.900 1.00 60.25 341 ILE A C 1
ATOM 2703 O O . ILE A 1 341 ? -5.560 36.735 -28.487 1.00 60.25 341 ILE A O 1
ATOM 2707 N N . TRP A 1 342 ? -4.343 38.610 -28.670 1.00 59.44 342 TRP A N 1
ATOM 2708 C CA . TRP A 1 342 ? -3.124 37.908 -28.222 1.00 59.44 342 TRP A CA 1
ATOM 2709 C C . TRP A 1 342 ? -3.145 37.721 -26.699 1.00 59.44 342 TRP A C 1
ATOM 2711 O O . TRP A 1 342 ? -2.718 36.675 -26.204 1.00 59.44 342 TRP A O 1
ATOM 2721 N N . ALA A 1 343 ? -3.732 38.578 -26.003 1.00 58.09 343 ALA A N 1
ATOM 2722 C CA . ALA A 1 343 ? -3.967 38.429 -24.551 1.00 58.09 343 ALA A CA 1
ATOM 2723 C C . ALA A 1 343 ? -4.969 37.304 -24.260 1.00 58.09 343 ALA A C 1
ATOM 2725 O O . ALA A 1 343 ? -4.789 36.559 -23.293 1.00 58.09 343 ALA A O 1
ATOM 2726 N N . GLY A 1 344 ? -5.903 37.060 -25.189 1.00 59.56 344 GLY A N 1
ATOM 2727 C CA . GLY A 1 344 ? -6.887 35.957 -25.054 1.00 59.56 344 GLY A CA 1
ATOM 2728 C C . GLY A 1 344 ? -6.250 34.588 -25.334 1.00 59.56 344 GLY A C 1
ATOM 2729 O O . GLY A 1 344 ? -6.552 33.620 -24.633 1.00 59.56 344 GLY A O 1
ATOM 2730 N N . ILE A 1 345 ? -5.318 34.519 -26.285 1.00 59.50 345 ILE A N 1
ATOM 2731 C CA . ILE A 1 345 ? -4.643 33.247 -26.628 1.00 59.50 345 ILE A CA 1
ATOM 2732 C C . ILE A 1 345 ? -3.636 32.890 -25.523 1.00 59.50 345 ILE A C 1
ATOM 2734 O O . ILE A 1 345 ? -3.539 31.724 -25.134 1.00 59.50 345 ILE A O 1
ATOM 2738 N N . ILE A 1 346 ? -3.015 33.893 -24.878 1.00 57.59 346 ILE A N 1
ATOM 2739 C CA . ILE A 1 346 ? -2.064 33.644 -23.769 1.00 57.59 346 ILE A CA 1
ATOM 2740 C C . ILE A 1 346 ? -2.840 33.180 -22.531 1.00 57.59 346 ILE A C 1
ATOM 2742 O O . ILE A 1 346 ? -2.409 32.245 -21.852 1.00 57.59 346 ILE A O 1
ATOM 2746 N N . VAL A 1 347 ? -4.013 33.735 -22.324 1.00 57.84 347 VAL A N 1
ATOM 2747 C CA . VAL A 1 347 ? -4.848 33.311 -21.177 1.00 57.84 347 VAL A CA 1
ATOM 2748 C C . VAL A 1 347 ? -5.449 31.928 -21.452 1.00 57.84 347 VAL A C 1
ATOM 2750 O O . VAL A 1 347 ? -5.497 31.091 -20.547 1.00 57.84 347 VAL A O 1
ATOM 2753 N N . LEU A 1 348 ? -5.778 31.639 -22.701 1.00 55.91 348 LEU A N 1
ATOM 2754 C CA . LEU A 1 348 ? -6.367 30.330 -23.064 1.00 55.91 348 LEU A CA 1
ATOM 2755 C C . LEU A 1 348 ? -5.298 29.230 -23.021 1.00 55.91 348 LEU A C 1
ATOM 2757 O O . LEU A 1 348 ? -5.548 28.156 -22.470 1.00 55.91 348 LEU A O 1
ATOM 2761 N N . VAL A 1 349 ? -4.082 29.537 -23.498 1.00 55.28 349 VAL A N 1
ATOM 2762 C CA . VAL A 1 349 ? -2.994 28.534 -23.464 1.00 55.28 349 VAL A CA 1
ATOM 2763 C C . VAL A 1 349 ? -2.500 28.400 -22.016 1.00 55.28 349 VAL A C 1
ATOM 2765 O O . VAL A 1 349 ? -2.219 27.286 -21.566 1.00 55.28 349 VAL A O 1
ATOM 2768 N N . GLY A 1 350 ? -2.520 29.519 -21.221 1.00 51.53 350 GLY A N 1
ATOM 2769 C CA . GLY A 1 350 ? -2.206 29.478 -19.777 1.00 51.53 350 GLY A CA 1
ATOM 2770 C C . GLY A 1 350 ? -3.254 28.692 -18.980 1.00 51.53 350 GLY A C 1
ATOM 2771 O O . GLY A 1 350 ? -2.895 27.951 -18.063 1.00 51.53 350 GLY A O 1
ATOM 2772 N N . SER A 1 351 ? -4.515 28.755 -19.427 1.00 51.47 351 SER A N 1
ATOM 2773 C CA . SER A 1 351 ? -5.612 28.051 -18.717 1.00 51.47 351 SER A CA 1
ATOM 2774 C C . SER A 1 351 ? -5.649 26.566 -19.097 1.00 51.47 351 SER A C 1
ATOM 2776 O O . SER A 1 351 ? -5.972 25.728 -18.252 1.00 51.47 351 SER A O 1
ATOM 2778 N N . ILE A 1 352 ? -5.201 26.186 -20.258 1.00 50.91 352 ILE A N 1
ATOM 2779 C CA . ILE A 1 352 ? -5.135 24.780 -20.717 1.00 50.91 352 ILE A CA 1
ATOM 2780 C C . ILE A 1 352 ? -3.912 24.101 -20.088 1.00 50.91 352 ILE A C 1
ATOM 2782 O O . ILE A 1 352 ? -3.990 22.931 -19.707 1.00 50.91 352 ILE A O 1
ATOM 2786 N N . VAL A 1 353 ? -2.923 24.798 -19.689 1.00 49.50 353 VAL A N 1
ATOM 2787 C CA . VAL A 1 353 ? -1.677 24.298 -19.070 1.00 49.50 353 VAL A CA 1
ATOM 2788 C C . VAL A 1 353 ? -1.881 24.175 -17.557 1.00 49.50 353 VAL A C 1
ATOM 2790 O O . VAL A 1 353 ? -1.324 23.268 -16.935 1.00 49.50 353 VAL A O 1
ATOM 2793 N N . LEU A 1 354 ? -2.893 24.803 -16.964 1.00 45.94 354 LEU A N 1
ATOM 2794 C CA . LEU A 1 354 ? -3.072 24.753 -15.495 1.00 45.94 354 LEU A CA 1
ATOM 2795 C C . LEU A 1 354 ? -4.142 23.725 -15.128 1.00 45.94 354 LEU A C 1
ATOM 2797 O O . LEU A 1 354 ? -4.285 23.381 -13.953 1.00 45.94 354 LEU A O 1
ATOM 2801 N N . CYS A 1 355 ? -4.689 23.034 -16.181 1.00 44.50 355 CYS A N 1
ATOM 2802 C CA . CYS A 1 355 ? -5.714 22.032 -15.813 1.00 44.50 355 CYS A CA 1
ATOM 2803 C C . CYS A 1 355 ? -5.062 20.646 -15.734 1.00 44.50 355 CYS A C 1
ATOM 2805 O O . CYS A 1 355 ? -4.371 20.211 -16.657 1.00 44.50 355 CYS A O 1
ATOM 2807 N N . GLU A 1 356 ? -4.630 20.160 -14.626 1.00 46.47 356 GLU A N 1
ATOM 2808 C CA . GLU A 1 356 ? -3.911 18.946 -14.179 1.00 46.47 356 GLU A CA 1
ATOM 2809 C C . GLU A 1 356 ? -4.553 17.678 -14.747 1.00 46.47 356 GLU A C 1
ATOM 2811 O O . GLU A 1 356 ? -3.847 16.709 -15.034 1.00 46.47 356 GLU A O 1
ATOM 2816 N N . GLY A 1 357 ? -5.763 17.695 -15.344 1.00 47.41 357 GLY A N 1
ATOM 2817 C CA . GLY A 1 357 ? -6.457 16.496 -15.880 1.00 47.41 357 GLY A CA 1
ATOM 2818 C C . GLY A 1 357 ? -6.167 16.296 -17.371 1.00 47.41 357 GLY A C 1
ATOM 2819 O O . GLY A 1 357 ? -6.134 15.155 -17.838 1.00 47.41 357 GLY A O 1
ATOM 2820 N N . TRP A 1 358 ? -5.622 17.281 -18.133 1.00 55.94 358 TRP A N 1
ATOM 2821 C CA . TRP A 1 358 ? -5.346 17.162 -19.585 1.00 55.94 358 TRP A CA 1
ATOM 2822 C C . TRP A 1 358 ? -3.959 16.551 -19.818 1.00 55.94 358 TRP A C 1
ATOM 2824 O O . TRP A 1 358 ? -3.741 15.899 -20.842 1.00 55.94 358 TRP A O 1
ATOM 2834 N N . ALA A 1 359 ? -3.149 16.575 -18.790 1.00 56.66 359 ALA A N 1
ATOM 2835 C CA . ALA A 1 359 ? -1.751 16.151 -19.036 1.00 56.66 359 ALA A CA 1
ATOM 2836 C C . ALA A 1 359 ? -1.671 14.633 -19.263 1.00 56.66 359 ALA A C 1
ATOM 2838 O O . ALA A 1 359 ? -0.941 14.185 -20.150 1.00 56.66 359 ALA A O 1
ATOM 2839 N N . LEU A 1 360 ? -2.609 13.849 -18.572 1.00 57.78 360 LEU A N 1
ATOM 2840 C CA . LEU A 1 360 ? -2.516 12.374 -18.704 1.00 57.78 360 LEU A CA 1
ATOM 2841 C C . LEU A 1 360 ? -3.198 11.900 -19.989 1.00 57.78 360 LEU A C 1
ATOM 2843 O O . LEU A 1 360 ? -2.688 10.996 -20.654 1.00 57.78 360 LEU A O 1
ATOM 2847 N N . LEU A 1 361 ? -4.365 12.526 -20.363 1.00 58.88 361 LEU A N 1
ATOM 2848 C CA . LEU A 1 361 ? -5.068 12.179 -21.621 1.00 58.88 361 LEU A CA 1
ATOM 2849 C C . LEU A 1 361 ? -4.268 12.651 -22.838 1.00 58.88 361 LEU A C 1
ATOM 2851 O O . LEU A 1 361 ? -4.204 11.936 -23.840 1.00 58.88 361 LEU A O 1
ATOM 2855 N N . PHE A 1 362 ? -3.632 13.746 -22.684 1.00 63.00 362 PHE A N 1
ATOM 2856 C CA . PHE A 1 362 ? -2.798 14.272 -23.788 1.00 63.00 362 PHE A CA 1
ATOM 2857 C C . PHE A 1 362 ? -1.528 13.420 -23.942 1.00 63.00 362 PHE A C 1
ATOM 2859 O O . PHE A 1 362 ? -1.112 13.139 -25.068 1.00 63.00 362 PHE A O 1
ATOM 2866 N N . GLN A 1 363 ? -0.970 13.011 -22.805 1.00 58.06 363 GLN A N 1
ATOM 2867 C CA . GLN A 1 363 ? 0.219 12.122 -22.886 1.00 58.06 363 GLN A CA 1
ATOM 2868 C C . GLN A 1 363 ? -0.115 10.822 -23.623 1.00 58.06 363 GLN A C 1
ATOM 2870 O O . GLN A 1 363 ? 0.693 10.350 -24.426 1.00 58.06 363 GLN A O 1
ATOM 2875 N N . GLU A 1 364 ? -1.209 10.216 -23.183 1.00 60.50 364 GLU A N 1
ATOM 2876 C CA . GLU A 1 364 ? -1.607 8.995 -23.917 1.00 60.50 364 GLU A CA 1
ATOM 2877 C C . GLU A 1 364 ? -1.829 9.289 -25.407 1.00 60.50 364 GLU A C 1
ATOM 2879 O O . GLU A 1 364 ? -1.415 8.495 -26.255 1.00 60.50 364 GLU A O 1
ATOM 2884 N N . TRP A 1 365 ? -2.629 10.394 -25.678 1.00 64.88 365 TRP A N 1
ATOM 2885 C CA . TRP A 1 365 ? -2.875 10.786 -27.084 1.00 64.88 365 TRP A CA 1
ATOM 2886 C C . TRP A 1 365 ? -1.548 10.997 -27.829 1.00 64.88 365 TRP A C 1
ATOM 2888 O O . TRP A 1 365 ? -1.388 10.501 -28.947 1.00 64.88 365 TRP A O 1
ATOM 2898 N N . LEU A 1 366 ? -0.593 11.730 -27.246 1.00 59.53 366 LEU A N 1
ATOM 2899 C CA . LEU A 1 366 ? 0.698 12.013 -27.899 1.00 59.53 366 LEU A CA 1
ATOM 2900 C C . LEU A 1 366 ? 1.507 10.718 -28.031 1.00 59.53 366 LEU A C 1
ATOM 2902 O O . LEU A 1 366 ? 2.149 10.501 -29.061 1.00 59.53 366 LEU A O 1
ATOM 2906 N N . ALA A 1 367 ? 1.549 9.890 -26.855 1.00 58.69 367 ALA A N 1
ATOM 2907 C CA . ALA A 1 367 ? 2.246 8.593 -26.928 1.00 58.69 367 ALA A CA 1
ATOM 2908 C C . ALA A 1 367 ? 1.700 7.723 -28.063 1.00 58.69 367 ALA A C 1
ATOM 2910 O O . ALA A 1 367 ? 2.473 7.025 -28.724 1.00 58.69 367 ALA A O 1
ATOM 2911 N N . ARG A 1 368 ? 0.410 7.810 -28.378 1.00 59.44 368 ARG A N 1
ATOM 2912 C CA . ARG A 1 368 ? -0.219 6.998 -29.452 1.00 59.44 368 ARG A CA 1
ATOM 2913 C C . ARG A 1 368 ? 0.204 7.514 -30.827 1.00 59.44 368 ARG A C 1
ATOM 2915 O O . ARG A 1 368 ? 0.383 6.716 -31.749 1.00 59.44 368 ARG A O 1
ATOM 2922 N N . ARG A 1 369 ? 0.591 8.792 -30.976 1.00 60.97 369 ARG A N 1
ATOM 2923 C CA . ARG A 1 369 ? 0.739 9.386 -32.325 1.00 60.97 369 ARG A CA 1
ATOM 2924 C C . ARG A 1 369 ? 2.211 9.683 -32.615 1.00 60.97 369 ARG A C 1
ATOM 2926 O O . ARG A 1 369 ? 2.625 9.647 -33.775 1.00 60.97 369 ARG A O 1
ATOM 2933 N N . LEU A 1 370 ? 3.094 9.754 -31.527 1.00 53.59 370 LEU A N 1
ATOM 2934 C CA . LEU A 1 370 ? 4.492 10.158 -31.804 1.00 53.59 370 LEU A CA 1
ATOM 2935 C C . LEU A 1 370 ? 5.434 9.080 -31.265 1.00 53.59 370 LEU A C 1
ATOM 2937 O O . LEU A 1 370 ? 5.528 8.856 -30.056 1.00 53.59 370 LEU A O 1
ATOM 2941 N N . THR A 1 371 ? 5.316 7.785 -31.710 1.00 47.91 371 THR A N 1
ATOM 2942 C CA . THR A 1 371 ? 6.051 6.550 -31.359 1.00 47.91 371 THR A CA 1
ATOM 2943 C C . THR A 1 371 ? 7.561 6.798 -31.328 1.00 47.91 371 THR A C 1
ATOM 2945 O O . THR A 1 371 ? 8.276 6.129 -30.579 1.00 47.91 371 THR A O 1
ATOM 2948 N N . LEU A 1 372 ? 8.076 8.155 -31.501 1.00 41.06 372 LEU A N 1
ATOM 2949 C CA . LEU A 1 372 ? 9.528 8.142 -31.784 1.00 41.06 372 LEU A CA 1
ATOM 2950 C C . LEU A 1 372 ? 10.209 9.250 -30.980 1.00 41.06 372 LEU A C 1
ATOM 2952 O O . LEU A 1 372 ? 11.389 9.125 -30.644 1.00 41.06 372 LEU A O 1
ATOM 2956 N N . PHE A 1 373 ? 9.635 9.671 -29.756 1.00 42.53 373 PHE A N 1
ATOM 2957 C CA . PHE A 1 373 ? 10.557 10.661 -29.130 1.00 42.53 373 PHE A CA 1
ATOM 2958 C C . PHE A 1 373 ? 10.232 10.765 -27.642 1.00 42.53 373 PHE A C 1
ATOM 2960 O O . PHE A 1 373 ? 10.676 11.702 -26.975 1.00 42.53 373 PHE A O 1
ATOM 2967 N N . PHE A 1 374 ? 10.091 9.563 -26.884 1.00 43.44 374 PHE A N 1
ATOM 2968 C CA . PHE A 1 374 ? 9.911 10.048 -25.484 1.00 43.44 374 PHE A CA 1
ATOM 2969 C C . PHE A 1 374 ? 10.771 9.197 -24.551 1.00 43.44 374 PHE A C 1
ATOM 2971 O O . PHE A 1 374 ? 10.943 7.994 -24.756 1.00 43.44 374 PHE A O 1
ATOM 2978 N N . PHE A 1 375 ? 11.918 9.810 -24.055 1.00 45.75 375 PHE A N 1
ATOM 2979 C CA . PHE A 1 375 ? 12.816 9.724 -22.888 1.00 45.75 375 PHE A CA 1
ATOM 2980 C C . PHE A 1 375 ? 12.361 8.628 -21.915 1.00 45.75 375 PHE A C 1
ATOM 2982 O O . PHE A 1 375 ? 11.176 8.296 -21.838 1.00 45.75 375 PHE A O 1
ATOM 2989 N N . PRO A 1 376 ? 13.248 7.746 -21.433 1.00 45.88 376 PRO A N 1
ATOM 2990 C CA . PRO A 1 376 ? 12.861 6.571 -20.637 1.00 45.88 376 PRO A CA 1
ATOM 2991 C C . PRO A 1 376 ? 11.923 6.949 -19.480 1.00 45.88 376 PRO A C 1
ATOM 2993 O O . PRO A 1 376 ? 12.230 7.834 -18.677 1.00 45.88 376 PRO A O 1
ATOM 2996 N N . LEU A 1 377 ? 10.623 7.089 -19.628 1.00 50.91 377 LEU A N 1
ATOM 2997 C CA . LEU A 1 377 ? 9.426 7.527 -18.891 1.00 50.91 377 LEU A CA 1
ATOM 2998 C C . LEU A 1 377 ? 8.972 6.418 -17.934 1.00 50.91 377 LEU A C 1
ATOM 3000 O O . LEU A 1 377 ? 7.850 6.455 -17.424 1.00 50.91 377 LEU A O 1
ATOM 3004 N N . ALA A 1 378 ? 9.794 5.436 -17.624 1.00 44.41 378 ALA A N 1
ATOM 3005 C CA . ALA A 1 378 ? 9.253 4.299 -16.847 1.00 44.41 378 ALA A CA 1
ATOM 3006 C C . ALA A 1 378 ? 8.870 4.748 -15.433 1.00 44.41 378 ALA A C 1
ATOM 3008 O O . ALA A 1 378 ? 7.881 4.260 -14.880 1.00 44.41 378 ALA A O 1
ATOM 3009 N N . TYR A 1 379 ? 9.407 6.047 -14.816 1.00 46.81 379 TYR A N 1
ATOM 3010 C CA . TYR A 1 379 ? 8.991 6.485 -13.460 1.00 46.81 379 TYR A CA 1
ATOM 3011 C C . TYR A 1 379 ? 7.753 7.380 -13.540 1.00 46.81 379 TYR A C 1
ATOM 3013 O O . TYR A 1 379 ? 7.020 7.505 -12.555 1.00 46.81 379 TYR A O 1
ATOM 3021 N N . PHE A 1 380 ? 7.408 7.726 -14.786 1.00 52.78 380 PHE A N 1
ATOM 3022 C CA . PHE A 1 380 ? 6.372 8.777 -14.899 1.00 52.78 380 PHE A CA 1
ATOM 3023 C C . PHE A 1 380 ? 5.022 8.161 -15.263 1.00 52.78 380 PHE A C 1
ATOM 3025 O O . PHE A 1 380 ? 4.034 8.883 -15.409 1.00 52.78 380 PHE A O 1
ATOM 3032 N N . THR A 1 381 ? 5.057 6.743 -15.115 1.00 60.31 381 THR A N 1
ATOM 3033 C CA . THR A 1 381 ? 3.759 6.183 -15.564 1.00 60.31 381 THR A CA 1
ATOM 3034 C C . THR A 1 381 ? 3.003 5.608 -14.363 1.00 60.31 381 THR A C 1
ATOM 3036 O O . THR A 1 381 ? 1.813 5.306 -14.473 1.00 60.31 381 THR A O 1
ATOM 3039 N N . GLU A 1 382 ? 3.802 5.633 -13.172 1.00 73.38 382 GLU A N 1
ATOM 3040 C CA . GLU A 1 382 ? 3.049 5.245 -11.964 1.00 73.38 382 GLU A CA 1
ATOM 3041 C C . GLU A 1 382 ? 2.533 6.496 -11.243 1.00 73.38 382 GLU A C 1
ATOM 3043 O O . GLU A 1 382 ? 3.163 7.556 -11.272 1.00 73.38 382 GLU A O 1
ATOM 3048 N N . VAL A 1 383 ? 1.368 6.340 -10.660 1.00 77.06 383 VAL A N 1
ATOM 3049 C CA . VAL A 1 383 ? 0.697 7.498 -10.035 1.00 77.06 383 VAL A CA 1
ATOM 3050 C C . VAL A 1 383 ? 0.347 7.107 -8.592 1.00 77.06 383 VAL A C 1
ATOM 3052 O O . VAL A 1 383 ? -0.084 5.984 -8.319 1.00 77.06 383 VAL A O 1
ATOM 3055 N N . PHE A 1 384 ? 0.854 8.137 -7.664 1.00 82.50 384 PHE A N 1
ATOM 3056 C CA . PHE A 1 384 ? 0.377 7.977 -6.269 1.00 82.50 384 PHE A CA 1
ATOM 3057 C C . PHE A 1 384 ? -1.013 8.597 -6.094 1.00 82.50 384 PHE A C 1
ATOM 3059 O O . PHE A 1 384 ? -1.258 9.741 -6.482 1.00 82.50 384 PHE A O 1
ATOM 3066 N N . VAL A 1 385 ? -1.936 7.749 -5.676 1.00 78.00 385 VAL A N 1
ATOM 3067 C CA . VAL A 1 385 ? -3.315 8.261 -5.573 1.00 78.00 385 VAL A CA 1
ATOM 3068 C C . VAL A 1 385 ? -3.729 8.209 -4.094 1.00 78.00 385 VAL A C 1
ATOM 3070 O O . VAL A 1 385 ? -3.416 7.257 -3.375 1.00 78.00 385 VAL A O 1
#

Organism: NCBI:txid72520

Secondary structure (DSSP, 8-state):
--HHHHHHTS-TT-S----GGG--TTGGGT--HHHHHHHHHHHHGGGSSS-S---TTHHHHH-HHHHHHHHHHHHHHSTT-SSS-HHHHHHHHHHHHHHHHHHHHHHHHHHHHHHHHHHHHHTTTPPPS-EEEEEET-TT--HHHHS---TTEEEEEEE-HHHHHHHHHHHTTS-PPPPSSSEEEEEE--TTTS-HHHHHHHTT--TTS-EEEEETT-GGGS-HHHHHHHHHHHHHT--TT-EEEEEEEBGGGGG-HHHHHHHHHHHHTT------BS-HHHHHHHTT--S---B-TTSGGGTTTTSPPPHHHHHHHHHHHHHHHHHHHHHTTSTTT-HHHHHHHHHHHHHHHT-TTHHHHHHHHHHHH--S-----GGGGEEE-

Sequence (385 aa):
MDLQRHLDAVDPEKGEAVSAQNAAPTLELGLSLTALWVGYYRMREVEQKTPLFYDPVAKAIMGEDDARWAFQRMQETLEDSWLMSKAAYARSEANFFPVRTRFIDDHIGRSLEAQILCAQSTSGGKPPRQLQVVDMACGFDGRAFRLDFPTNTLFFEVDREEVMALKKSRLSQIRPPDLTCARRVCISADIITDKWETALFDNGFDPALPTVWIMEGILTYLPLPVAKALLARVRAISAPGSSLVCDVVNAAIKYATPMKKRMRFLRDEGAEYNLFISDPIAFWTNAGFSQIRYHFPGDNDASYGRIPPHPFLQVMRIVIRFVIAVLYLGAGFLSGFFLPIWAGIIVLVGSIVLCEGWALLFQEWLARRLTLFFFPLAYFTEVFV

Radius of gyration: 23.34 Å; Cα contacts (8 Å, |Δi|>4): 517; chains: 1; bounding box: 47×76×58 Å

Solvent-accessible surface area (backbone atoms only — not comparable to full-atom values): 21477 Å² total; per-residue (Å²): 134,70,68,64,58,63,63,62,68,58,65,88,80,73,64,79,74,67,69,81,88,73,66,54,82,51,49,77,46,70,48,52,66,66,56,43,42,47,32,41,46,51,37,49,31,61,74,42,97,77,47,84,54,71,51,89,48,23,54,53,50,45,34,70,69,53,35,53,48,34,55,56,54,51,55,65,69,44,77,70,48,97,80,47,59,56,66,58,49,54,50,48,55,61,37,46,54,49,42,52,51,44,47,53,52,49,49,52,53,51,51,53,50,49,52,39,54,51,31,28,73,71,49,91,58,41,68,63,86,61,42,42,35,39,31,44,61,35,78,75,67,47,56,68,54,51,47,87,42,62,61,52,22,37,39,34,36,30,22,38,51,54,50,49,52,50,44,51,57,34,47,70,74,51,87,73,67,76,59,39,34,59,40,82,45,81,41,69,28,42,84,81,82,45,71,50,64,59,56,37,47,76,69,71,52,55,52,82,42,42,33,44,37,34,37,58,84,47,53,25,56,27,47,59,72,57,40,53,51,47,49,47,56,55,52,73,51,45,20,84,85,42,49,69,42,34,40,40,33,29,44,48,45,77,53,38,74,75,44,53,61,47,49,52,50,29,40,75,67,72,56,39,76,51,32,63,44,58,49,66,63,61,54,42,42,74,65,71,49,76,90,81,56,73,38,42,51,12,36,86,91,41,14,86,89,64,38,67,60,56,64,66,60,50,49,48,49,49,50,48,52,47,51,51,50,50,50,55,60,47,52,73,73,54,75,75,84,52,67,70,63,51,54,49,50,52,50,50,54,53,53,60,69,67,42,78,73,51,57,49,53,46,45,33,55,45,37,72,72,51,80,80,73,79,69,89,52,79,66,64,23,37,34,43,56